Protein AF-0000000086550357 (afdb_homodimer)

Solvent-accessible surface area (backbone atoms only — not comparable to full-atom values): 28388 Å² total; per-residue (Å²): 134,83,76,77,75,74,71,79,68,82,70,83,59,80,79,62,62,92,63,53,69,75,74,67,48,54,60,69,66,65,64,49,90,70,81,89,57,61,58,69,58,53,50,50,52,50,51,54,33,52,75,68,69,38,41,67,33,48,63,57,55,34,51,49,46,72,46,53,84,47,53,71,44,47,55,52,45,50,52,51,38,35,52,44,39,74,39,94,54,34,86,43,67,46,69,67,40,46,44,40,45,44,50,48,19,56,73,46,73,29,51,66,56,41,50,51,38,47,78,38,19,87,57,35,64,37,76,68,54,62,69,49,45,41,52,56,34,49,56,26,49,76,69,66,35,25,66,64,20,36,54,49,36,38,53,34,42,67,54,67,51,54,80,46,66,69,43,37,52,55,40,52,50,25,46,51,56,36,54,70,65,63,65,89,69,52,66,68,49,32,37,45,52,8,51,31,29,27,59,46,13,71,69,38,96,44,70,66,16,50,51,27,29,43,52,10,28,50,34,35,39,51,38,26,73,74,65,31,63,62,66,61,40,58,91,31,64,56,80,78,63,85,53,49,54,56,46,45,55,45,64,61,55,59,71,77,99,134,83,78,76,75,77,71,79,68,80,69,85,61,79,78,61,60,91,62,53,69,77,76,68,47,54,61,70,66,69,63,51,88,71,81,89,57,60,59,68,59,53,50,50,52,48,50,54,34,51,73,68,70,38,42,66,40,49,63,58,55,34,52,50,46,71,46,54,82,45,52,71,43,48,55,52,45,52,51,51,38,33,51,43,39,74,40,94,52,34,85,43,67,47,67,67,39,45,43,42,45,45,49,50,20,56,73,47,73,29,51,67,55,39,52,51,38,46,78,38,18,87,59,35,64,38,76,69,52,62,67,50,46,42,54,56,34,49,55,27,49,76,66,67,36,26,65,63,20,35,54,47,35,40,53,34,40,65,54,66,50,52,81,46,67,68,44,36,54,53,40,52,51,26,46,51,57,36,54,72,67,64,66,90,68,51,68,69,49,33,38,44,52,9,51,32,29,26,59,45,13,70,68,39,96,44,72,66,17,48,52,28,30,51,52,9,42,52,33,34,47,50,39,27,71,74,66,30,62,65,66,61,40,58,88,31,65,50,78,76,57,92,40,60,71,51,41,56,51,40,62,61,50,61,67,76,106

Sequence (514 aa):
MRVRQTGTQLHDTHRRWLLSAAYTDPKVWEARETEPQNLAVLANMMDRTYDRNFPVSSLTISRFVDNISSREEVDQAEYYLYKFRHSPNCWYLRDWTIHGWIRQCLKYGAKDKALHTLKNKVQYGIFPNDFTFNLLLDSFIKDKDFKSACSVVEEVMLQEAFELRSTQILSLYALSNYLSTKPQLSISEERSLGASLLLCGLKQHSTVGLSAQLLGNALLGKVEFLKGIHAVFKGMPLFWARGYLGRALDCHGDDCCMRVRQTGTQLHDTHRRWLLSAAYTDPKVWEARETEPQNLAVLANMMDRTYDRNFPVSSLTISRFVDNISSREEVDQAEYYLYKFRHSPNCWYLRDWTIHGWIRQCLKYGAKDKALHTLKNKVQYGIFPNDFTFNLLLDSFIKDKDFKSACSVVEEVMLQEAFELRSTQILSLYALSNYLSTKPQLSISEERSLGASLLLCGLKQHSTVGLSAQLLGNALLGKVEFLKGIHAVFKGMPLFWARGYLGRALDCHGDDCC

Foldseek 3Di:
DPPPPPPPPPPPPPPPQLDDCVLLPCVVVVPDDADADDLVVLLVVVVVCVVVLHADDLVSLLNQLQNDDEPVSLVVSQVVLLVNCVHPNNVPNDQVSLLSNLVSCLVHVNLVSNLVCLLVCNRRVRQHALSSLLNSLSSCVVVVVLVSSQSSLLSCQLVLRLQDPSSLVSNLVSLVSVVVVVDDDDLVRLLSSLSSLQSSLVNDPDPSSLVSNLSSLVSLVVSCVVPNDCSNPPSGPDDPPPPSVVVSVVVVPPPVD/DPPPPPPPPPPPPPPPQLDDCVLLPCVVVVPDDADADDLVVLLVVLVVCVVVLHADDLVSLLNQLQNDDEPVSLVVSQVVLLVNCVHPNNVPNDQVSLLSNLVSCLVHVNLVSNLVCLLVCNRRVRQHALSSLLNSLSSCVVVVVLVSSQSSLLSCQLVLRLQDPSSLVSNLVSLVSVVVVVDDDDLVRLLSSLSSLQSSLVNDPDPSSVVSNLSSLVSLVVSCVVPNDCSNPPSGPDPPPDQSVPVNVVVVPVVVD

Radius of gyration: 26.21 Å; Cα contacts (8 Å, |Δi|>4): 605; chains: 2; bounding box: 56×96×59 Å

Structure (mmCIF, N/CA/C/O backbone):
data_AF-0000000086550357-model_v1
#
loop_
_entity.id
_entity.type
_entity.pdbx_description
1 polymer 'Small ribosomal subunit protein mS27'
#
loop_
_atom_site.group_PDB
_atom_site.id
_atom_site.type_symbol
_atom_site.label_atom_id
_atom_site.label_alt_id
_atom_site.label_comp_id
_atom_site.label_asym_id
_atom_site.label_entity_id
_atom_site.label_seq_id
_atom_site.pdbx_PDB_ins_code
_atom_site.Cartn_x
_atom_site.Cartn_y
_atom_site.Cartn_z
_atom_site.occupancy
_atom_site.B_iso_or_equiv
_atom_site.auth_seq_id
_atom_site.auth_comp_id
_atom_site.auth_asym_id
_atom_site.auth_atom_id
_atom_site.pdbx_PDB_model_num
ATOM 1 N N . MET A 1 1 ? 15.297 -50.844 -21.906 1 28.61 1 MET A N 1
ATOM 2 C CA . MET A 1 1 ? 15.703 -50.344 -20.609 1 28.61 1 MET A CA 1
ATOM 3 C C . MET A 1 1 ? 14.602 -49.469 -20 1 28.61 1 MET A C 1
ATOM 5 O O . MET A 1 1 ? 14.211 -48.469 -20.578 1 28.61 1 MET A O 1
ATOM 9 N N . ARG A 1 2 ? 13.734 -50.156 -19.156 1 28.39 2 ARG A N 1
ATOM 10 C CA . ARG A 1 2 ? 12.531 -49.688 -18.469 1 28.39 2 ARG A CA 1
ATOM 11 C C . ARG A 1 2 ? 12.859 -48.656 -17.422 1 28.39 2 ARG A C 1
ATOM 13 O O . ARG A 1 2 ? 13.617 -48.906 -16.484 1 28.39 2 ARG A O 1
ATOM 20 N N . VAL A 1 3 ? 13.047 -47.438 -17.734 1 25.67 3 VAL A N 1
ATOM 21 C CA . VAL A 1 3 ? 13.211 -46.344 -16.781 1 25.67 3 VAL A CA 1
ATOM 22 C C . VAL A 1 3 ? 12.086 -46.375 -15.758 1 25.67 3 VAL A C 1
ATOM 24 O O . VAL A 1 3 ? 10.906 -46.312 -16.109 1 25.67 3 VAL A O 1
ATOM 27 N N . ARG A 1 4 ? 12.359 -47.062 -14.609 1 30.78 4 ARG A N 1
ATOM 28 C CA . ARG A 1 4 ? 11.445 -47.094 -13.469 1 30.78 4 ARG A CA 1
ATOM 29 C C . ARG A 1 4 ? 10.984 -45.688 -13.109 1 30.78 4 ARG A C 1
ATOM 31 O O . ARG A 1 4 ? 11.812 -44.781 -12.852 1 30.78 4 ARG A O 1
ATOM 38 N N . GLN A 1 5 ? 9.914 -45.219 -13.664 1 26.12 5 GLN A N 1
ATOM 39 C CA . GLN A 1 5 ? 9.172 -44.031 -13.281 1 26.12 5 GLN A CA 1
ATOM 40 C C . GLN A 1 5 ? 8.969 -43.969 -11.773 1 26.12 5 GLN A C 1
ATOM 42 O O . GLN A 1 5 ? 8.172 -44.719 -11.219 1 26.12 5 GLN A O 1
ATOM 47 N N . THR A 1 6 ? 10.023 -44.062 -10.945 1 32.38 6 THR A N 1
ATOM 48 C CA . THR A 1 6 ? 9.75 -43.938 -9.523 1 32.38 6 THR A CA 1
ATOM 49 C C . THR A 1 6 ? 8.891 -42.719 -9.227 1 32.38 6 THR A C 1
ATOM 51 O O . THR A 1 6 ? 9.305 -41.594 -9.484 1 32.38 6 THR A O 1
ATOM 54 N N . GLY A 1 7 ? 7.574 -42.75 -9.43 1 30.56 7 GLY A N 1
ATOM 55 C CA . GLY A 1 7 ? 6.559 -41.844 -8.93 1 30.56 7 GLY A CA 1
ATOM 56 C C . GLY A 1 7 ? 6.797 -41.438 -7.488 1 30.56 7 GLY A C 1
ATOM 57 O O . GLY A 1 7 ? 6.867 -42.281 -6.594 1 30.56 7 GLY A O 1
ATOM 58 N N . THR A 1 8 ? 7.773 -40.562 -7.195 1 34.5 8 THR A N 1
ATOM 59 C CA . THR A 1 8 ? 7.91 -40.031 -5.852 1 34.5 8 THR A CA 1
ATOM 60 C C . THR A 1 8 ? 6.543 -39.75 -5.242 1 34.5 8 THR A C 1
ATOM 62 O O . THR A 1 8 ? 5.801 -38.875 -5.738 1 34.5 8 THR A O 1
ATOM 65 N N . GLN A 1 9 ? 5.82 -40.781 -4.754 1 32.81 9 GLN A N 1
ATOM 66 C CA . GLN A 1 9 ? 4.641 -40.719 -3.896 1 32.81 9 GLN A CA 1
ATOM 67 C C . GLN A 1 9 ? 4.828 -39.688 -2.789 1 32.81 9 GLN A C 1
ATOM 69 O O . GLN A 1 9 ? 5.723 -39.812 -1.95 1 32.81 9 GLN A O 1
ATOM 74 N N . LEU A 1 10 ? 4.742 -38.406 -3.014 1 37.28 10 LEU A N 1
ATOM 75 C CA . LEU A 1 10 ? 4.512 -37.5 -1.882 1 37.28 10 LEU A CA 1
ATOM 76 C C . LEU A 1 10 ? 3.588 -38.156 -0.857 1 37.28 10 LEU A C 1
ATOM 78 O O . LEU A 1 10 ? 2.436 -38.469 -1.164 1 37.28 10 LEU A O 1
ATOM 82 N N . HIS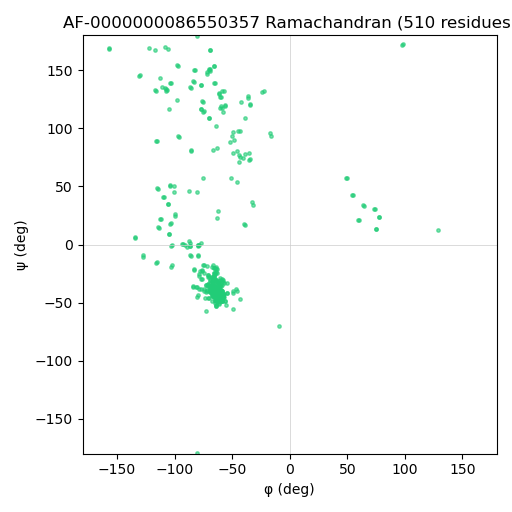 A 1 11 ? 4.066 -39.219 -0.035 1 34.56 11 HIS A N 1
ATOM 83 C CA . HIS A 1 11 ? 3.434 -39.906 1.086 1 34.56 11 HIS A CA 1
ATOM 84 C C . HIS A 1 11 ? 2.344 -39.031 1.715 1 34.56 11 HIS A C 1
ATOM 86 O O . HIS A 1 11 ? 2.4 -37.812 1.641 1 34.56 11 HIS A O 1
ATOM 92 N N . ASP A 1 12 ? 1.114 -39.656 1.942 1 35.84 12 ASP A N 1
ATOM 93 C CA . ASP A 1 12 ? -0.07 -39.312 2.725 1 35.84 12 ASP A CA 1
ATOM 94 C C . ASP A 1 12 ? 0.317 -38.688 4.062 1 35.84 12 ASP A C 1
ATOM 96 O O . ASP A 1 12 ? 0.372 -39.375 5.082 1 35.84 12 ASP A O 1
ATOM 100 N N . THR A 1 13 ? 1.471 -38.219 4.273 1 37.16 13 THR A N 1
ATOM 101 C CA . THR A 1 13 ? 1.723 -37.688 5.613 1 37.16 13 THR A CA 1
ATOM 102 C C . THR A 1 13 ? 0.48 -37 6.164 1 37.16 13 THR A C 1
ATOM 104 O O . THR A 1 13 ? -0.339 -36.469 5.402 1 37.16 13 THR A O 1
ATOM 107 N N . HIS A 1 14 ? -0.056 -37.375 7.441 1 40.25 14 HIS A N 1
ATOM 108 C CA . HIS A 1 14 ? -1.028 -36.656 8.258 1 40.25 14 HIS A CA 1
ATOM 109 C C . HIS A 1 14 ? -1.168 -35.188 7.797 1 40.25 14 HIS A C 1
ATOM 111 O O . HIS A 1 14 ? -0.17 -34.469 7.664 1 40.25 14 HIS A O 1
ATOM 117 N N . ARG A 1 15 ? -2.154 -35.062 6.934 1 46.12 15 ARG A N 1
ATOM 118 C CA . ARG A 1 15 ? -2.492 -33.781 6.305 1 46.12 15 ARG A CA 1
ATOM 119 C C . ARG A 1 15 ? -2.211 -32.625 7.246 1 46.12 15 ARG A C 1
ATOM 121 O O . ARG A 1 15 ? -3.096 -32.188 7.984 1 46.12 15 ARG A O 1
ATOM 128 N N . ARG A 1 16 ? -1.173 -32.688 8.031 1 53.47 16 ARG A N 1
ATOM 129 C CA . ARG A 1 16 ? -0.885 -31.516 8.844 1 53.47 16 ARG A CA 1
ATOM 130 C C . ARG A 1 16 ? -1.028 -30.234 8.031 1 53.47 16 ARG A C 1
ATOM 132 O O . ARG A 1 16 ? -0.414 -30.094 6.973 1 53.47 16 ARG A O 1
ATOM 139 N N . TRP A 1 17 ? -2.266 -29.703 8.281 1 63.31 17 TRP A N 1
ATOM 140 C CA . TRP A 1 17 ? -2.49 -28.406 7.676 1 63.31 17 TRP A CA 1
ATOM 141 C C . TRP A 1 17 ? -1.201 -27.578 7.652 1 63.31 17 TRP A C 1
ATOM 143 O O . TRP A 1 17 ? -0.39 -27.672 8.578 1 63.31 17 TRP A O 1
ATOM 153 N N . LEU A 1 18 ? -0.808 -27.219 6.363 1 74.94 18 LEU A N 1
ATOM 154 C CA . LEU A 1 18 ? 0.437 -26.5 6.137 1 74.94 18 LEU A CA 1
ATOM 155 C C . LEU A 1 18 ? 0.571 -25.328 7.113 1 74.94 18 LEU A C 1
ATOM 157 O O . LEU A 1 18 ? 1.657 -25.078 7.641 1 74.94 18 LEU A O 1
ATOM 161 N N . LEU A 1 19 ? -0.662 -24.688 7.332 1 77.94 19 LEU A N 1
ATOM 162 C CA . LEU A 1 19 ? -0.664 -23.625 8.344 1 77.94 19 LEU A CA 1
ATOM 163 C C . LEU A 1 19 ? -1.315 -24.125 9.633 1 77.94 19 LEU A C 1
ATOM 165 O O . LEU A 1 19 ? -2.311 -24.844 9.594 1 77.94 19 LEU A O 1
ATOM 169 N N . SER A 1 20 ? -0.734 -23.766 10.734 1 74.25 20 SER A N 1
ATOM 170 C CA . SER A 1 20 ? -1.321 -24.125 12.023 1 74.25 20 SER A CA 1
ATOM 171 C C . SER A 1 20 ? -2.662 -23.422 12.227 1 74.25 20 SER A C 1
ATOM 173 O O . SER A 1 20 ? -2.949 -22.406 11.57 1 74.25 20 SER A O 1
ATOM 175 N N . ALA A 1 21 ? -3.494 -24.094 13.047 1 77.5 21 ALA A N 1
ATOM 176 C CA . ALA A 1 21 ? -4.766 -23.484 13.398 1 77.5 21 ALA A CA 1
ATOM 177 C C . ALA A 1 21 ? -4.547 -22.109 14.047 1 77.5 21 ALA A C 1
ATOM 179 O O . ALA A 1 21 ? -5.34 -21.188 13.844 1 77.5 21 ALA A O 1
ATOM 180 N N . ALA A 1 22 ? -3.486 -21.969 14.758 1 74.38 22 ALA A N 1
ATOM 181 C CA . ALA A 1 22 ? -3.162 -20.703 15.414 1 74.38 22 ALA A CA 1
ATOM 182 C C . ALA A 1 22 ? -2.83 -19.625 14.383 1 74.38 22 ALA A C 1
ATOM 184 O O . ALA A 1 22 ? -3.158 -18.453 14.578 1 74.38 22 ALA A O 1
ATOM 185 N N . TYR A 1 23 ? -2.301 -20.016 13.336 1 76.5 23 TYR A N 1
ATOM 186 C CA . TYR A 1 23 ? -1.902 -19.078 12.289 1 76.5 23 TYR A CA 1
ATOM 187 C C . TYR A 1 23 ? -3.123 -18.438 11.625 1 76.5 23 TYR A C 1
ATOM 189 O O . TYR A 1 23 ? -3.119 -17.25 11.312 1 76.5 23 TYR A O 1
ATOM 197 N N . THR A 1 24 ? -4.098 -19.188 11.5 1 78.31 24 THR A N 1
ATOM 198 C CA . THR A 1 24 ? -5.262 -18.719 10.758 1 78.31 24 THR A CA 1
ATOM 199 C C . THR A 1 24 ? -6.375 -18.297 11.719 1 78.31 24 THR A C 1
ATOM 201 O O . THR A 1 24 ? -7.449 -17.875 11.281 1 78.31 24 THR A O 1
ATOM 204 N N . ASP A 1 25 ? -6.145 -18.422 13 1 76.38 25 ASP A N 1
ATOM 205 C CA . ASP A 1 25 ? -7.164 -18.188 14.016 1 76.38 25 ASP A CA 1
ATOM 206 C C . ASP A 1 25 ? -7.75 -16.781 13.891 1 76.38 25 ASP A C 1
ATOM 208 O O . ASP A 1 25 ? -7.027 -15.789 13.992 1 76.38 25 ASP A O 1
ATOM 212 N N . PRO A 1 26 ? -9.031 -16.812 13.664 1 79.56 26 PRO A N 1
ATOM 213 C CA . PRO A 1 26 ? -9.656 -15.5 13.484 1 79.56 26 PRO A CA 1
ATOM 214 C C . PRO A 1 26 ? -9.922 -14.789 14.812 1 79.56 26 PRO A C 1
ATOM 216 O O . PRO A 1 26 ? -10.344 -13.625 14.82 1 79.56 26 PRO A O 1
ATOM 219 N N . LYS A 1 27 ? -9.602 -15.414 15.867 1 76.88 27 LYS A N 1
ATOM 220 C CA . LYS A 1 27 ? -10.016 -14.914 17.172 1 76.88 27 LYS A CA 1
ATOM 221 C C . LYS A 1 27 ? -9.453 -13.516 17.422 1 76.88 27 LYS A C 1
ATOM 223 O O . LYS A 1 27 ? -10.18 -12.617 17.859 1 76.88 27 LYS A O 1
ATOM 228 N N . VAL A 1 28 ? -8.227 -13.414 17.109 1 74.06 28 VAL A N 1
ATOM 229 C CA . VAL A 1 28 ? -7.582 -12.133 17.375 1 74.06 28 VAL A CA 1
ATOM 230 C C . VAL A 1 28 ? -8.219 -11.047 16.5 1 74.06 28 VAL A C 1
ATOM 232 O O . VAL A 1 28 ? -8.523 -9.953 16.984 1 74.06 28 VAL A O 1
ATOM 235 N N . TRP A 1 29 ? -8.438 -11.414 15.312 1 80.25 29 TRP A N 1
ATOM 236 C CA . TRP A 1 29 ? -9.031 -10.461 14.383 1 80.25 29 TRP A CA 1
ATOM 237 C C . TRP A 1 29 ? -10.469 -10.148 14.766 1 80.25 29 TRP A C 1
ATOM 239 O O . TRP A 1 29 ? -10.883 -8.992 14.75 1 80.25 29 TRP A O 1
ATOM 249 N N . GLU A 1 30 ? -11.133 -11.125 15.141 1 79.44 30 GLU A N 1
ATOM 250 C CA . GLU A 1 30 ? -12.547 -10.953 15.469 1 79.44 30 GLU A CA 1
ATOM 251 C C . GLU A 1 30 ? -12.727 -10.258 16.812 1 79.44 30 GLU A C 1
ATOM 253 O O . GLU A 1 30 ? -13.797 -9.742 17.109 1 79.44 30 GLU A O 1
ATOM 258 N N . ALA A 1 31 ? -11.688 -10.234 17.625 1 75.88 31 ALA A N 1
ATOM 259 C CA . ALA A 1 31 ? -11.742 -9.594 18.938 1 75.88 31 ALA A CA 1
ATOM 260 C C . ALA A 1 31 ? -11.578 -8.078 18.812 1 75.88 31 ALA A C 1
ATOM 262 O O . ALA A 1 31 ? -11.867 -7.336 19.75 1 75.88 31 ALA A O 1
ATOM 263 N N . ARG A 1 32 ? -11.242 -7.703 17.641 1 77.12 32 ARG A N 1
ATOM 264 C CA . ARG A 1 32 ? -11.062 -6.27 17.438 1 77.12 32 ARG A CA 1
ATOM 265 C C . ARG A 1 32 ? -12.375 -5.52 17.594 1 77.12 32 ARG A C 1
ATOM 267 O O . ARG A 1 32 ? -13.438 -6.039 17.25 1 77.12 32 ARG A O 1
ATOM 274 N N . GLU A 1 33 ? -12.273 -4.449 18.219 1 69.31 33 GLU A N 1
ATOM 275 C CA . GLU A 1 33 ? -13.453 -3.619 18.422 1 69.31 33 GLU A CA 1
ATOM 276 C C . GLU A 1 33 ? -13.914 -2.984 17.125 1 69.31 33 GLU A C 1
ATOM 278 O O . GLU A 1 33 ? -13.148 -2.279 16.469 1 69.31 33 GLU A O 1
ATOM 283 N N . THR A 1 34 ? -15.031 -3.518 16.688 1 72.81 34 THR A N 1
ATOM 284 C CA . THR A 1 34 ? -15.641 -2.873 15.523 1 72.81 34 THR A CA 1
ATOM 285 C C . THR A 1 34 ? -16.891 -2.1 15.922 1 72.81 34 THR A C 1
ATOM 287 O O . THR A 1 34 ? -17.641 -2.537 16.797 1 72.81 34 THR A O 1
ATOM 290 N N . GLU A 1 35 ? -16.984 -0.922 15.477 1 77.06 35 GLU A N 1
ATOM 291 C CA . GLU A 1 35 ? -18.203 -0.144 15.711 1 77.06 35 GLU A CA 1
ATOM 292 C C . GLU A 1 35 ? -19.344 -0.626 14.82 1 77.06 35 GLU A C 1
ATOM 294 O O . GLU A 1 35 ? -19.266 -0.546 13.594 1 77.06 35 GLU A O 1
ATOM 299 N N . PRO A 1 36 ? -20.375 -1.156 15.508 1 83.5 36 PRO A N 1
ATOM 300 C CA . PRO A 1 36 ? -21.5 -1.604 14.688 1 83.5 36 PRO A CA 1
ATOM 301 C C . PRO A 1 36 ? -22.125 -0.475 13.875 1 83.5 36 PRO A C 1
ATOM 303 O O . PRO A 1 36 ? -22.359 0.616 14.398 1 83.5 36 PRO A O 1
ATOM 306 N N . GLN A 1 37 ? -22.219 -0.722 12.594 1 86.25 37 GLN A N 1
ATOM 307 C CA . GLN A 1 37 ? -22.828 0.236 11.68 1 86.25 37 GLN A CA 1
ATOM 308 C C . GLN A 1 37 ? -23.859 -0.445 10.773 1 86.25 37 GLN A C 1
ATOM 310 O O . GLN A 1 37 ? -23.719 -1.63 10.461 1 86.25 37 GLN A O 1
ATOM 315 N N . ASN A 1 38 ? -24.906 0.341 10.484 1 90.5 38 ASN A N 1
ATOM 316 C CA . ASN A 1 38 ? -25.875 -0.11 9.484 1 90.5 38 ASN A CA 1
ATOM 317 C C . ASN A 1 38 ? -25.328 0.051 8.07 1 90.5 38 ASN A C 1
ATOM 319 O O . ASN A 1 38 ? -25.016 1.165 7.645 1 90.5 38 ASN A O 1
ATOM 323 N N . LEU A 1 39 ? -25.281 -1.009 7.332 1 93.38 39 LEU A N 1
ATOM 324 C CA . LEU A 1 39 ? -24.656 -0.989 6.016 1 93.38 39 LEU A CA 1
ATOM 325 C C . LEU A 1 39 ? -25.469 -0.135 5.043 1 93.38 39 LEU A C 1
ATOM 327 O O . LEU A 1 39 ? -24.891 0.526 4.172 1 93.38 39 LEU A O 1
ATOM 331 N N . ALA A 1 40 ? -26.781 -0.222 5.246 1 93.31 40 ALA A N 1
ATOM 332 C CA . ALA A 1 40 ? -27.625 0.585 4.371 1 93.31 40 ALA A CA 1
ATOM 333 C C . ALA A 1 40 ? -27.328 2.072 4.539 1 93.31 40 ALA A C 1
ATOM 335 O O . ALA A 1 40 ? -27.297 2.82 3.561 1 93.31 40 ALA A O 1
ATOM 336 N N . VAL A 1 41 ? -27.125 2.449 5.785 1 90.56 41 VAL A N 1
ATOM 337 C CA . VAL A 1 41 ? -26.812 3.844 6.078 1 90.56 41 VAL A CA 1
ATOM 338 C C . VAL A 1 41 ? -25.469 4.211 5.465 1 90.56 41 VAL A C 1
ATOM 340 O O . VAL A 1 41 ? -25.328 5.254 4.824 1 90.56 41 VAL A O 1
ATOM 343 N N . LEU A 1 42 ? -24.5 3.375 5.617 1 91.5 42 LEU A N 1
ATOM 344 C CA . LEU A 1 42 ? -23.172 3.607 5.047 1 91.5 42 LEU A CA 1
ATOM 345 C C . LEU A 1 42 ? -23.234 3.672 3.525 1 91.5 42 LEU A C 1
ATOM 347 O O . LEU A 1 42 ? -22.625 4.543 2.91 1 91.5 42 LEU A O 1
ATOM 351 N N . ALA A 1 43 ? -23.953 2.783 2.955 1 93.81 43 ALA A N 1
ATOM 352 C CA . ALA A 1 43 ? -24.141 2.754 1.505 1 93.81 43 ALA A CA 1
ATOM 353 C C . ALA A 1 43 ? -24.766 4.051 1 1 93.81 43 ALA A C 1
ATOM 355 O O . ALA A 1 43 ? -24.266 4.656 0.046 1 93.81 43 ALA A O 1
ATOM 356 N N . ASN A 1 44 ? -25.797 4.438 1.674 1 91.88 44 ASN A N 1
ATOM 357 C CA . ASN A 1 44 ? -26.484 5.668 1.296 1 91.88 44 ASN A CA 1
ATOM 358 C C . ASN A 1 44 ? -25.562 6.883 1.417 1 91.88 44 ASN A C 1
ATOM 360 O O . ASN A 1 44 ? -25.578 7.766 0.561 1 91.88 44 ASN A O 1
ATOM 364 N N . MET A 1 45 ? -24.875 6.855 2.453 1 88 45 MET A N 1
ATOM 365 C CA . MET A 1 45 ? -23.938 7.945 2.664 1 88 45 MET A CA 1
ATOM 366 C C . MET A 1 45 ? -22.891 7.977 1.556 1 88 45 MET A C 1
ATOM 368 O O . MET A 1 45 ? -22.578 9.047 1.019 1 88 45 MET A O 1
ATOM 372 N N . MET A 1 46 ? -22.312 6.875 1.185 1 90.44 46 MET A N 1
ATOM 373 C CA . MET A 1 46 ? -21.297 6.793 0.129 1 90.44 46 MET A CA 1
ATOM 374 C C . MET A 1 46 ? -21.891 7.215 -1.214 1 90.44 46 MET A C 1
ATOM 376 O O . MET A 1 46 ? -21.266 7.984 -1.952 1 90.44 46 MET A O 1
ATOM 380 N N . ASP A 1 47 ? -23.094 6.805 -1.514 1 92 47 ASP A N 1
ATOM 381 C CA . ASP A 1 47 ? -23.734 7.148 -2.781 1 92 47 ASP A CA 1
ATOM 382 C C . ASP A 1 47 ? -24 8.648 -2.879 1 92 47 ASP A C 1
ATOM 384 O O . ASP A 1 47 ? -23.75 9.258 -3.924 1 92 47 ASP A O 1
ATOM 388 N N . ARG A 1 48 ? -24.438 9.18 -1.794 1 87.69 48 ARG A N 1
ATOM 389 C CA . ARG A 1 48 ? -24.656 10.617 -1.777 1 87.69 48 ARG A CA 1
ATOM 390 C C . ARG A 1 48 ? -23.359 11.383 -1.989 1 87.69 48 ARG A C 1
ATOM 392 O O . ARG A 1 48 ? -23.328 12.383 -2.709 1 87.69 48 ARG A O 1
ATOM 399 N N . THR A 1 49 ? -22.391 10.898 -1.343 1 85 49 THR A N 1
ATOM 400 C CA . THR A 1 49 ? -21.078 11.516 -1.471 1 85 49 THR A CA 1
ATOM 401 C C . THR A 1 49 ? -20.578 11.438 -2.91 1 85 49 THR A C 1
ATOM 403 O O . THR A 1 49 ? -20.125 12.43 -3.473 1 85 49 THR A O 1
ATOM 406 N N . TYR A 1 50 ? -20.688 10.297 -3.559 1 86.12 50 TYR A N 1
ATOM 407 C CA . TYR A 1 50 ? -20.266 10.102 -4.941 1 86.12 50 TYR A CA 1
ATOM 408 C C . TYR A 1 50 ? -21.094 10.977 -5.887 1 86.12 50 TYR A C 1
ATOM 410 O O . TYR A 1 50 ? -20.547 11.547 -6.836 1 86.12 50 TYR A O 1
ATOM 418 N N . ASP A 1 51 ? -22.312 11.133 -5.617 1 87.25 51 ASP A N 1
ATOM 419 C CA . ASP A 1 51 ? -23.203 11.93 -6.453 1 87.25 51 ASP A CA 1
ATOM 420 C C . ASP A 1 51 ? -22.797 13.406 -6.449 1 87.25 51 ASP A C 1
ATOM 422 O O . ASP A 1 51 ? -23 14.109 -7.438 1 87.25 51 ASP A O 1
ATOM 426 N N . ARG A 1 52 ? -22.25 13.758 -5.379 1 80.88 52 ARG A N 1
ATOM 427 C CA . ARG A 1 52 ? -21.828 15.148 -5.238 1 80.88 52 ARG A CA 1
ATOM 428 C C . ARG A 1 52 ? -20.375 15.32 -5.676 1 80.88 52 ARG A C 1
ATOM 430 O O . ARG A 1 52 ? -19.797 16.406 -5.535 1 80.88 52 ARG A O 1
ATOM 437 N N . ASN A 1 53 ? -19.75 14.242 -6.109 1 81.12 53 ASN A N 1
ATOM 438 C CA . ASN A 1 53 ? -18.375 14.234 -6.57 1 81.12 53 ASN A CA 1
ATOM 439 C C . ASN A 1 53 ? -17.406 14.586 -5.445 1 81.12 53 ASN A C 1
ATOM 441 O O . ASN A 1 53 ? -16.453 15.336 -5.652 1 81.12 53 ASN A O 1
ATOM 445 N N . PHE A 1 54 ? -17.797 14.172 -4.238 1 79.5 54 PHE A N 1
ATOM 446 C CA . PHE A 1 54 ? -16.906 14.281 -3.086 1 79.5 54 PHE A CA 1
ATOM 447 C C . PHE A 1 54 ? -16.203 12.961 -2.824 1 79.5 54 PHE A C 1
ATOM 449 O O . PHE A 1 54 ? -16.703 11.898 -3.197 1 79.5 54 PHE A O 1
ATOM 456 N N . PRO A 1 55 ? -15.102 13.102 -2.217 1 80.19 55 PRO A N 1
ATOM 457 C CA . PRO A 1 55 ? -14.367 11.867 -1.942 1 80.19 55 PRO A CA 1
ATOM 458 C C . PRO A 1 55 ? -14.945 11.086 -0.76 1 80.19 55 PRO A C 1
ATOM 460 O O . PRO A 1 55 ? -15.32 11.688 0.25 1 80.19 55 PRO A O 1
ATOM 463 N N . VAL A 1 56 ? -15.031 9.82 -0.936 1 86.38 56 VAL A N 1
ATOM 464 C CA . VAL A 1 56 ? -15.367 8.93 0.17 1 86.38 56 VAL A CA 1
ATOM 465 C C . VAL A 1 56 ? -14.102 8.555 0.938 1 86.38 56 VAL A C 1
ATOM 467 O O . VAL A 1 56 ? -13.062 8.266 0.335 1 86.38 56 VAL A O 1
ATOM 470 N N . SER A 1 57 ? -14.195 8.617 2.225 1 83.81 57 SER A N 1
ATOM 471 C CA . SER A 1 57 ? -13.039 8.281 3.055 1 83.81 57 SER A CA 1
ATOM 472 C C . SER A 1 57 ? -12.758 6.781 3.035 1 83.81 57 SER A C 1
ATOM 474 O O . SER A 1 57 ? -13.68 5.973 2.912 1 83.81 57 SER A O 1
ATOM 476 N N . SER A 1 58 ? -11.469 6.426 3.166 1 88.5 58 SER A N 1
ATOM 477 C CA . SER A 1 58 ? -11.086 5.02 3.252 1 88.5 58 SER A CA 1
ATOM 478 C C . SER A 1 58 ? -11.633 4.375 4.523 1 88.5 58 SER A C 1
ATOM 480 O O . SER A 1 58 ? -11.891 3.17 4.551 1 88.5 58 SER A O 1
ATOM 482 N N . LEU A 1 59 ? -11.867 5.168 5.516 1 85 59 LEU A N 1
ATOM 483 C CA . LEU A 1 59 ? -12.422 4.652 6.766 1 85 59 LEU A CA 1
ATOM 484 C C . LEU A 1 59 ? -13.867 4.215 6.582 1 85 59 LEU A C 1
ATOM 486 O O . LEU A 1 59 ? -14.32 3.26 7.219 1 85 59 LEU A O 1
ATOM 490 N N . THR A 1 60 ? -14.555 4.98 5.75 1 87.75 60 THR A N 1
ATOM 491 C CA . THR A 1 60 ? -15.938 4.594 5.473 1 87.75 60 THR A CA 1
ATOM 492 C C . THR A 1 60 ? -15.984 3.215 4.816 1 87.75 60 THR A C 1
ATOM 494 O O . THR A 1 60 ? -16.781 2.363 5.211 1 87.75 60 THR A O 1
ATOM 497 N N . ILE A 1 61 ? -15.117 2.969 3.854 1 92.06 61 ILE A N 1
ATOM 498 C CA . ILE A 1 61 ? -15.039 1.67 3.195 1 92.06 61 ILE A CA 1
ATOM 499 C C . ILE A 1 61 ? -14.656 0.598 4.211 1 92.06 61 ILE A C 1
ATOM 501 O O . ILE A 1 61 ? -15.203 -0.505 4.199 1 92.06 61 ILE A O 1
ATOM 505 N N . SER A 1 62 ? -13.727 0.949 5.043 1 90.94 62 SER A N 1
ATOM 506 C CA . SER A 1 62 ? -13.305 0.021 6.086 1 90.94 62 SER A CA 1
ATOM 507 C C . SER A 1 62 ? -14.469 -0.37 6.988 1 90.94 62 SER A C 1
ATOM 509 O O . SER A 1 62 ? -14.656 -1.55 7.289 1 90.94 62 SER A O 1
ATOM 511 N N . ARG A 1 63 ? -15.219 0.626 7.391 1 90.44 63 ARG A N 1
ATOM 512 C CA . ARG A 1 63 ? -16.391 0.366 8.234 1 90.44 63 ARG A CA 1
ATOM 513 C C . ARG A 1 63 ? -17.406 -0.512 7.508 1 90.44 63 ARG A C 1
ATOM 515 O O . ARG A 1 63 ? -18.016 -1.396 8.109 1 90.44 63 ARG A O 1
ATOM 522 N N . PHE A 1 64 ? -17.578 -0.241 6.297 1 94.94 64 PHE A N 1
ATOM 523 C CA . PHE A 1 64 ? -18.516 -1.035 5.5 1 94.94 64 PHE A CA 1
ATOM 524 C C . PHE A 1 64 ? -18.094 -2.5 5.48 1 94.94 64 PHE A C 1
ATOM 526 O O . PHE A 1 64 ? -18.906 -3.387 5.758 1 94.94 64 PHE A O 1
ATOM 533 N N . VAL A 1 65 ? -16.844 -2.744 5.227 1 95.75 65 VAL A N 1
ATOM 534 C CA . VAL A 1 65 ? -16.312 -4.102 5.145 1 95.75 65 VAL A CA 1
ATOM 535 C C . VAL A 1 65 ? -16.406 -4.777 6.508 1 95.75 65 VAL A C 1
ATOM 537 O O . VAL A 1 65 ? -16.797 -5.941 6.609 1 95.75 65 VAL A O 1
ATOM 540 N N . ASP A 1 66 ? -16.125 -4.062 7.531 1 92.88 66 ASP A N 1
ATOM 541 C CA . ASP A 1 66 ? -16.109 -4.598 8.891 1 92.88 66 ASP A CA 1
ATOM 542 C C . ASP A 1 66 ? -17.5 -5.031 9.328 1 92.88 66 ASP A C 1
ATOM 544 O O . ASP A 1 66 ? -17.641 -5.871 10.219 1 92.88 66 ASP A O 1
ATOM 548 N N . ASN A 1 67 ? -18.469 -4.438 8.719 1 94.62 67 ASN A N 1
ATOM 549 C CA . ASN A 1 67 ? -19.828 -4.668 9.219 1 94.62 67 ASN A CA 1
ATOM 550 C C . ASN A 1 67 ? -20.609 -5.605 8.312 1 94.62 67 ASN A C 1
ATOM 552 O O . ASN A 1 67 ? -21.828 -5.75 8.461 1 94.62 67 ASN A O 1
ATOM 556 N N . ILE A 1 68 ? -19.953 -6.199 7.379 1 96.5 68 ILE A N 1
ATOM 557 C CA . ILE A 1 68 ? -20.594 -7.223 6.551 1 96.5 68 ILE A CA 1
ATOM 558 C C . ILE A 1 68 ? -21.109 -8.352 7.441 1 96.5 68 ILE A C 1
ATOM 560 O O . ILE A 1 68 ? -20.422 -8.812 8.344 1 96.5 68 ILE A O 1
ATOM 564 N N . SER A 1 69 ? -22.375 -8.75 7.207 1 95.44 69 SER A N 1
ATOM 565 C CA . SER A 1 69 ? -22.969 -9.766 8.07 1 95.44 69 SER A CA 1
ATOM 566 C C . SER A 1 69 ? -23.688 -10.836 7.262 1 95.44 69 SER A C 1
ATOM 568 O O . SER A 1 69 ? -24.359 -11.703 7.824 1 95.44 69 SER A O 1
ATOM 570 N N . SER A 1 70 ? -23.594 -10.773 5.945 1 96.69 70 SER A N 1
ATOM 571 C CA . SER A 1 70 ? -24.234 -11.773 5.102 1 96.69 70 SER A CA 1
ATOM 572 C C . SER A 1 70 ? -23.562 -11.859 3.734 1 96.69 70 SER A C 1
ATOM 574 O O . SER A 1 70 ? -22.766 -10.992 3.377 1 96.69 70 SER A O 1
ATOM 576 N N . ARG A 1 71 ? -23.891 -12.859 2.977 1 97.19 71 ARG A N 1
ATOM 577 C CA . ARG A 1 71 ? -23.344 -13.055 1.634 1 97.19 71 ARG A CA 1
ATOM 578 C C . ARG A 1 71 ? -23.797 -11.945 0.695 1 97.19 71 ARG A C 1
ATOM 580 O O . ARG A 1 71 ? -23.031 -11.477 -0.142 1 97.19 71 ARG A O 1
ATOM 587 N N . GLU A 1 72 ? -25.016 -11.57 0.825 1 96.5 72 GLU A N 1
ATOM 588 C CA . GLU A 1 72 ? -25.547 -10.477 0.009 1 96.5 72 GLU A CA 1
ATOM 589 C C . GLU A 1 72 ? -24.766 -9.188 0.243 1 96.5 72 GLU A C 1
ATOM 591 O O . GLU A 1 72 ? -24.516 -8.422 -0.693 1 96.5 72 GLU A O 1
ATOM 596 N N . GLU A 1 73 ? -24.375 -9.039 1.448 1 97.44 73 GLU A N 1
ATOM 597 C CA . GLU A 1 73 ? -23.641 -7.828 1.795 1 97.44 73 GLU A CA 1
ATOM 598 C C . GLU A 1 73 ? -22.203 -7.895 1.293 1 97.44 73 GLU A C 1
ATOM 600 O O . GLU A 1 73 ? -21.562 -6.863 1.085 1 97.44 73 GLU A O 1
ATOM 605 N N . VAL A 1 74 ? -21.703 -9.047 1.065 1 98.31 74 VAL A N 1
ATOM 606 C CA . VAL A 1 74 ? -20.422 -9.195 0.406 1 98.31 74 VAL A CA 1
ATOM 607 C C . VAL A 1 74 ? -20.5 -8.641 -1.016 1 98.31 74 VAL A C 1
ATOM 609 O O . VAL A 1 74 ? -19.594 -7.93 -1.463 1 98.31 74 VAL A O 1
ATOM 612 N N . ASP A 1 75 ? -21.578 -8.938 -1.699 1 97.81 75 ASP A N 1
ATOM 613 C CA . ASP A 1 75 ? -21.766 -8.414 -3.049 1 97.81 75 ASP A CA 1
ATOM 614 C C . ASP A 1 75 ? -21.812 -6.891 -3.051 1 97.81 75 ASP A C 1
ATOM 616 O O . ASP A 1 75 ? -21.219 -6.25 -3.93 1 97.81 75 ASP A O 1
ATOM 620 N N . GLN A 1 76 ? -22.469 -6.367 -2.084 1 97.25 76 GLN A N 1
ATOM 621 C CA . GLN A 1 76 ? -22.531 -4.914 -1.967 1 97.25 76 GLN A CA 1
ATOM 622 C C . GLN A 1 76 ? -21.141 -4.328 -1.695 1 97.25 76 GLN A C 1
ATOM 624 O O . GLN A 1 76 ? -20.766 -3.316 -2.289 1 97.25 76 GLN A O 1
ATOM 629 N N . ALA A 1 77 ? -20.453 -4.953 -0.834 1 98.25 77 ALA A N 1
ATOM 630 C CA . ALA A 1 77 ? -19.109 -4.48 -0.493 1 98.25 77 ALA A CA 1
ATOM 631 C C . ALA A 1 77 ? -18.203 -4.504 -1.713 1 98.25 77 ALA A C 1
ATOM 633 O O . ALA A 1 77 ? -17.391 -3.59 -1.909 1 98.25 77 ALA A O 1
ATOM 634 N N . GLU A 1 78 ? -18.328 -5.555 -2.504 1 98.56 78 GLU A N 1
ATOM 635 C CA . GLU A 1 78 ? -17.547 -5.633 -3.734 1 98.56 78 GLU A CA 1
ATOM 636 C C . GLU A 1 78 ? -17.812 -4.43 -4.633 1 98.56 78 GLU A C 1
ATOM 638 O O . GLU A 1 78 ? -16.875 -3.85 -5.199 1 98.56 78 GLU A O 1
ATOM 643 N N . TYR A 1 79 ? -19.047 -4.098 -4.703 1 97.75 79 TYR A N 1
ATOM 644 C CA . TYR A 1 79 ? -19.453 -2.947 -5.504 1 97.75 79 TYR A CA 1
ATOM 645 C C . TYR A 1 79 ? -18.781 -1.673 -5.004 1 97.75 79 TYR A C 1
ATOM 647 O O . TYR A 1 79 ? -18.25 -0.898 -5.793 1 97.75 79 TYR A O 1
ATOM 655 N N . TYR A 1 80 ? -18.766 -1.41 -3.781 1 96.88 80 TYR A N 1
ATOM 656 C CA . TYR A 1 80 ? -18.25 -0.165 -3.23 1 96.88 80 TYR A CA 1
ATOM 657 C C . TYR A 1 80 ? -16.719 -0.159 -3.24 1 96.88 80 TYR A C 1
ATOM 659 O O . TYR A 1 80 ? -16.094 0.899 -3.359 1 96.88 80 TYR A O 1
ATOM 667 N N . LEU A 1 81 ? -16.125 -1.357 -3.119 1 97.56 81 LEU A N 1
ATOM 668 C CA . LEU A 1 81 ? -14.688 -1.44 -3.309 1 97.56 81 LEU A CA 1
ATOM 669 C C . LEU A 1 81 ? -14.297 -1.021 -4.723 1 97.56 81 LEU A C 1
ATOM 671 O O . LEU A 1 81 ? -13.336 -0.271 -4.91 1 97.56 81 LEU A O 1
ATOM 675 N N . TYR A 1 82 ? -15.07 -1.502 -5.676 1 97.69 82 TYR A N 1
ATOM 676 C CA . TYR A 1 82 ? -14.844 -1.111 -7.062 1 97.69 82 TYR A CA 1
ATOM 677 C C . TYR A 1 82 ? -15.016 0.393 -7.238 1 97.69 82 TYR A C 1
ATOM 679 O O . TYR A 1 82 ? -14.164 1.052 -7.848 1 97.69 82 TYR A O 1
ATOM 687 N N . LYS A 1 83 ? -16.047 0.938 -6.672 1 95.44 83 LYS A N 1
ATOM 688 C CA . LYS A 1 83 ? -16.328 2.363 -6.793 1 95.44 83 LYS A CA 1
ATOM 689 C C . LYS A 1 83 ? -15.234 3.203 -6.141 1 95.44 83 LYS A C 1
ATOM 691 O O . LYS A 1 83 ? -14.828 4.23 -6.688 1 95.44 83 LYS A O 1
ATOM 696 N N . PHE A 1 84 ? -14.781 2.775 -5.047 1 95.06 84 PHE A N 1
ATOM 697 C CA . PHE A 1 84 ? -13.734 3.492 -4.328 1 95.06 84 PHE A CA 1
ATOM 698 C C . PHE A 1 84 ? -12.461 3.57 -5.164 1 95.06 84 PHE A C 1
ATOM 700 O O . PHE A 1 84 ? -11.836 4.629 -5.262 1 95.06 84 PHE A O 1
ATOM 707 N N . ARG A 1 85 ? -12.117 2.43 -5.762 1 94.62 85 ARG A N 1
ATOM 708 C CA . ARG A 1 85 ? -10.891 2.352 -6.555 1 94.62 85 ARG A CA 1
ATOM 709 C C . ARG A 1 85 ? -10.969 3.268 -7.773 1 94.62 85 ARG A C 1
ATOM 711 O O . ARG A 1 85 ? -9.945 3.697 -8.297 1 94.62 85 ARG A O 1
ATOM 718 N N . HIS A 1 86 ? -12.055 3.592 -8.219 1 92.94 86 HIS A N 1
ATOM 719 C CA . HIS A 1 86 ? -12.25 4.426 -9.398 1 92.94 86 HIS A CA 1
ATOM 720 C C . HIS A 1 86 ? -12.656 5.844 -9.008 1 92.94 86 HIS A C 1
ATOM 722 O O . HIS A 1 86 ? -13.203 6.586 -9.836 1 92.94 86 HIS A O 1
ATOM 728 N N . SER A 1 87 ? -12.43 6.184 -7.793 1 88.44 87 SER A N 1
ATOM 729 C CA . SER A 1 87 ? -12.617 7.539 -7.285 1 88.44 87 SER A CA 1
ATOM 730 C C . SER A 1 87 ? -11.281 8.242 -7.055 1 88.44 87 SER A C 1
ATOM 732 O O . SER A 1 87 ? -10.227 7.605 -7.109 1 88.44 87 SER A O 1
ATOM 734 N N . PRO A 1 88 ? -11.242 9.57 -6.816 1 79.94 88 PRO A N 1
ATOM 735 C CA . PRO A 1 88 ? -9.992 10.312 -6.668 1 79.94 88 PRO A CA 1
ATOM 736 C C . PRO A 1 88 ? -9.195 9.875 -5.441 1 79.94 88 PRO A C 1
ATOM 738 O O . PRO A 1 88 ? -7.969 10.039 -5.406 1 79.94 88 PRO A O 1
ATOM 741 N N . ASN A 1 89 ? -9.781 9.258 -4.492 1 79.62 89 ASN A N 1
ATOM 742 C CA . ASN A 1 89 ? -9.102 8.859 -3.266 1 79.62 89 ASN A CA 1
ATOM 743 C C . ASN A 1 89 ? -8.703 7.387 -3.301 1 79.62 89 ASN A C 1
ATOM 745 O O . ASN A 1 89 ? -8.445 6.781 -2.256 1 79.62 89 ASN A O 1
ATOM 749 N N . CYS A 1 90 ? -8.531 6.918 -4.473 1 84.19 90 CYS A N 1
ATOM 750 C CA . CYS A 1 90 ? -8.398 5.484 -4.695 1 84.19 90 CYS A CA 1
ATOM 751 C C . CYS A 1 90 ? -7.113 4.953 -4.066 1 84.19 90 CYS A C 1
ATOM 753 O O . CYS A 1 90 ? -7.012 3.762 -3.76 1 84.19 90 CYS A O 1
ATOM 755 N N . TRP A 1 91 ? -6.16 5.793 -3.746 1 82.75 91 TRP A N 1
ATOM 756 C CA . TRP A 1 91 ? -4.836 5.34 -3.322 1 82.75 91 TRP A CA 1
ATOM 757 C C . TRP A 1 91 ? -4.801 5.094 -1.818 1 82.75 91 TRP A C 1
ATOM 759 O O . TRP A 1 91 ? -3.811 4.586 -1.29 1 82.75 91 TRP A O 1
ATOM 769 N N . TYR A 1 92 ? -5.895 5.25 -1.14 1 84.88 92 TYR A N 1
ATOM 770 C CA . TYR A 1 92 ? -5.809 5.309 0.315 1 84.88 92 TYR A CA 1
ATOM 771 C C . TYR A 1 92 ? -6.512 4.117 0.952 1 84.88 92 TYR A C 1
ATOM 773 O O . TYR A 1 92 ? -6.742 4.098 2.164 1 84.88 92 TYR A O 1
ATOM 781 N N . LEU A 1 93 ? -6.789 3.111 0.125 1 90.31 93 LEU A N 1
ATOM 782 C CA . LEU A 1 93 ? -7.371 1.912 0.718 1 90.31 93 LEU A CA 1
ATOM 783 C C . LEU A 1 93 ? -6.418 1.291 1.733 1 90.31 93 LEU A C 1
ATOM 785 O O . LEU A 1 93 ? -5.25 1.052 1.427 1 90.31 93 LEU A O 1
ATOM 789 N N . ARG A 1 94 ? -6.906 1.033 2.85 1 86.44 94 ARG A N 1
ATOM 790 C CA . ARG A 1 94 ? -6.07 0.583 3.957 1 86.44 94 ARG A CA 1
ATOM 791 C C . ARG A 1 94 ? -5.801 -0.916 3.867 1 86.44 94 ARG A C 1
ATOM 793 O O . ARG A 1 94 ? -6.66 -1.68 3.42 1 86.44 94 ARG A O 1
ATOM 800 N N . ASP A 1 95 ? -4.621 -1.324 4.395 1 87.69 95 ASP A N 1
ATOM 801 C CA . ASP A 1 95 ? -4.227 -2.729 4.363 1 87.69 95 ASP A CA 1
ATOM 802 C C . ASP A 1 95 ? -5.203 -3.594 5.156 1 87.69 95 ASP A C 1
ATOM 804 O O . ASP A 1 95 ? -5.555 -4.695 4.727 1 87.69 95 ASP A O 1
ATOM 808 N N . TRP A 1 96 ? -5.562 -3.027 6.293 1 90.06 96 TRP A N 1
ATOM 809 C CA . TRP A 1 96 ? -6.445 -3.842 7.121 1 90.06 96 TRP A CA 1
ATOM 810 C C . TRP A 1 96 ? -7.809 -4.012 6.461 1 90.06 96 TRP A C 1
ATOM 812 O O . TRP A 1 96 ? -8.523 -4.98 6.73 1 90.06 96 TRP A O 1
ATOM 822 N N . THR A 1 97 ? -8.219 -3.039 5.648 1 93.5 97 THR A N 1
ATOM 823 C CA . THR A 1 97 ? -9.461 -3.195 4.898 1 93.5 97 THR A CA 1
ATOM 824 C C . THR A 1 97 ? -9.352 -4.355 3.912 1 93.5 97 THR A C 1
ATOM 826 O O . THR A 1 97 ? -10.297 -5.141 3.764 1 93.5 97 THR A O 1
ATOM 829 N N . ILE A 1 98 ? -8.242 -4.465 3.211 1 96.25 98 ILE A N 1
ATOM 830 C CA . ILE A 1 98 ? -7.984 -5.559 2.275 1 96.25 98 ILE A CA 1
ATOM 831 C C . ILE A 1 98 ? -8.055 -6.895 3.01 1 96.25 98 ILE A C 1
ATOM 833 O O . ILE A 1 98 ? -8.719 -7.828 2.551 1 96.25 98 ILE A O 1
ATOM 837 N N . HIS A 1 99 ? -7.414 -6.926 4.156 1 94.94 99 HIS A N 1
ATOM 838 C CA . HIS A 1 99 ? -7.453 -8.125 4.98 1 94.94 99 HIS A CA 1
ATOM 839 C C . HIS A 1 99 ? -8.883 -8.461 5.406 1 94.94 99 HIS A C 1
ATOM 841 O O . HIS A 1 99 ? -9.32 -9.602 5.285 1 94.94 99 HIS A O 1
ATOM 847 N N . GLY A 1 100 ? -9.586 -7.445 5.902 1 95 100 GLY A N 1
ATOM 848 C CA . GLY A 1 100 ? -10.969 -7.641 6.305 1 95 100 GLY A CA 1
ATOM 849 C C . GLY A 1 100 ? -11.859 -8.133 5.18 1 95 100 GLY A C 1
ATOM 850 O O . GLY A 1 100 ? -12.711 -8.992 5.387 1 95 100 GLY A O 1
ATOM 851 N N . TRP A 1 101 ? -11.625 -7.59 4.02 1 98 101 TRP A N 1
ATOM 852 C CA . TRP A 1 101 ? -12.383 -7.992 2.842 1 98 101 TRP A CA 1
ATOM 853 C C . TRP A 1 101 ? -12.219 -9.484 2.57 1 98 101 TRP A C 1
ATOM 855 O O . TRP A 1 101 ? -13.211 -10.203 2.41 1 98 101 TRP A O 1
ATOM 865 N N . ILE A 1 102 ? -11.008 -9.984 2.6 1 98.12 102 ILE A N 1
ATOM 866 C CA . ILE A 1 102 ? -10.734 -11.391 2.33 1 98.12 102 ILE A CA 1
ATOM 867 C C . ILE A 1 102 ? -11.336 -12.258 3.438 1 98.12 102 ILE A C 1
ATOM 869 O O . ILE A 1 102 ? -11.953 -13.289 3.164 1 98.12 102 ILE A O 1
ATOM 873 N N . ARG A 1 103 ? -11.227 -11.844 4.66 1 96.06 103 ARG A N 1
ATOM 874 C CA . ARG A 1 103 ? -11.781 -12.602 5.777 1 96.06 103 ARG A CA 1
ATOM 875 C C . ARG A 1 103 ? -13.297 -12.695 5.676 1 96.06 103 ARG A C 1
ATOM 877 O O . ARG A 1 103 ? -13.875 -13.758 5.93 1 96.06 103 ARG A O 1
ATOM 884 N N . GLN A 1 104 ? -13.898 -11.539 5.375 1 97.12 104 GLN A N 1
ATOM 885 C CA . GLN A 1 104 ? -15.352 -11.539 5.238 1 97.12 104 GLN A CA 1
ATOM 886 C C . GLN A 1 104 ? -15.797 -12.469 4.109 1 97.12 104 GLN A C 1
ATOM 888 O O . GLN A 1 104 ? -16.797 -13.18 4.246 1 97.12 104 GLN A O 1
ATOM 893 N N . CYS A 1 105 ? -15.094 -12.453 2.996 1 98.38 105 CYS A N 1
ATOM 894 C CA . CYS A 1 105 ? -15.406 -13.367 1.898 1 98.38 105 CYS A CA 1
ATOM 895 C C . CYS A 1 105 ? -15.328 -14.82 2.357 1 98.38 105 CYS A C 1
ATOM 897 O O . CYS A 1 105 ? -16.219 -15.617 2.041 1 98.38 105 CYS A O 1
ATOM 899 N N . LEU A 1 106 ? -14.281 -15.156 3.1 1 96.5 106 LEU A N 1
ATOM 900 C CA . LEU A 1 106 ? -14.109 -16.516 3.59 1 96.5 106 LEU A CA 1
ATOM 901 C C . LEU A 1 106 ? -15.203 -16.875 4.594 1 96.5 106 LEU A C 1
ATOM 903 O O . LEU A 1 106 ? -15.758 -17.969 4.547 1 96.5 106 LEU A O 1
ATOM 907 N N . LYS A 1 107 ? -15.539 -15.961 5.438 1 94.88 107 LYS A N 1
ATOM 908 C CA . LYS A 1 107 ? -16.516 -16.188 6.504 1 94.88 107 LYS A CA 1
ATOM 909 C C . LYS A 1 107 ? -17.906 -16.422 5.93 1 94.88 107 LYS A C 1
ATOM 911 O O . LYS A 1 107 ? -18.656 -17.266 6.434 1 94.88 107 LYS A O 1
ATOM 916 N N . TYR A 1 108 ? -18.25 -15.766 4.859 1 97.38 108 TYR A N 1
ATOM 917 C CA . TYR A 1 108 ? -19.609 -15.828 4.355 1 97.38 108 TYR A CA 1
ATOM 918 C C . TYR A 1 108 ? -19.672 -16.562 3.023 1 97.38 108 TYR A C 1
ATOM 920 O O . TYR A 1 108 ? -20.5 -16.25 2.172 1 97.38 108 TYR A O 1
ATOM 928 N N . GLY A 1 109 ? -18.703 -17.359 2.766 1 96.69 109 GLY A N 1
ATOM 929 C CA . GLY A 1 109 ? -18.734 -18.312 1.667 1 96.69 109 GLY A CA 1
ATOM 930 C C . GLY A 1 109 ? -18.578 -17.672 0.306 1 96.69 109 GLY A C 1
ATOM 931 O O . GLY A 1 109 ? -19.188 -18.094 -0.672 1 96.69 109 GLY A O 1
ATOM 932 N N . ALA A 1 110 ? -17.875 -16.625 0.283 1 98.19 110 ALA A N 1
ATOM 933 C CA . ALA A 1 110 ? -17.672 -15.898 -0.972 1 98.19 110 ALA A CA 1
ATOM 934 C C . ALA A 1 110 ? -16.219 -15.938 -1.407 1 98.19 110 ALA A C 1
ATOM 936 O O . ALA A 1 110 ? -15.641 -14.906 -1.772 1 98.19 110 ALA A O 1
ATOM 937 N N . LYS A 1 111 ? -15.641 -17.078 -1.385 1 97.5 111 LYS A N 1
ATOM 938 C CA . LYS A 1 111 ? -14.25 -17.234 -1.793 1 97.5 111 LYS A CA 1
ATOM 939 C C . LYS A 1 111 ? -14.062 -16.844 -3.258 1 97.5 111 LYS A C 1
ATOM 941 O O . LYS A 1 111 ? -13.008 -16.344 -3.641 1 97.5 111 LYS A O 1
ATOM 946 N N . ASP A 1 112 ? -15.055 -17.109 -3.99 1 97.62 112 ASP A N 1
ATOM 947 C CA . ASP A 1 112 ? -15.008 -16.734 -5.402 1 97.62 112 ASP A CA 1
ATOM 948 C C . ASP A 1 112 ? -14.867 -15.227 -5.57 1 97.62 112 ASP A C 1
ATOM 950 O O . ASP A 1 112 ? -14.156 -14.758 -6.461 1 97.62 112 ASP A O 1
ATOM 954 N N . LYS A 1 113 ? -15.516 -14.438 -4.715 1 98.5 113 LYS A N 1
ATOM 955 C CA . LYS A 1 113 ? -15.383 -12.984 -4.754 1 98.5 113 LYS A CA 1
ATOM 956 C C . LYS A 1 113 ? -13.992 -12.539 -4.324 1 98.5 113 LYS A C 1
ATOM 958 O O . LYS A 1 113 ? -13.43 -11.594 -4.887 1 98.5 113 LYS A O 1
ATOM 963 N N . ALA A 1 114 ? -13.477 -13.234 -3.338 1 98.75 114 ALA A N 1
ATOM 964 C CA . ALA A 1 114 ? -12.109 -12.961 -2.922 1 98.75 114 ALA A CA 1
ATOM 965 C C . ALA A 1 114 ? -11.133 -13.172 -4.078 1 98.75 114 ALA A C 1
ATOM 967 O O . ALA A 1 114 ? -10.297 -12.305 -4.355 1 98.75 114 ALA A O 1
ATOM 968 N N . LEU A 1 115 ? -11.297 -14.273 -4.734 1 98.75 115 LEU A N 1
ATOM 969 C CA . LEU A 1 115 ? -10.414 -14.594 -5.848 1 98.75 115 LEU A CA 1
ATOM 970 C C . LEU A 1 115 ? -10.625 -13.625 -7.008 1 98.75 115 LEU A C 1
ATOM 972 O O . LEU A 1 115 ? -9.664 -13.172 -7.629 1 98.75 115 LEU A O 1
ATOM 976 N N . HIS A 1 116 ? -11.852 -13.305 -7.277 1 98.75 116 HIS A N 1
ATOM 977 C CA . HIS A 1 116 ? -12.18 -12.383 -8.359 1 98.75 116 HIS A CA 1
ATOM 978 C C . HIS A 1 116 ? -11.531 -11.023 -8.141 1 98.75 116 HIS A C 1
ATOM 980 O O . HIS A 1 116 ? -10.906 -10.477 -9.055 1 98.75 116 HIS A O 1
ATOM 986 N N . THR A 1 117 ? -11.664 -10.461 -6.945 1 98.69 117 THR A N 1
ATOM 987 C CA . THR A 1 117 ? -11.117 -9.141 -6.664 1 98.69 117 THR A CA 1
ATOM 988 C C . THR A 1 117 ? -9.594 -9.188 -6.617 1 98.69 117 THR A C 1
ATOM 990 O O . THR A 1 117 ? -8.922 -8.203 -6.938 1 98.69 117 THR A O 1
ATOM 993 N N . LEU A 1 118 ? -9.055 -10.32 -6.266 1 98.44 118 LEU A N 1
ATOM 994 C CA . LEU A 1 118 ? -7.609 -10.5 -6.27 1 98.44 118 LEU A CA 1
ATOM 995 C C . LEU A 1 118 ? -7.07 -10.547 -7.695 1 98.44 118 LEU A C 1
ATOM 997 O O . LEU A 1 118 ? -6.094 -9.867 -8.016 1 98.44 118 LEU A O 1
ATOM 1001 N N . LYS A 1 119 ? -7.715 -11.297 -8.555 1 97.56 119 LYS A N 1
ATOM 1002 C CA . LYS A 1 119 ? -7.293 -11.414 -9.945 1 97.56 119 LYS A CA 1
ATOM 1003 C C . LYS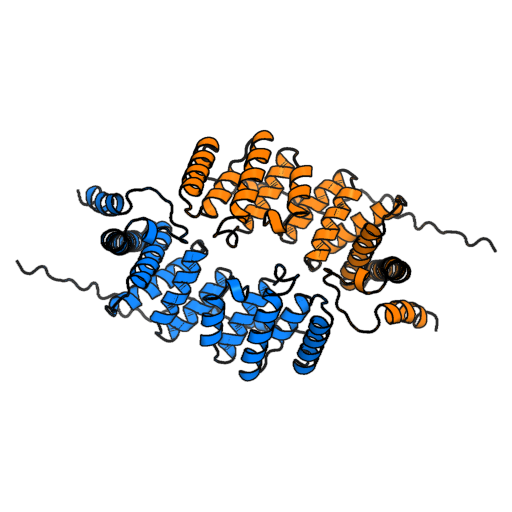 A 1 119 ? -7.441 -10.086 -10.688 1 97.56 119 LYS A C 1
ATOM 1005 O O . LYS A 1 119 ? -6.719 -9.82 -11.648 1 97.56 119 LYS A O 1
ATOM 1010 N N . ASN A 1 120 ? -8.336 -9.289 -10.227 1 97.25 120 ASN A N 1
ATOM 1011 C CA . ASN A 1 120 ? -8.562 -7.953 -10.766 1 97.25 120 ASN A CA 1
ATOM 1012 C C . ASN A 1 120 ? -8.117 -6.871 -9.789 1 97.25 120 ASN A C 1
ATOM 1014 O O . ASN A 1 120 ? -8.781 -5.84 -9.648 1 97.25 120 ASN A O 1
ATOM 1018 N N . LYS A 1 121 ? -7.027 -7.141 -9.211 1 95.62 121 LYS A N 1
ATOM 1019 C CA . LYS A 1 121 ? -6.59 -6.32 -8.078 1 95.62 121 LYS A CA 1
ATOM 1020 C C . LYS A 1 121 ? -6.398 -4.867 -8.5 1 95.62 121 LYS A C 1
ATOM 1022 O O . LYS A 1 121 ? -6.617 -3.951 -7.703 1 95.62 121 LYS A O 1
ATOM 1027 N N . VAL A 1 122 ? -6.051 -4.566 -9.75 1 91.44 122 VAL A N 1
ATOM 1028 C CA . VAL A 1 122 ? -5.875 -3.195 -10.211 1 91.44 122 VAL A CA 1
ATOM 1029 C C . VAL A 1 122 ? -7.223 -2.479 -10.227 1 91.44 122 VAL A C 1
ATOM 1031 O O . VAL A 1 122 ? -7.309 -1.296 -9.891 1 91.44 122 VAL A O 1
ATOM 1034 N N . GLN A 1 123 ? -8.242 -3.145 -10.477 1 94.88 123 GLN A N 1
ATOM 1035 C CA . GLN A 1 123 ? -9.578 -2.566 -10.57 1 94.88 123 GLN A CA 1
ATOM 1036 C C . GLN A 1 123 ? -10.219 -2.42 -9.195 1 94.88 123 GLN A C 1
ATOM 1038 O O . GLN A 1 123 ? -11.125 -1.612 -9.008 1 94.88 123 GLN A O 1
ATOM 1043 N N . TYR A 1 124 ? -9.758 -3.166 -8.234 1 96.88 124 TYR A N 1
ATOM 1044 C CA . TYR A 1 124 ? -10.422 -3.158 -6.93 1 96.88 124 TYR A CA 1
ATOM 1045 C C . TYR A 1 124 ? -9.5 -2.609 -5.852 1 96.88 124 TYR A C 1
ATOM 1047 O O . TYR A 1 124 ? -9.945 -2.268 -4.754 1 96.88 124 TYR A O 1
ATOM 1055 N N . GLY A 1 125 ? -8.281 -2.547 -6.141 1 95.12 125 GLY A N 1
ATOM 1056 C CA . GLY A 1 125 ? -7.316 -2.098 -5.148 1 95.12 125 GLY A CA 1
ATOM 1057 C C . GLY A 1 125 ? -6.98 -3.162 -4.121 1 95.12 125 GLY A C 1
ATOM 1058 O O . GLY A 1 125 ? -6.57 -2.844 -3.004 1 95.12 125 GLY A O 1
ATOM 1059 N N . ILE A 1 126 ? -7.172 -4.387 -4.512 1 97.25 126 ILE A N 1
ATOM 1060 C CA . ILE A 1 126 ? -6.965 -5.477 -3.564 1 97.25 126 ILE A CA 1
ATOM 1061 C C . ILE A 1 126 ? -5.57 -6.066 -3.754 1 97.25 126 ILE A C 1
ATOM 1063 O O . ILE A 1 126 ? -5.387 -7.004 -4.531 1 97.25 126 ILE A O 1
ATOM 1067 N N . PHE A 1 127 ? -4.594 -5.582 -3.002 1 94.88 127 PHE A N 1
ATOM 1068 C CA . PHE A 1 127 ? -3.219 -6.062 -2.965 1 94.88 127 PHE A CA 1
ATOM 1069 C C . PHE A 1 127 ? -2.881 -6.629 -1.59 1 94.88 127 PHE A C 1
ATOM 1071 O O . PHE A 1 127 ? -2.379 -5.906 -0.724 1 94.88 127 PHE A O 1
ATOM 1078 N N . PRO A 1 128 ? -3.107 -7.871 -1.376 1 95.44 128 PRO A N 1
ATOM 1079 C CA . PRO A 1 128 ? -2.922 -8.461 -0.049 1 95.44 128 PRO A CA 1
ATOM 1080 C C . PRO A 1 128 ? -1.452 -8.555 0.355 1 95.44 128 PRO A C 1
ATOM 1082 O O . PRO A 1 128 ? -0.574 -8.633 -0.508 1 95.44 128 PRO A O 1
ATOM 1085 N N . ASN A 1 129 ? -1.274 -8.492 1.631 1 90.88 129 ASN A N 1
ATOM 1086 C CA . ASN A 1 129 ? 0.038 -8.875 2.139 1 90.88 129 ASN A CA 1
ATOM 1087 C C . ASN A 1 129 ? 0.177 -10.398 2.24 1 90.88 129 ASN A C 1
ATOM 1089 O O . ASN A 1 129 ? -0.762 -11.133 1.931 1 90.88 129 ASN A O 1
ATOM 1093 N N . ASP A 1 130 ? 1.326 -10.844 2.697 1 91.75 130 ASP A N 1
ATOM 1094 C CA . ASP A 1 130 ? 1.638 -12.266 2.711 1 91.75 130 ASP A CA 1
ATOM 1095 C C . ASP A 1 130 ? 0.653 -13.039 3.588 1 91.75 130 ASP A C 1
ATOM 1097 O O . ASP A 1 130 ? 0.202 -14.125 3.219 1 91.75 130 ASP A O 1
ATOM 1101 N N . PHE A 1 131 ? 0.392 -12.477 4.734 1 92.19 131 PHE A N 1
ATOM 1102 C CA . PHE A 1 131 ? -0.515 -13.141 5.656 1 92.19 131 PHE A CA 1
ATOM 1103 C C . PHE A 1 131 ? -1.885 -13.344 5.02 1 92.19 131 PHE A C 1
ATOM 1105 O O . PHE A 1 131 ? -2.459 -14.43 5.102 1 92.19 131 PHE A O 1
ATOM 1112 N N . THR A 1 132 ? -2.396 -12.289 4.445 1 95.38 132 THR A N 1
ATOM 1113 C CA . THR A 1 132 ? -3.709 -12.352 3.811 1 95.38 132 THR A CA 1
ATOM 1114 C C . THR A 1 132 ? -3.689 -13.312 2.625 1 95.38 132 THR A C 1
ATOM 1116 O O . THR A 1 132 ? -4.633 -14.078 2.426 1 95.38 132 THR A O 1
ATOM 1119 N N . PHE A 1 133 ? -2.611 -13.336 1.856 1 97.62 133 PHE A N 1
ATOM 1120 C CA . PHE A 1 133 ? -2.428 -14.32 0.796 1 97.62 133 PHE A CA 1
ATOM 1121 C C . PHE A 1 133 ? -2.525 -15.734 1.351 1 97.62 133 PHE A C 1
ATOM 1123 O O . PHE A 1 133 ? -3.223 -16.578 0.788 1 97.62 133 PHE A O 1
ATOM 1130 N N . ASN A 1 134 ? -1.815 -15.93 2.398 1 96.56 134 ASN A N 1
ATOM 1131 C CA . ASN A 1 134 ? -1.759 -17.266 2.988 1 96.56 134 ASN A CA 1
ATOM 1132 C C . ASN A 1 134 ? -3.137 -17.734 3.449 1 96.56 134 ASN A C 1
ATOM 1134 O O . ASN A 1 134 ? -3.479 -18.906 3.301 1 96.56 134 ASN A O 1
ATOM 1138 N N . LEU A 1 135 ? -3.91 -16.844 4.012 1 95.56 135 LEU A N 1
ATOM 1139 C CA . LEU A 1 135 ? -5.258 -17.188 4.441 1 95.56 135 LEU A CA 1
ATOM 1140 C C . LEU A 1 135 ? -6.098 -17.672 3.264 1 95.56 135 LEU A C 1
ATOM 1142 O O . LEU A 1 135 ? -6.773 -18.703 3.363 1 95.56 135 LEU A O 1
ATOM 1146 N N . LEU A 1 136 ? -6.035 -16.922 2.229 1 97.62 136 LEU A N 1
ATOM 1147 C CA . LEU A 1 136 ? -6.816 -17.281 1.047 1 97.62 136 LEU A CA 1
ATOM 1148 C C . LEU A 1 136 ? -6.297 -18.562 0.409 1 97.62 136 LEU A C 1
ATOM 1150 O O . LEU A 1 136 ? -7.082 -19.453 0.069 1 97.62 136 LEU A O 1
ATOM 1154 N N . LEU A 1 137 ? -5.012 -18.656 0.302 1 97.56 137 LEU A N 1
ATOM 1155 C CA . LEU A 1 137 ? -4.371 -19.844 -0.271 1 97.56 137 LEU A CA 1
ATOM 1156 C C . LEU A 1 137 ? -4.719 -21.094 0.531 1 97.56 137 LEU A C 1
ATOM 1158 O O . LEU A 1 137 ? -5.129 -22.094 -0.037 1 97.56 137 LEU A O 1
ATOM 1162 N N . ASP A 1 138 ? -4.594 -20.969 1.787 1 96.44 138 ASP A N 1
ATOM 1163 C CA . ASP A 1 138 ? -4.891 -22.094 2.682 1 96.44 138 ASP A CA 1
ATOM 1164 C C . ASP A 1 138 ? -6.344 -22.531 2.543 1 96.44 138 ASP A C 1
ATOM 1166 O O . ASP A 1 138 ? -6.641 -23.734 2.594 1 96.44 138 ASP A O 1
ATOM 1170 N N . SER A 1 139 ? -7.195 -21.609 2.42 1 96.06 139 SER A N 1
ATOM 1171 C CA . SER A 1 139 ? -8.617 -21.938 2.291 1 96.06 139 SER A CA 1
ATOM 1172 C C . SER A 1 139 ? -8.883 -22.766 1.042 1 96.06 139 SER A C 1
ATOM 1174 O O . SER A 1 139 ? -9.672 -23.703 1.077 1 96.06 139 SER A O 1
ATOM 1176 N N . PHE A 1 140 ? -8.281 -22.5 -0.055 1 97.94 140 PHE A N 1
ATOM 1177 C CA . PHE A 1 140 ? -8.461 -23.266 -1.281 1 97.94 140 PHE A CA 1
ATOM 1178 C C . PHE A 1 140 ? -7.789 -24.641 -1.165 1 97.94 140 PHE A C 1
ATOM 1180 O O . PHE A 1 140 ? -8.32 -25.641 -1.659 1 97.94 140 PHE A O 1
ATOM 1187 N N . ILE A 1 141 ? -6.637 -24.656 -0.555 1 96.75 141 ILE A N 1
ATOM 1188 C CA . ILE A 1 141 ? -5.898 -25.906 -0.385 1 96.75 141 ILE A CA 1
ATOM 1189 C C . ILE A 1 141 ? -6.715 -26.875 0.465 1 96.75 141 ILE A C 1
ATOM 1191 O O . ILE A 1 141 ? -6.816 -28.062 0.14 1 96.75 141 ILE A O 1
ATOM 1195 N N . LYS A 1 142 ? -7.25 -26.344 1.525 1 94.56 142 LYS A N 1
ATOM 1196 C CA . LYS A 1 142 ? -8.07 -27.172 2.4 1 94.56 142 LYS A CA 1
ATOM 1197 C C . LYS A 1 142 ? -9.258 -27.766 1.642 1 94.56 142 LYS A C 1
ATOM 1199 O O . LYS A 1 142 ? -9.68 -28.891 1.921 1 94.56 142 LYS A O 1
ATOM 1204 N N . ASP A 1 143 ? -9.742 -27.094 0.656 1 96.06 143 ASP A N 1
ATOM 1205 C CA . ASP A 1 143 ? -10.852 -27.562 -0.171 1 96.06 143 ASP A CA 1
ATOM 1206 C C . ASP A 1 143 ? -10.352 -28.438 -1.316 1 96.06 143 ASP A C 1
ATOM 1208 O O . ASP A 1 143 ? -11.141 -28.875 -2.15 1 96.06 143 ASP A O 1
ATOM 1212 N N . LYS A 1 144 ? -9.086 -28.625 -1.429 1 96.62 144 LYS A N 1
ATOM 1213 C CA . LYS A 1 144 ? -8.438 -29.359 -2.508 1 96.62 144 LYS A CA 1
ATOM 1214 C C . LYS A 1 144 ? -8.734 -28.734 -3.865 1 96.62 144 LYS A C 1
ATOM 1216 O O . LYS A 1 144 ? -8.867 -29.438 -4.867 1 96.62 144 LYS A O 1
ATOM 1221 N N . ASP A 1 145 ? -9.102 -27.484 -3.783 1 97.75 145 ASP A N 1
ATOM 1222 C CA . ASP A 1 145 ? -9.219 -26.703 -5.008 1 97.75 145 ASP A CA 1
ATOM 1223 C C . ASP A 1 145 ? -7.879 -26.094 -5.406 1 97.75 145 ASP A C 1
ATOM 1225 O O . ASP A 1 145 ? -7.668 -24.891 -5.262 1 97.75 145 ASP A O 1
ATOM 1229 N N . PHE A 1 146 ? -7.078 -26.906 -6.031 1 97.69 146 PHE A N 1
ATOM 1230 C CA . PHE A 1 146 ? -5.699 -26.516 -6.309 1 97.69 146 PHE A CA 1
ATOM 1231 C C . PHE A 1 146 ? -5.629 -25.594 -7.512 1 97.69 146 PHE A C 1
ATOM 1233 O O . PHE A 1 146 ? -4.695 -24.797 -7.637 1 97.69 146 PHE A O 1
ATOM 1240 N N . LYS A 1 147 ? -6.59 -25.688 -8.383 1 97.75 147 LYS A N 1
ATOM 1241 C CA . LYS A 1 147 ? -6.621 -24.734 -9.492 1 97.75 147 LYS A CA 1
ATOM 1242 C C . LYS A 1 147 ? -6.773 -23.312 -8.984 1 97.75 147 LYS A C 1
ATOM 1244 O O . LYS A 1 147 ? -6.004 -22.422 -9.375 1 97.75 147 LYS A O 1
ATOM 1249 N N . SER A 1 148 ? -7.777 -23.062 -8.117 1 98.38 148 SER A N 1
ATOM 1250 C CA . SER A 1 148 ? -7.977 -21.75 -7.543 1 98.38 148 SER A CA 1
ATOM 1251 C C . SER A 1 148 ? -6.793 -21.328 -6.668 1 98.38 148 SER A C 1
ATOM 1253 O O . SER A 1 148 ? -6.406 -20.172 -6.645 1 98.38 148 SER A O 1
ATOM 1255 N N . ALA A 1 149 ? -6.23 -22.281 -5.969 1 98.38 149 ALA A N 1
ATOM 1256 C CA . ALA A 1 149 ? -5.039 -22 -5.176 1 98.38 149 ALA A CA 1
ATOM 1257 C C . ALA A 1 149 ? -3.9 -21.5 -6.059 1 98.38 149 ALA A C 1
ATOM 1259 O O . ALA A 1 149 ? -3.209 -20.547 -5.707 1 98.38 149 ALA A O 1
ATOM 1260 N N . CYS A 1 150 ? -3.758 -22.109 -7.191 1 98.44 150 CYS A N 1
ATOM 1261 C CA . CYS A 1 150 ? -2.709 -21.703 -8.117 1 98.44 150 CYS A CA 1
ATOM 1262 C C . CYS A 1 150 ? -2.971 -20.297 -8.641 1 98.44 150 CYS A C 1
ATOM 1264 O O . CYS A 1 150 ? -2.033 -19.531 -8.891 1 98.44 150 CYS A O 1
ATOM 1266 N N . SER A 1 151 ? -4.227 -20 -8.805 1 98.44 151 SER A N 1
ATOM 1267 C CA . SER A 1 151 ? -4.562 -18.641 -9.195 1 98.44 151 SER A CA 1
ATOM 1268 C C . SER A 1 151 ? -4.117 -17.625 -8.141 1 98.44 151 SER A C 1
ATOM 1270 O O . SER A 1 151 ? -3.654 -16.531 -8.477 1 98.44 151 SER A O 1
ATOM 1272 N N . VAL A 1 152 ? -4.234 -17.953 -6.914 1 98.75 152 VAL A N 1
ATOM 1273 C CA . VAL A 1 152 ? -3.756 -17.094 -5.836 1 98.75 152 VAL A CA 1
ATOM 1274 C C . VAL A 1 152 ? -2.234 -16.984 -5.902 1 98.75 152 VAL A C 1
ATOM 1276 O O . VAL A 1 152 ? -1.681 -15.883 -5.777 1 98.75 152 VAL A O 1
ATOM 1279 N N . VAL A 1 153 ? -1.574 -18.094 -6.172 1 98.5 153 VAL A N 1
ATOM 1280 C CA . VAL A 1 153 ? -0.116 -18.109 -6.238 1 98.5 153 VAL A CA 1
ATOM 1281 C C . VAL A 1 153 ? 0.355 -17.219 -7.379 1 98.5 153 VAL A C 1
ATOM 1283 O O . VAL A 1 153 ? 1.381 -16.531 -7.266 1 98.5 153 VAL A O 1
ATOM 1286 N N . GLU A 1 154 ? -0.352 -17.281 -8.469 1 97.62 154 GLU A N 1
ATOM 1287 C CA . GLU A 1 154 ? -0.026 -16.391 -9.578 1 97.62 154 GLU A CA 1
ATOM 1288 C C . GLU A 1 154 ? -0.017 -14.938 -9.133 1 97.62 154 GLU A C 1
ATOM 1290 O O . GLU A 1 154 ? 0.865 -14.172 -9.523 1 97.62 154 GLU A O 1
ATOM 1295 N N . GLU A 1 155 ? -0.982 -14.578 -8.328 1 96.94 155 GLU A N 1
ATOM 1296 C CA . GLU A 1 155 ? -1.042 -13.203 -7.844 1 96.94 155 GLU A CA 1
ATOM 1297 C C . GLU A 1 155 ? 0.08 -12.922 -6.848 1 96.94 155 GLU A C 1
ATOM 1299 O O . GLU A 1 155 ? 0.597 -11.797 -6.789 1 96.94 155 GLU A O 1
ATOM 1304 N N . VAL A 1 156 ? 0.464 -13.906 -6.062 1 96.5 156 VAL A N 1
ATOM 1305 C CA . VAL A 1 156 ? 1.637 -13.789 -5.203 1 96.5 156 VAL A CA 1
ATOM 1306 C C . VAL A 1 156 ? 2.875 -13.508 -6.051 1 96.5 156 VAL A C 1
ATOM 1308 O O . VAL A 1 156 ? 3.654 -12.602 -5.742 1 96.5 156 VAL A O 1
ATOM 1311 N N . MET A 1 157 ? 3 -14.273 -7.129 1 94.56 157 MET A N 1
ATOM 1312 C CA . MET A 1 157 ? 4.129 -14.141 -8.047 1 94.56 157 MET A CA 1
ATOM 1313 C C . MET A 1 157 ? 4.152 -12.758 -8.68 1 94.56 157 MET A C 1
ATOM 1315 O O . MET A 1 157 ? 5.191 -12.094 -8.695 1 94.56 157 MET A O 1
ATOM 1319 N N . LEU A 1 158 ? 3.027 -12.273 -9.102 1 92.19 158 LEU A N 1
ATOM 1320 C CA . LEU A 1 158 ? 2.941 -10.969 -9.766 1 92.19 158 LEU A CA 1
ATOM 1321 C C . LEU A 1 158 ? 3.342 -9.852 -8.812 1 92.19 158 LEU A C 1
ATOM 1323 O O . LEU A 1 158 ? 3.922 -8.852 -9.234 1 92.19 158 LEU A O 1
ATOM 1327 N N . GLN A 1 159 ? 3.051 -10.07 -7.523 1 90.81 159 GLN A N 1
ATOM 1328 C CA . GLN A 1 159 ? 3.408 -9.07 -6.523 1 90.81 159 GLN A CA 1
ATOM 1329 C C . GLN A 1 159 ? 4.812 -9.312 -5.98 1 90.81 159 GLN A C 1
ATOM 1331 O O . GLN A 1 159 ? 5.277 -8.58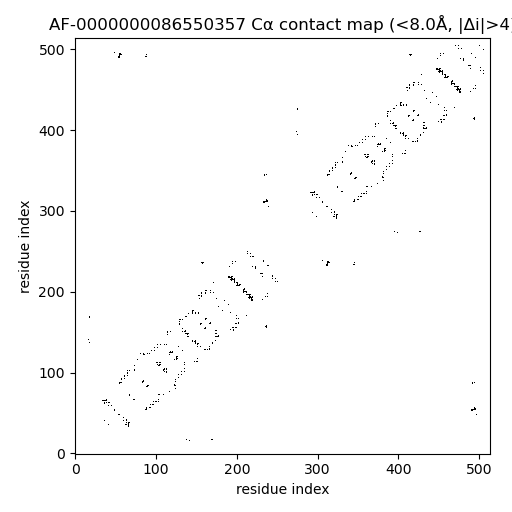6 -5.098 1 90.81 159 GLN A 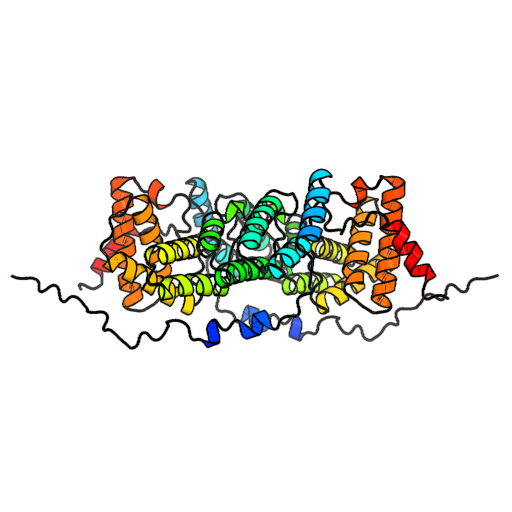O 1
ATOM 1336 N N . GLU A 1 160 ? 5.492 -10.383 -6.441 1 88.62 160 GLU A N 1
ATOM 1337 C CA . GLU A 1 160 ? 6.816 -10.781 -5.961 1 88.62 160 GLU A CA 1
ATOM 1338 C C . GLU A 1 160 ? 6.816 -10.969 -4.449 1 88.62 160 GLU A C 1
ATOM 1340 O O . GLU A 1 160 ? 7.738 -10.523 -3.764 1 88.62 160 GLU A O 1
ATOM 1345 N N . ALA A 1 161 ? 5.77 -11.594 -3.982 1 92 161 ALA A N 1
ATOM 1346 C CA . ALA A 1 161 ? 5.523 -11.672 -2.543 1 92 161 ALA A CA 1
ATOM 1347 C C . ALA A 1 161 ? 5.871 -13.055 -2.004 1 92 161 ALA A C 1
ATOM 1349 O O . ALA A 1 161 ? 5.086 -13.656 -1.265 1 92 161 ALA A O 1
ATOM 1350 N N . PHE A 1 162 ? 7.082 -13.57 -2.295 1 92.81 162 PHE A N 1
ATOM 1351 C CA . PHE A 1 162 ? 7.512 -14.883 -1.817 1 92.81 162 PHE A CA 1
ATOM 1352 C C . PHE A 1 162 ? 8.523 -14.742 -0.688 1 92.81 162 PHE A C 1
ATOM 1354 O O . PHE A 1 162 ? 9.406 -15.586 -0.529 1 92.81 162 PHE A O 1
ATOM 1361 N N . GLU A 1 163 ? 8.375 -13.781 0.105 1 86.38 163 GLU A N 1
ATOM 1362 C CA . GLU A 1 163 ? 9.383 -13.516 1.128 1 86.38 163 GLU A CA 1
ATOM 1363 C C . GLU A 1 163 ? 9.188 -14.43 2.336 1 86.38 163 GLU A C 1
ATOM 1365 O O . GLU A 1 163 ? 10.164 -14.883 2.938 1 86.38 163 GLU A O 1
ATOM 1370 N N . LEU A 1 164 ? 7.973 -14.719 2.676 1 91.12 164 LEU A N 1
ATOM 1371 C CA . LEU A 1 164 ? 7.707 -15.531 3.855 1 91.12 164 LEU A CA 1
ATOM 1372 C C . LEU A 1 164 ? 7.805 -17.016 3.523 1 91.12 164 LEU A C 1
ATOM 1374 O O . LEU A 1 164 ? 7.344 -17.453 2.467 1 91.12 164 LEU A O 1
ATOM 1378 N N . ARG A 1 165 ? 8.367 -17.719 4.445 1 91 165 ARG A N 1
ATOM 1379 C CA . ARG A 1 165 ? 8.508 -19.156 4.27 1 91 165 ARG A CA 1
ATOM 1380 C C . ARG A 1 165 ? 7.145 -19.828 4.156 1 91 165 ARG A C 1
ATOM 1382 O O . ARG A 1 165 ? 6.961 -20.734 3.342 1 91 165 ARG A O 1
ATOM 1389 N N . SER A 1 166 ? 6.184 -19.391 4.945 1 93.12 166 SER A N 1
ATOM 1390 C CA . SER A 1 166 ? 4.844 -19.969 4.898 1 93.12 166 SER A CA 1
ATOM 1391 C C . SER A 1 166 ? 4.215 -19.797 3.52 1 93.12 166 SER A C 1
ATOM 1393 O O . SER A 1 166 ? 3.602 -20.719 2.994 1 93.12 166 SER A O 1
ATOM 1395 N N . THR A 1 167 ? 4.43 -18.609 2.943 1 96.25 167 THR A N 1
ATOM 1396 C CA . THR A 1 167 ? 3.904 -18.359 1.608 1 96.25 167 THR A CA 1
ATOM 1397 C C . THR A 1 167 ? 4.566 -19.266 0.579 1 96.25 167 THR A C 1
ATOM 1399 O O . THR A 1 167 ? 3.895 -19.812 -0.295 1 96.25 167 THR A O 1
ATOM 1402 N N . GLN A 1 168 ? 5.859 -19.469 0.709 1 95.19 168 GLN A N 1
ATOM 1403 C CA . GLN A 1 168 ? 6.602 -20.328 -0.201 1 95.19 168 GLN A CA 1
ATOM 1404 C C . GLN A 1 168 ? 6.09 -21.766 -0.135 1 95.19 168 GLN A C 1
ATOM 1406 O O . GLN A 1 168 ? 5.82 -22.391 -1.167 1 95.19 168 GLN A O 1
ATOM 1411 N N . ILE A 1 169 ? 5.957 -22.25 1.071 1 94.31 169 ILE A N 1
ATOM 1412 C CA . ILE A 1 169 ? 5.543 -23.625 1.292 1 94.31 169 ILE A CA 1
ATOM 1413 C C . ILE A 1 169 ? 4.137 -23.844 0.737 1 94.31 169 ILE A C 1
ATOM 1415 O O . ILE A 1 169 ? 3.896 -24.797 -0.006 1 94.31 169 ILE A O 1
ATOM 1419 N N . LEU A 1 170 ? 3.229 -22.953 1.072 1 96.62 170 LEU A N 1
ATOM 1420 C CA . LEU A 1 170 ? 1.856 -23.078 0.589 1 96.62 170 LEU A CA 1
ATOM 1421 C C . LEU A 1 170 ? 1.809 -23 -0.934 1 96.62 170 LEU A C 1
ATOM 1423 O O . LEU A 1 170 ? 1.071 -23.75 -1.573 1 96.62 170 LEU A O 1
ATOM 1427 N N . SER A 1 171 ? 2.596 -22.109 -1.483 1 97.88 171 SER A N 1
ATOM 1428 C CA . SER A 1 171 ? 2.604 -21.906 -2.93 1 97.88 171 SER A CA 1
ATOM 1429 C C . SER A 1 171 ? 3.115 -23.156 -3.654 1 97.88 171 SER A C 1
ATOM 1431 O O . SER A 1 171 ? 2.479 -23.625 -4.594 1 97.88 171 SER A O 1
ATOM 1433 N N . LEU A 1 172 ? 4.223 -23.672 -3.182 1 96.94 172 LEU A N 1
ATOM 1434 C CA . LEU A 1 172 ? 4.789 -24.859 -3.83 1 96.94 172 LEU A CA 1
ATOM 1435 C C . LEU A 1 172 ? 3.867 -26.062 -3.672 1 96.94 172 LEU A C 1
ATOM 1437 O O . LEU A 1 172 ? 3.752 -26.875 -4.582 1 96.94 172 LEU A O 1
ATOM 1441 N N . TYR A 1 173 ? 3.24 -26.141 -2.518 1 96.38 173 TYR A N 1
ATOM 1442 C CA . TYR A 1 173 ? 2.279 -27.203 -2.299 1 96.38 173 TYR A CA 1
ATOM 1443 C C . TYR A 1 173 ? 1.127 -27.125 -3.293 1 96.38 173 TYR A C 1
ATOM 1445 O O . TYR A 1 173 ? 0.746 -28.125 -3.9 1 96.38 173 TYR A O 1
ATOM 1453 N N . ALA A 1 174 ? 0.575 -25.953 -3.465 1 97.75 174 ALA A N 1
ATOM 1454 C CA . ALA A 1 174 ? -0.529 -25.75 -4.398 1 97.75 174 ALA A CA 1
ATOM 1455 C C . ALA A 1 174 ? -0.103 -26.047 -5.832 1 97.75 174 ALA A C 1
ATOM 1457 O O . ALA A 1 174 ? -0.803 -26.766 -6.555 1 97.75 174 ALA A O 1
ATOM 1458 N N . LEU A 1 175 ? 1.022 -25.562 -6.223 1 98.19 175 LEU A N 1
ATOM 1459 C CA . LEU A 1 175 ? 1.525 -25.75 -7.582 1 98.19 175 LEU A CA 1
ATOM 1460 C C . LEU A 1 175 ? 1.79 -27.219 -7.875 1 98.19 175 LEU A C 1
ATOM 1462 O O . LEU A 1 175 ? 1.401 -27.734 -8.93 1 98.19 175 LEU A O 1
ATOM 1466 N N . SER A 1 176 ? 2.402 -27.891 -6.957 1 96.19 176 SER A N 1
ATOM 1467 C CA . SER A 1 176 ? 2.752 -29.297 -7.145 1 96.19 176 SER A CA 1
ATOM 1468 C C . SER A 1 176 ? 1.504 -30.172 -7.25 1 96.19 176 SER A C 1
ATOM 1470 O O . SER A 1 176 ? 1.429 -31.047 -8.109 1 96.19 176 SER A O 1
ATOM 1472 N N . ASN A 1 177 ? 0.582 -29.906 -6.395 1 96.81 177 ASN A N 1
ATOM 1473 C CA . ASN A 1 177 ? -0.641 -30.703 -6.418 1 96.81 177 ASN A CA 1
ATOM 1474 C C . ASN A 1 177 ? -1.463 -30.438 -7.676 1 96.81 177 ASN A C 1
ATOM 1476 O O . ASN A 1 177 ? -2.062 -31.344 -8.242 1 96.81 177 ASN A O 1
ATOM 1480 N N . TYR A 1 178 ? -1.521 -29.234 -8.125 1 97.94 178 TYR A N 1
ATOM 1481 C CA . TYR A 1 178 ? -2.229 -28.922 -9.359 1 97.94 178 TYR A CA 1
ATOM 1482 C C . TYR A 1 178 ? -1.575 -29.609 -10.555 1 97.94 178 TYR A C 1
ATOM 1484 O O . TYR A 1 178 ? -2.26 -30.219 -11.383 1 97.94 178 TYR A O 1
ATOM 1492 N N . LEU A 1 179 ? -0.224 -29.578 -10.594 1 96.62 179 LEU A N 1
ATOM 1493 C CA . LEU A 1 179 ? 0.514 -30.172 -11.711 1 96.62 179 LEU A CA 1
ATOM 1494 C C . LEU A 1 179 ? 0.403 -31.688 -11.703 1 96.62 179 LEU A C 1
ATOM 1496 O O . LEU A 1 179 ? 0.446 -32.312 -12.758 1 96.62 179 LEU A O 1
ATOM 1500 N N . SER A 1 180 ? 0.278 -32.219 -10.5 1 95.5 180 SER A N 1
ATOM 1501 C CA . SER A 1 180 ? 0.155 -33.656 -10.383 1 95.5 180 SER A CA 1
ATOM 1502 C C . SER A 1 180 ? -1.124 -34.156 -11.047 1 95.5 180 SER A C 1
ATOM 1504 O O . SER A 1 180 ? -1.236 -35.344 -11.367 1 95.5 180 SER A O 1
ATOM 1506 N N . THR A 1 181 ? -2.07 -33.281 -11.211 1 95.94 181 THR A N 1
ATOM 1507 C CA . THR A 1 181 ? -3.305 -33.656 -11.891 1 95.94 181 THR A CA 1
ATOM 1508 C C . THR A 1 181 ? -3.109 -33.656 -13.406 1 95.94 181 THR A C 1
ATOM 1510 O O . THR A 1 181 ? -4.02 -34.031 -14.148 1 95.94 181 THR A O 1
ATOM 1513 N N . LYS A 1 182 ? -1.95 -33.344 -13.922 1 95.31 182 LYS A N 1
ATOM 1514 C CA . LYS A 1 182 ? -1.608 -33.281 -15.344 1 95.31 182 LYS A CA 1
ATOM 1515 C C . LYS A 1 182 ? -2.639 -32.469 -16.125 1 95.31 182 LYS A C 1
ATOM 1517 O O . LYS A 1 182 ? -3.217 -32.969 -17.094 1 95.31 182 LYS A O 1
ATOM 1522 N N . PRO A 1 183 ? -2.783 -31.266 -15.688 1 96.25 183 PRO A N 1
ATOM 1523 C CA . PRO A 1 183 ? -3.787 -30.438 -16.359 1 96.25 183 PRO A CA 1
ATOM 1524 C C . PRO A 1 183 ? -3.385 -30.047 -17.781 1 96.25 183 PRO A C 1
ATOM 1526 O O . PRO A 1 183 ? -2.193 -30 -18.094 1 96.25 183 PRO A O 1
ATOM 1529 N N . GLN A 1 184 ? -4.402 -29.875 -18.609 1 96.25 184 GLN A N 1
ATOM 1530 C CA . GLN A 1 184 ? -4.16 -29.234 -19.906 1 96.25 184 GLN A CA 1
ATOM 1531 C C . GLN A 1 184 ? -4.016 -27.719 -19.75 1 96.25 184 GLN A C 1
ATOM 1533 O O . GLN A 1 184 ? -4.973 -27.047 -19.375 1 96.25 184 GLN A O 1
ATOM 1538 N N . LEU A 1 185 ? -2.854 -27.266 -20.078 1 95.94 185 LEU A N 1
ATOM 1539 C CA . LEU A 1 185 ? -2.553 -25.859 -19.797 1 95.94 185 LEU A CA 1
ATOM 1540 C C . LEU A 1 185 ? -2.518 -25.047 -21.094 1 95.94 185 LEU A C 1
ATOM 1542 O O . LEU A 1 185 ? -2.008 -25.516 -22.109 1 95.94 185 LEU A O 1
ATOM 1546 N N . SER A 1 186 ? -3.154 -23.906 -21.047 1 96.44 186 SER A N 1
ATOM 1547 C CA . SER A 1 186 ? -2.932 -22.906 -22.094 1 96.44 186 SER A CA 1
ATOM 1548 C C . SER A 1 186 ? -1.531 -22.312 -22 1 96.44 186 SER A C 1
ATOM 1550 O O . SER A 1 186 ? -0.837 -22.5 -21 1 96.44 186 SER A O 1
ATOM 1552 N N . ILE A 1 187 ? -1.149 -21.625 -23.016 1 95.56 187 ILE A N 1
ATOM 1553 C CA . ILE A 1 187 ? 0.162 -20.984 -23.047 1 95.56 187 ILE A CA 1
ATOM 1554 C C . ILE A 1 187 ? 0.284 -20 -21.906 1 95.56 187 ILE A C 1
ATOM 1556 O O . ILE A 1 187 ? 1.322 -19.938 -21.234 1 95.56 187 ILE A O 1
ATOM 1560 N N . SER A 1 188 ? -0.804 -19.266 -21.703 1 94.81 188 SER A N 1
ATOM 1561 C CA . SER A 1 188 ? -0.812 -18.297 -20.609 1 94.81 188 SER A CA 1
ATOM 1562 C C . SER A 1 188 ? -0.678 -18.969 -19.25 1 94.81 188 SER A C 1
ATOM 1564 O O . SER A 1 188 ? -0 -18.453 -18.359 1 94.81 188 SER A O 1
ATOM 1566 N N . GLU A 1 189 ? -1.31 -20.078 -19.141 1 96 189 GLU A N 1
ATOM 1567 C CA . GLU A 1 189 ? -1.223 -20.812 -17.891 1 96 189 GLU A CA 1
ATOM 1568 C C . GLU A 1 189 ? 0.174 -21.391 -17.688 1 96 189 GLU A C 1
ATOM 1570 O O . GLU A 1 189 ? 0.695 -21.406 -16.578 1 96 189 GLU A O 1
ATOM 1575 N N . GLU A 1 190 ? 0.767 -21.891 -18.75 1 96.12 190 GLU A N 1
ATOM 1576 C CA . GLU A 1 190 ? 2.139 -22.391 -18.688 1 96.12 190 GLU A CA 1
ATOM 1577 C C . GLU A 1 190 ? 3.104 -21.281 -18.266 1 96.12 190 GLU A C 1
ATOM 1579 O O . GLU A 1 190 ? 3.998 -21.516 -17.453 1 96.12 190 GLU A O 1
ATOM 1584 N N . ARG A 1 191 ? 2.848 -20.141 -18.781 1 95.62 191 ARG A N 1
ATOM 1585 C CA . ARG A 1 191 ? 3.682 -19 -18.453 1 95.62 191 ARG A CA 1
ATOM 1586 C C . ARG A 1 191 ? 3.566 -18.641 -16.984 1 95.62 191 ARG A C 1
ATOM 1588 O O . ARG A 1 191 ? 4.578 -18.469 -16.297 1 95.62 191 ARG A O 1
ATOM 1595 N N . SER A 1 192 ? 2.332 -18.516 -16.516 1 95.94 192 SER A N 1
ATOM 1596 C CA . SER A 1 192 ? 2.084 -18.125 -15.133 1 95.94 192 SER A CA 1
ATOM 1597 C C . SER A 1 192 ? 2.59 -19.172 -14.156 1 95.94 192 SER A C 1
ATOM 1599 O O . SER A 1 192 ? 3.195 -18.844 -13.133 1 95.94 192 SER A O 1
ATOM 1601 N N . LEU A 1 193 ? 2.344 -20.422 -14.508 1 97.12 193 LEU A N 1
ATOM 1602 C CA . LEU A 1 193 ? 2.807 -21.516 -13.656 1 97.12 193 LEU A CA 1
ATOM 1603 C C . LEU A 1 193 ? 4.332 -21.578 -13.648 1 97.12 193 LEU A C 1
ATOM 1605 O O . LEU A 1 193 ? 4.938 -21.734 -12.586 1 97.12 193 LEU A O 1
ATOM 1609 N N . GLY A 1 194 ? 4.867 -21.422 -14.797 1 95.81 194 GLY A N 1
ATOM 1610 C CA . GLY A 1 194 ? 6.32 -21.438 -14.906 1 95.81 194 GLY A CA 1
ATOM 1611 C C . GLY A 1 194 ? 6.988 -20.328 -14.117 1 95.81 194 GLY A C 1
ATOM 1612 O O . GLY A 1 194 ? 7.949 -20.578 -13.383 1 95.81 194 GLY A O 1
ATOM 1613 N N . ALA A 1 195 ? 6.461 -19.156 -14.273 1 94.44 195 ALA A N 1
ATOM 1614 C CA . ALA A 1 195 ? 7.012 -18 -13.555 1 94.44 195 ALA A CA 1
ATOM 1615 C C . ALA A 1 195 ? 6.852 -18.172 -12.047 1 94.44 195 ALA A C 1
ATOM 1617 O O . ALA A 1 195 ? 7.762 -17.859 -11.273 1 94.44 195 ALA A O 1
ATOM 1618 N N . SER A 1 196 ? 5.711 -18.688 -11.602 1 96.69 196 SER A N 1
ATOM 1619 C CA . SER A 1 196 ? 5.449 -18.906 -10.188 1 96.69 196 SER A CA 1
ATOM 1620 C C . SER A 1 196 ? 6.422 -19.922 -9.594 1 96.69 196 SER A C 1
ATOM 1622 O O . SER A 1 196 ? 7 -19.688 -8.531 1 96.69 196 SER A O 1
ATOM 1624 N N . LEU A 1 197 ? 6.66 -21.016 -10.305 1 96.31 197 LEU A N 1
ATOM 1625 C CA . LEU A 1 197 ? 7.586 -22.047 -9.867 1 96.31 197 LEU A CA 1
ATOM 1626 C C . LEU A 1 197 ? 9.008 -21.516 -9.789 1 96.31 197 LEU A C 1
ATOM 1628 O O . LEU A 1 197 ? 9.703 -21.719 -8.797 1 96.31 197 LEU A O 1
ATOM 1632 N N . LEU A 1 198 ? 9.336 -20.828 -10.789 1 93.25 198 LEU A N 1
ATOM 1633 C CA . LEU A 1 198 ? 10.695 -20.312 -10.867 1 93.25 198 LEU A CA 1
ATOM 1634 C C . LEU A 1 198 ? 10.977 -19.328 -9.742 1 93.25 198 LEU A C 1
ATOM 1636 O O . LEU A 1 198 ? 11.93 -19.5 -8.984 1 93.25 198 LEU A O 1
ATOM 1640 N N . LEU A 1 199 ? 10.117 -18.328 -9.617 1 91.69 199 LEU A N 1
ATOM 1641 C CA . LEU A 1 199 ? 10.359 -17.266 -8.641 1 91.69 199 LEU A CA 1
ATOM 1642 C C . LEU A 1 199 ? 10.25 -17.797 -7.219 1 91.69 199 LEU A C 1
ATOM 1644 O O . LEU A 1 199 ? 11.047 -17.422 -6.352 1 91.69 199 LEU A O 1
ATOM 1648 N N . CYS A 1 200 ? 9.258 -18.594 -7.02 1 93.94 200 CYS A N 1
ATOM 1649 C CA . CYS A 1 200 ? 9.125 -19.203 -5.699 1 93.94 200 CYS A CA 1
ATOM 1650 C C . CYS A 1 200 ? 10.32 -20.094 -5.387 1 93.94 200 CYS A C 1
ATOM 1652 O O . CYS A 1 200 ? 10.852 -20.062 -4.277 1 93.94 200 CYS A O 1
ATOM 1654 N N . GLY A 1 201 ? 10.758 -20.875 -6.328 1 93.06 201 GLY A N 1
ATOM 1655 C CA . GLY A 1 201 ? 11.891 -21.781 -6.168 1 93.06 201 GLY A CA 1
ATOM 1656 C C . GLY A 1 201 ? 13.195 -21.062 -5.875 1 93.06 201 GLY A C 1
ATOM 1657 O O . GLY A 1 201 ? 14.055 -21.594 -5.168 1 93.06 201 GLY A O 1
ATOM 1658 N N . LEU A 1 202 ? 13.336 -19.938 -6.395 1 88.62 202 LEU A N 1
ATOM 1659 C CA . LEU A 1 202 ? 14.547 -19.156 -6.215 1 88.62 202 LEU A CA 1
ATOM 1660 C C . LEU A 1 202 ? 14.695 -18.703 -4.766 1 88.62 202 LEU A C 1
ATOM 1662 O O . LEU A 1 202 ? 15.797 -18.375 -4.324 1 88.62 202 LEU A O 1
ATOM 1666 N N . LYS A 1 203 ? 13.617 -18.719 -4.062 1 87.5 203 LYS A N 1
ATOM 1667 C CA . LYS A 1 203 ? 13.656 -18.25 -2.68 1 87.5 203 LYS A CA 1
ATOM 1668 C C . LYS A 1 203 ? 14.062 -19.375 -1.731 1 87.5 203 LYS A C 1
ATOM 1670 O O . LYS A 1 203 ? 14.367 -19.125 -0.563 1 87.5 203 LYS A O 1
ATOM 1675 N N . GLN A 1 204 ? 14.109 -20.531 -2.27 1 85.12 204 GLN A N 1
ATOM 1676 C CA . GLN A 1 204 ? 14.414 -21.703 -1.441 1 85.12 204 GLN A CA 1
ATOM 1677 C C . GLN A 1 204 ? 15.719 -22.359 -1.875 1 85.12 204 GLN A C 1
ATOM 1679 O O . GLN A 1 204 ? 15.977 -22.516 -3.07 1 85.12 204 GLN A O 1
ATOM 1684 N N . HIS A 1 205 ? 16.547 -22.656 -0.883 1 82.94 205 HIS A N 1
ATOM 1685 C CA . HIS A 1 205 ? 17.766 -23.391 -1.19 1 82.94 205 HIS A CA 1
ATOM 1686 C C . HIS A 1 205 ? 17.625 -24.875 -0.842 1 82.94 205 HIS A C 1
ATOM 1688 O O . HIS A 1 205 ? 18.359 -25.391 -0.011 1 82.94 205 HIS A O 1
ATOM 1694 N N . SER A 1 206 ? 16.594 -25.438 -1.179 1 88.25 206 SER A N 1
ATOM 1695 C CA . SER A 1 206 ? 16.297 -26.844 -0.941 1 88.25 206 SER A CA 1
ATOM 1696 C C . SER A 1 206 ? 16.141 -27.609 -2.254 1 88.25 206 SER A C 1
ATOM 1698 O O . SER A 1 206 ? 16.141 -27 -3.33 1 88.25 206 SER A O 1
ATOM 1700 N N . THR A 1 207 ? 16.125 -28.922 -2.17 1 90 207 THR A N 1
ATOM 1701 C CA . THR A 1 207 ? 15.891 -29.766 -3.34 1 90 207 THR A CA 1
ATOM 1702 C C . THR A 1 207 ? 14.539 -29.453 -3.975 1 90 207 THR A C 1
ATOM 1704 O O . THR A 1 207 ? 14.406 -29.469 -5.199 1 90 207 THR A O 1
ATOM 1707 N N . VAL A 1 208 ? 13.602 -29.125 -3.111 1 89.5 208 VAL A N 1
ATOM 1708 C CA . VAL A 1 208 ? 12.273 -28.766 -3.605 1 89.5 208 VAL A CA 1
ATOM 1709 C C . VAL A 1 208 ? 12.352 -27.469 -4.41 1 89.5 208 VAL A C 1
ATOM 1711 O O . VAL A 1 208 ? 11.719 -27.344 -5.465 1 89.5 208 VAL A O 1
ATOM 1714 N N . GLY A 1 209 ? 13.086 -26.562 -3.928 1 91.12 209 GLY A N 1
ATOM 1715 C CA . GLY A 1 209 ? 13.289 -25.312 -4.641 1 91.12 209 GLY A CA 1
ATOM 1716 C C . GLY A 1 209 ? 13.969 -25.5 -5.984 1 91.12 209 GLY A C 1
ATOM 1717 O O . GLY A 1 209 ? 13.562 -24.891 -6.98 1 91.12 209 GLY A O 1
ATOM 1718 N N . LEU A 1 210 ? 14.945 -26.344 -5.945 1 91.25 210 LEU A N 1
ATOM 1719 C CA . LEU A 1 210 ? 15.664 -26.609 -7.188 1 91.25 210 LEU A CA 1
ATOM 1720 C C . LEU A 1 210 ? 14.766 -27.297 -8.211 1 91.25 210 LEU A C 1
ATOM 1722 O O . LEU A 1 210 ? 14.789 -26.938 -9.391 1 91.25 210 LEU A O 1
ATOM 1726 N N . SER A 1 211 ? 14.039 -28.266 -7.738 1 93 211 SER A N 1
ATOM 1727 C CA . SER A 1 211 ? 13.094 -28.938 -8.625 1 93 211 SER A CA 1
ATOM 1728 C C . SER A 1 211 ? 12.07 -27.953 -9.195 1 93 211 SER A C 1
ATOM 1730 O O . SER A 1 211 ? 11.719 -28.031 -10.375 1 93 211 SER A O 1
ATOM 1732 N N . ALA A 1 212 ? 11.625 -27.062 -8.375 1 94.88 212 ALA A N 1
ATOM 1733 C CA . ALA A 1 212 ? 10.664 -26.047 -8.82 1 94.88 212 ALA A CA 1
ATOM 1734 C C . ALA A 1 212 ? 11.281 -25.141 -9.883 1 94.88 212 ALA A C 1
ATOM 1736 O O . ALA A 1 212 ? 10.625 -24.812 -10.867 1 94.88 212 ALA A O 1
ATOM 1737 N N . GLN A 1 213 ? 12.492 -24.797 -9.719 1 92.69 213 GLN A N 1
ATOM 1738 C CA . GLN A 1 213 ? 13.195 -23.953 -10.688 1 92.69 213 GLN A CA 1
ATOM 1739 C C . GLN A 1 213 ? 13.312 -24.672 -12.039 1 92.69 213 GLN A C 1
ATOM 1741 O O . GLN A 1 213 ? 13.07 -24.062 -13.086 1 92.69 213 GLN A O 1
ATOM 1746 N N . LEU A 1 214 ? 13.641 -25.922 -11.953 1 92.5 214 LEU A N 1
ATOM 1747 C CA . LEU A 1 214 ? 13.797 -26.703 -13.18 1 92.5 214 LEU A CA 1
ATOM 1748 C C . LEU A 1 214 ? 12.477 -26.797 -13.938 1 92.5 214 LEU A C 1
ATOM 1750 O O . LEU A 1 214 ? 12.43 -26.562 -15.148 1 92.5 214 LEU A O 1
ATOM 1754 N N . LEU A 1 215 ? 11.461 -27.141 -13.203 1 94.62 215 LEU A N 1
ATOM 1755 C CA . LEU A 1 215 ? 10.148 -27.234 -13.828 1 94.62 215 LEU A CA 1
ATOM 1756 C C . LEU A 1 215 ? 9.695 -25.875 -14.359 1 94.62 215 LEU A C 1
ATOM 1758 O O . LEU A 1 215 ? 9.125 -25.797 -15.453 1 94.62 215 LEU A O 1
ATOM 1762 N N . GLY A 1 216 ? 9.875 -24.844 -13.578 1 95 216 GLY A N 1
ATOM 1763 C CA . GLY A 1 216 ? 9.539 -23.5 -14.023 1 95 216 GLY A CA 1
ATOM 1764 C C . GLY A 1 216 ? 10.258 -23.094 -15.297 1 95 216 GLY A C 1
ATOM 1765 O O . GLY A 1 216 ? 9.633 -22.562 -16.219 1 95 216 GLY A O 1
ATOM 1766 N N . ASN A 1 217 ? 11.508 -23.375 -15.328 1 91.94 217 ASN A N 1
ATOM 1767 C CA . ASN A 1 217 ? 12.297 -23.062 -16.516 1 91.94 217 ASN A CA 1
ATOM 1768 C C . ASN A 1 217 ? 11.805 -23.859 -17.734 1 91.94 217 ASN A C 1
ATOM 1770 O O . ASN A 1 217 ? 11.797 -23.344 -18.859 1 91.94 217 ASN A O 1
ATOM 1774 N N . ALA A 1 218 ? 11.484 -25.078 -17.531 1 93.31 218 ALA A N 1
ATOM 1775 C CA . ALA A 1 218 ? 10.977 -25.906 -18.625 1 93.31 218 ALA A CA 1
ATOM 1776 C C . ALA A 1 218 ? 9.68 -25.328 -19.188 1 93.31 218 ALA A C 1
ATOM 1778 O O . ALA A 1 218 ? 9.523 -25.234 -20.406 1 93.31 218 ALA A O 1
ATOM 1779 N N . LEU A 1 219 ? 8.789 -24.953 -18.359 1 94.75 219 LEU A N 1
ATOM 1780 C CA . LEU A 1 219 ? 7.52 -24.375 -18.781 1 94.75 219 LEU A CA 1
ATOM 1781 C C . LEU A 1 219 ? 7.734 -23.062 -19.516 1 94.75 219 LEU A C 1
ATOM 1783 O O . LEU A 1 219 ? 7.141 -22.812 -20.562 1 94.75 219 LEU A O 1
ATOM 1787 N N . LEU A 1 220 ? 8.555 -22.203 -18.984 1 93.25 220 LEU A N 1
ATOM 1788 C CA . LEU A 1 220 ? 8.828 -20.906 -19.609 1 93.25 220 LEU A CA 1
ATOM 1789 C C . LEU A 1 220 ? 9.578 -21.078 -20.922 1 93.25 220 LEU A C 1
ATOM 1791 O O . LEU A 1 220 ? 9.375 -20.312 -21.859 1 93.25 220 LEU A O 1
ATOM 1795 N N . GLY A 1 221 ? 10.492 -22.031 -20.906 1 91.88 221 GLY A N 1
ATOM 1796 C CA . GLY A 1 221 ? 11.172 -22.328 -22.156 1 91.88 221 GLY A CA 1
ATOM 1797 C C . GLY A 1 221 ? 10.219 -22.734 -23.266 1 91.88 221 GLY A C 1
ATOM 1798 O O . GLY A 1 221 ?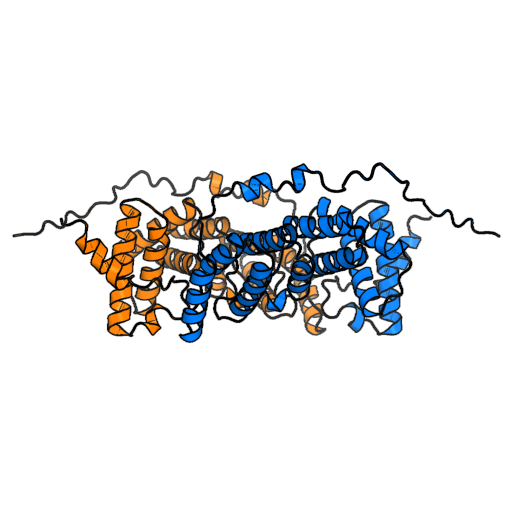 10.406 -22.328 -24.422 1 91.88 221 GLY A O 1
ATOM 1799 N N . LYS A 1 222 ? 9.281 -23.547 -22.875 1 93.25 222 LYS A N 1
ATOM 1800 C CA . LYS A 1 222 ? 8.266 -23.938 -23.844 1 93.25 222 LYS A CA 1
ATOM 1801 C C . LYS A 1 222 ? 7.52 -22.719 -24.375 1 93.25 222 LYS A C 1
ATOM 1803 O O . LYS A 1 222 ? 7.273 -22.609 -25.578 1 93.25 222 LYS A O 1
ATOM 1808 N N . VAL A 1 223 ? 7.145 -21.812 -23.547 1 94.12 223 VAL A N 1
ATOM 1809 C CA . VAL A 1 223 ? 6.445 -20.594 -23.938 1 94.12 223 VAL A CA 1
ATOM 1810 C C . VAL A 1 223 ? 7.336 -19.766 -24.859 1 94.12 223 VAL A C 1
ATOM 1812 O O . VAL A 1 223 ? 6.871 -19.25 -25.875 1 94.12 223 VAL A O 1
ATOM 1815 N N . GLU A 1 224 ? 8.547 -19.641 -24.469 1 91.38 224 GLU A N 1
ATOM 1816 C CA . GLU A 1 224 ? 9.492 -18.891 -25.281 1 91.38 224 GLU A CA 1
ATOM 1817 C C . GLU A 1 224 ? 9.617 -19.484 -26.688 1 91.38 224 GLU A C 1
ATOM 1819 O O . GLU A 1 224 ? 9.633 -18.766 -27.672 1 91.38 224 GLU A O 1
ATOM 1824 N N . PHE A 1 225 ? 9.703 -20.781 -26.766 1 92.5 225 PHE A N 1
ATOM 1825 C CA . PHE A 1 225 ? 9.844 -21.484 -28.031 1 92.5 225 PHE A CA 1
ATOM 1826 C C . PHE A 1 225 ? 8.617 -21.266 -28.906 1 92.5 225 PHE A C 1
ATOM 1828 O O . PHE A 1 225 ? 8.734 -21.062 -30.125 1 92.5 225 PHE A O 1
ATOM 1835 N N . LEU A 1 226 ? 7.523 -21.297 -28.312 1 94.56 226 LEU A N 1
ATOM 1836 C CA . LEU A 1 226 ? 6.273 -21.266 -29.062 1 94.56 226 LEU A CA 1
ATOM 1837 C C . LEU A 1 226 ? 5.887 -19.828 -29.406 1 94.56 226 LEU A C 1
ATOM 1839 O O . LEU A 1 226 ? 5.324 -19.578 -30.469 1 94.56 226 LEU A O 1
ATOM 1843 N N . LYS A 1 227 ? 6.141 -18.844 -28.547 1 93.19 227 LYS A N 1
ATOM 1844 C CA . LYS A 1 227 ? 5.574 -17.5 -28.719 1 93.19 227 LYS A CA 1
ATOM 1845 C C . LYS A 1 227 ? 6.66 -16.438 -28.672 1 93.19 227 LYS A C 1
ATOM 1847 O O . LYS A 1 227 ? 6.395 -15.258 -28.922 1 93.19 227 LYS A O 1
ATOM 1852 N N . GLY A 1 228 ? 7.836 -16.781 -28.328 1 87.38 228 GLY A N 1
ATOM 1853 C CA . GLY A 1 228 ? 8.93 -15.828 -28.281 1 87.38 228 GLY A CA 1
ATOM 1854 C C . GLY A 1 228 ? 9.188 -15.281 -26.891 1 87.38 228 GLY A C 1
ATOM 1855 O O . GLY A 1 228 ? 8.375 -15.484 -25.969 1 87.38 228 GLY A O 1
ATOM 1856 N N . ILE A 1 229 ? 10.234 -14.555 -26.734 1 82.38 229 ILE A N 1
ATOM 1857 C CA . ILE A 1 229 ? 10.742 -14.094 -25.453 1 82.38 229 ILE A CA 1
ATOM 1858 C C . ILE A 1 229 ? 9.828 -13 -24.891 1 82.38 229 ILE A C 1
ATOM 1860 O O . ILE A 1 229 ? 9.656 -12.883 -23.688 1 82.38 229 ILE A O 1
ATOM 1864 N N . HIS A 1 230 ? 9.266 -12.195 -25.719 1 83.25 230 HIS A N 1
ATOM 1865 C CA . HIS A 1 230 ? 8.398 -11.109 -25.281 1 83.25 230 HIS A CA 1
ATOM 1866 C C . HIS A 1 230 ? 7.148 -11.648 -24.594 1 83.25 230 HIS A C 1
ATOM 1868 O O . HIS A 1 230 ? 6.641 -11.047 -23.656 1 83.25 230 HIS A O 1
ATOM 1874 N N . ALA A 1 231 ? 6.762 -12.805 -25.047 1 88.38 231 ALA A N 1
ATOM 1875 C CA . ALA A 1 231 ? 5.582 -13.422 -24.453 1 88.38 231 ALA A CA 1
ATOM 1876 C C . ALA A 1 231 ? 5.875 -13.906 -23.031 1 88.38 231 ALA A C 1
ATOM 1878 O O . ALA A 1 231 ? 4.977 -13.953 -22.188 1 88.38 231 ALA A O 1
ATOM 1879 N N . VAL A 1 232 ? 7.125 -14.203 -22.766 1 87.62 232 VAL A N 1
ATOM 1880 C CA . VAL A 1 232 ? 7.52 -14.688 -21.453 1 87.62 232 VAL A CA 1
ATOM 1881 C C . VAL A 1 232 ? 7.586 -13.523 -20.469 1 87.62 232 VAL A C 1
ATOM 1883 O O . VAL A 1 232 ? 7.066 -13.609 -19.344 1 87.62 232 VAL A O 1
ATOM 1886 N N . PHE A 1 233 ? 8.055 -12.375 -20.938 1 81.56 233 PHE A N 1
ATOM 1887 C CA . PHE A 1 233 ? 8.453 -11.344 -19.984 1 81.56 233 PHE A CA 1
ATOM 1888 C C . PHE A 1 233 ? 7.395 -10.25 -19.891 1 81.56 233 PHE A C 1
ATOM 1890 O O . PHE A 1 233 ? 7.359 -9.492 -18.922 1 81.56 233 PHE A O 1
ATOM 1897 N N . LYS A 1 234 ? 6.633 -10.203 -20.812 1 79.19 234 LYS A N 1
ATOM 1898 C CA . LYS A 1 234 ? 5.66 -9.117 -20.812 1 79.19 234 LYS A CA 1
ATOM 1899 C C . LYS A 1 234 ? 4.789 -9.156 -19.562 1 79.19 234 LYS A C 1
ATOM 1901 O O . LYS A 1 234 ? 4.078 -10.141 -19.328 1 79.19 234 LYS A O 1
ATOM 1906 N N . GLY A 1 235 ? 4.906 -8.047 -18.766 1 78.06 235 GLY A N 1
ATOM 1907 C CA . GLY A 1 235 ? 4.062 -7.902 -17.594 1 78.06 235 GLY A CA 1
ATOM 1908 C C . GLY A 1 235 ? 4.48 -8.797 -16.438 1 78.06 235 GLY A C 1
ATOM 1909 O O . GLY A 1 235 ? 3.719 -8.992 -15.5 1 78.06 235 GLY A O 1
ATOM 1910 N N . MET A 1 236 ? 5.668 -9.375 -16.5 1 82.62 236 MET A N 1
ATOM 1911 C CA . MET A 1 236 ? 6.133 -10.297 -15.461 1 82.62 236 MET A CA 1
ATOM 1912 C C . MET A 1 236 ? 7.309 -9.703 -14.695 1 82.62 236 MET A C 1
ATOM 1914 O O . MET A 1 236 ? 8.133 -8.992 -15.266 1 82.62 236 MET A O 1
ATOM 1918 N N . PRO A 1 237 ? 7.289 -10 -13.383 1 75.25 237 PRO A N 1
ATOM 1919 C CA . PRO A 1 237 ? 8.438 -9.531 -12.602 1 75.25 237 PRO A CA 1
ATOM 1920 C C . PRO A 1 237 ? 9.656 -10.438 -12.742 1 75.25 237 PRO A C 1
ATOM 1922 O O . PRO A 1 237 ? 10.156 -10.961 -11.742 1 75.25 237 PRO A O 1
ATOM 1925 N N . LEU A 1 238 ? 10.055 -10.891 -13.875 1 68.44 238 LEU A N 1
ATOM 1926 C CA . LEU A 1 238 ? 11.148 -11.836 -14.07 1 68.44 238 LEU A CA 1
ATOM 1927 C C . LEU A 1 238 ? 12.43 -11.102 -14.445 1 68.44 238 LEU A C 1
ATOM 1929 O O . LEU A 1 238 ? 12.391 -10.047 -15.086 1 68.44 238 LEU A O 1
ATOM 1933 N N . PHE A 1 239 ? 13.422 -11.398 -13.602 1 61.53 239 PHE A N 1
ATOM 1934 C CA . PHE A 1 239 ? 14.727 -10.844 -13.938 1 61.53 239 PHE A CA 1
ATOM 1935 C C . PHE A 1 239 ? 15.188 -11.328 -15.305 1 61.53 239 PHE A C 1
ATOM 1937 O O . PHE A 1 239 ? 14.945 -12.477 -15.68 1 61.53 239 PHE A O 1
ATOM 1944 N N . TRP A 1 240 ? 15.398 -10.297 -16.234 1 53.69 240 TRP A N 1
ATOM 1945 C CA . TRP A 1 240 ? 15.703 -10.469 -17.656 1 53.69 240 TRP A CA 1
ATOM 1946 C C . TRP A 1 240 ? 17.047 -11.18 -17.844 1 53.69 240 TRP A C 1
ATOM 1948 O O . TRP A 1 240 ? 18.078 -10.547 -18.047 1 53.69 240 TRP A O 1
ATOM 1958 N N . ALA A 1 241 ? 17.531 -11.875 -16.984 1 45.62 241 ALA A N 1
ATOM 1959 C CA . ALA A 1 241 ? 18.766 -12.414 -17.578 1 45.62 241 ALA A CA 1
ATOM 1960 C C . ALA A 1 241 ? 18.438 -13.312 -18.781 1 45.62 241 ALA A C 1
ATOM 1962 O O . ALA A 1 241 ? 17.5 -14.109 -18.734 1 45.62 241 ALA A O 1
ATOM 1963 N N . ARG A 1 242 ? 18.594 -12.836 -20.031 1 43.81 242 ARG A N 1
ATOM 1964 C CA . ARG A 1 242 ? 18.375 -13.422 -21.359 1 43.81 242 ARG A CA 1
ATOM 1965 C C . ARG A 1 242 ? 18.094 -14.922 -21.25 1 43.81 242 ARG A C 1
ATOM 1967 O O . ARG A 1 242 ? 17.25 -15.445 -21.969 1 43.81 242 ARG A O 1
ATOM 1974 N N . GLY A 1 243 ? 18.984 -15.867 -20.906 1 38.53 243 GLY A N 1
ATOM 1975 C CA . GLY A 1 243 ? 18.984 -17.281 -21.203 1 38.53 243 GLY A CA 1
ATOM 1976 C C . GLY A 1 243 ? 18.219 -18.109 -20.172 1 38.53 243 GLY A C 1
ATOM 1977 O O . GLY A 1 243 ? 18.812 -18.719 -19.297 1 38.53 243 GLY A O 1
ATOM 1978 N N . TYR A 1 244 ? 17.125 -17.734 -19.797 1 40.53 244 TYR A N 1
ATOM 1979 C CA . TYR A 1 244 ? 16.406 -18.625 -18.891 1 40.53 244 TYR A CA 1
ATOM 1980 C C . TYR A 1 244 ? 16.516 -20.062 -19.344 1 40.53 244 TYR A C 1
ATOM 1982 O O . TYR A 1 244 ? 16.656 -20.969 -18.516 1 40.53 244 TYR A O 1
ATOM 1990 N N . LEU A 1 245 ? 16.297 -20.297 -20.594 1 38.78 245 LEU A N 1
ATOM 1991 C CA . LEU A 1 245 ? 16.5 -21.656 -21.062 1 38.78 245 LEU A CA 1
ATOM 1992 C C . LEU A 1 245 ? 17.938 -22.125 -20.797 1 38.78 245 LEU A C 1
ATOM 1994 O O . LEU A 1 245 ? 18.156 -23.281 -20.422 1 38.78 245 LEU A O 1
ATOM 1998 N N . GLY A 1 246 ? 18.906 -21.312 -21.094 1 40.44 246 GLY A N 1
ATOM 1999 C CA . GLY A 1 246 ? 20.266 -21.781 -20.844 1 40.44 246 GLY A CA 1
ATOM 2000 C C . GLY A 1 246 ? 20.547 -22.078 -19.391 1 40.44 246 GLY A C 1
ATOM 2001 O O . GLY A 1 246 ? 21.344 -22.953 -19.062 1 40.44 246 GLY A O 1
ATOM 2002 N N . ARG A 1 247 ? 19.969 -21.422 -18.516 1 40.5 247 ARG A N 1
ATOM 2003 C CA . ARG A 1 247 ? 20.203 -21.672 -17.109 1 40.5 247 ARG A CA 1
ATOM 2004 C C . ARG A 1 247 ? 19.531 -22.953 -16.656 1 40.5 247 ARG A C 1
ATOM 2006 O O . ARG A 1 247 ? 20.031 -23.641 -15.742 1 40.5 247 ARG A O 1
ATOM 2013 N N . ALA A 1 248 ? 18.281 -23.25 -16.984 1 40.38 248 ALA A N 1
ATOM 2014 C CA . ALA A 1 248 ? 17.719 -24.578 -16.719 1 40.38 248 ALA A CA 1
ATOM 2015 C C . ALA A 1 248 ? 18.656 -25.672 -17.219 1 40.38 248 ALA A C 1
ATOM 2017 O O . ALA A 1 248 ? 18.797 -26.719 -16.562 1 40.38 248 ALA A O 1
ATOM 2018 N N . LEU A 1 249 ? 19.234 -25.438 -18.359 1 36 249 LEU A N 1
ATOM 2019 C CA . LEU A 1 249 ? 20.188 -26.406 -18.891 1 36 249 LEU A CA 1
ATOM 2020 C C . LEU A 1 249 ? 21.484 -26.391 -18.078 1 36 249 LEU A C 1
ATOM 2022 O O . LEU A 1 249 ? 22.125 -27.422 -17.922 1 36 249 LEU A O 1
ATOM 2026 N N . ASP A 1 250 ? 21.938 -25.266 -17.562 1 38.06 250 ASP A N 1
ATOM 2027 C CA . ASP A 1 250 ? 23.188 -25.297 -16.797 1 38.06 250 ASP A CA 1
ATOM 2028 C C . ASP A 1 250 ? 22.969 -25.922 -15.43 1 38.06 250 ASP A C 1
ATOM 2030 O O . ASP A 1 250 ? 23.906 -26.484 -14.844 1 38.06 250 ASP A O 1
ATOM 2034 N N . CYS A 1 251 ? 21.875 -25.672 -14.789 1 36 251 CYS A N 1
ATOM 2035 C CA . CYS A 1 251 ? 21.656 -26.359 -13.508 1 36 251 CYS A CA 1
ATOM 2036 C C . CYS A 1 251 ? 21.672 -27.859 -13.688 1 36 251 CYS A C 1
ATOM 2038 O O . CYS A 1 251 ? 21.828 -28.609 -12.719 1 36 251 CYS A O 1
ATOM 2040 N N . HIS A 1 252 ? 21.281 -28.375 -14.75 1 33.03 252 HIS A N 1
ATOM 2041 C CA . HIS A 1 252 ? 21.453 -29.812 -14.945 1 33.03 252 HIS A CA 1
ATOM 2042 C C . HIS A 1 252 ? 22.938 -30.172 -15.039 1 33.03 252 HIS A C 1
ATOM 2044 O O . HIS A 1 252 ? 23.328 -31.312 -14.805 1 33.03 252 HIS A O 1
ATOM 2050 N N . GLY A 1 253 ? 23.844 -29.281 -15.516 1 30.89 253 GLY A N 1
ATOM 2051 C CA . GLY A 1 253 ? 25.219 -29.672 -15.727 1 30.89 253 GLY A CA 1
ATOM 2052 C C . GLY A 1 253 ? 26.047 -29.656 -14.453 1 30.89 253 GLY A C 1
ATOM 2053 O O . GLY A 1 253 ? 27.078 -30.328 -14.367 1 30.89 253 GLY A O 1
ATOM 2054 N N . ASP A 1 254 ? 26.031 -28.703 -13.57 1 32.56 254 ASP A N 1
ATOM 2055 C CA . ASP A 1 254 ? 27.062 -28.812 -12.555 1 32.56 254 ASP A CA 1
ATOM 2056 C C . ASP A 1 254 ? 26.75 -29.938 -11.562 1 32.56 254 ASP A C 1
ATOM 2058 O O . ASP A 1 254 ? 27.656 -30.547 -11 1 32.56 254 ASP A O 1
ATOM 2062 N N . ASP A 1 255 ? 25.672 -30.062 -10.828 1 29.12 255 ASP A N 1
ATOM 2063 C CA . ASP A 1 255 ? 25.797 -31.109 -9.82 1 29.12 255 ASP A CA 1
ATOM 2064 C C . ASP A 1 255 ? 25.703 -32.5 -10.445 1 29.12 255 ASP A C 1
ATOM 2066 O O . ASP A 1 255 ? 25.766 -33.5 -9.742 1 29.12 255 ASP A O 1
ATOM 2070 N N . CYS A 1 256 ? 25.109 -32.812 -11.57 1 24.67 256 CYS A N 1
ATOM 2071 C CA . CYS A 1 256 ? 25.172 -34.281 -11.68 1 24.67 256 CYS A CA 1
ATOM 2072 C C . CYS A 1 256 ? 26.547 -34.719 -12.117 1 24.67 256 CYS A C 1
ATOM 2074 O O . CYS A 1 256 ? 26.766 -35.906 -12.375 1 24.67 256 CYS A O 1
ATOM 2076 N N . CYS A 1 257 ? 27.547 -33.781 -12.32 1 21.02 257 CYS A N 1
ATOM 2077 C CA . CYS A 1 257 ? 28.812 -34.5 -12.242 1 21.02 257 CYS A CA 1
ATOM 2078 C C . CYS A 1 257 ? 29.328 -34.531 -10.812 1 21.02 257 CYS A C 1
ATOM 2080 O O . CYS A 1 257 ? 29.141 -33.562 -10.062 1 21.02 257 CYS A O 1
ATOM 2082 N N . MET B 1 1 ? -12.664 46.719 29.734 1 26.59 1 MET B N 1
ATOM 2083 C CA . MET B 1 1 ? -12.414 45.406 30.344 1 26.59 1 MET B CA 1
ATOM 2084 C C . MET B 1 1 ? -11.375 44.656 29.531 1 26.59 1 MET B C 1
ATOM 2086 O O . MET B 1 1 ? -11.586 44.375 28.344 1 26.59 1 MET B O 1
ATOM 2090 N N . ARG B 1 2 ? -10.078 44.781 29.859 1 31.41 2 ARG B N 1
ATOM 2091 C CA . ARG B 1 2 ? -8.844 44.281 29.266 1 31.41 2 ARG B CA 1
ATOM 2092 C C . ARG B 1 2 ? -8.805 42.75 29.297 1 31.41 2 ARG B C 1
ATOM 2094 O O . ARG B 1 2 ? -8.844 42.156 30.375 1 31.41 2 ARG B O 1
ATOM 2101 N N . VAL B 1 3 ? -9.422 42.094 28.328 1 33.75 3 VAL B N 1
ATOM 2102 C CA . VAL B 1 3 ? -9.312 40.656 28.188 1 33.75 3 VAL B CA 1
ATOM 2103 C C . VAL B 1 3 ? -7.844 40.25 28.188 1 33.75 3 VAL B C 1
ATOM 2105 O O . VAL B 1 3 ? -7.07 40.688 27.328 1 33.75 3 VAL B O 1
ATOM 2108 N N . ARG B 1 4 ? -7.266 40 29.438 1 34.75 4 ARG B N 1
ATOM 2109 C CA . ARG B 1 4 ? -5.926 39.438 29.609 1 34.75 4 ARG B CA 1
ATOM 2110 C C . ARG B 1 4 ? -5.727 38.188 28.75 1 34.75 4 ARG B C 1
ATOM 2112 O O . ARG B 1 4 ? -6.504 37.25 28.844 1 34.75 4 ARG B O 1
ATOM 2119 N N . GLN B 1 5 ? -5.148 38.344 27.609 1 28.64 5 GLN B N 1
ATOM 2120 C CA . GLN B 1 5 ? -4.66 37.312 26.719 1 28.64 5 GLN B CA 1
ATOM 2121 C C . GLN B 1 5 ? -3.762 36.312 27.453 1 28.64 5 GLN B C 1
ATOM 2123 O O . GLN B 1 5 ? -2.658 36.688 27.875 1 28.64 5 GLN B O 1
ATOM 2128 N N . THR B 1 6 ? -4.234 35.625 28.547 1 31.75 6 THR B N 1
ATOM 2129 C CA . THR B 1 6 ? -3.352 34.625 29.141 1 31.75 6 THR B CA 1
ATOM 2130 C C . THR B 1 6 ? -2.713 33.75 28.062 1 31.75 6 THR B C 1
ATOM 2132 O O . THR B 1 6 ? -3.41 33.031 27.344 1 31.75 6 THR B O 1
ATOM 2135 N N . GLY B 1 7 ? -1.657 34.188 27.391 1 31.17 7 GLY B N 1
ATOM 2136 C CA . GLY B 1 7 ? -0.764 33.438 26.547 1 31.17 7 GLY B CA 1
ATOM 2137 C C . GLY B 1 7 ? -0.357 32.094 27.156 1 31.17 7 GLY B C 1
ATOM 2138 O O . GLY B 1 7 ? 0.219 32.062 28.25 1 31.17 7 GLY B O 1
ATOM 2139 N N . THR B 1 8 ? -1.211 31.094 27.25 1 34.09 8 THR B N 1
ATOM 2140 C CA . THR B 1 8 ? -0.775 29.766 27.672 1 34.09 8 THR B CA 1
ATOM 2141 C C . THR B 1 8 ? 0.623 29.469 27.141 1 34.09 8 THR B C 1
ATOM 2143 O O . THR B 1 8 ? 0.823 29.375 25.922 1 34.09 8 THR B O 1
ATOM 2146 N N . GLN B 1 9 ? 1.692 30 27.766 1 32.81 9 GLN B N 1
ATOM 2147 C CA . GLN B 1 9 ? 3.094 29.625 27.594 1 32.81 9 GLN B CA 1
ATOM 2148 C C . GLN B 1 9 ? 3.258 28.109 27.562 1 32.81 9 GLN B C 1
ATOM 2150 O O . GLN B 1 9 ? 2.934 27.422 28.531 1 32.81 9 GLN B O 1
ATOM 2155 N N . LEU B 1 10 ? 2.955 27.406 26.516 1 37.28 10 LEU B N 1
ATOM 2156 C CA . LEU B 1 10 ? 3.537 26.078 26.406 1 37.28 10 LEU B CA 1
ATOM 2157 C C . LEU B 1 10 ? 4.945 26.047 26.984 1 37.28 10 LEU B C 1
ATOM 2159 O O . LEU B 1 10 ? 5.836 26.734 26.5 1 37.28 10 LEU B O 1
ATOM 2163 N N . HIS B 1 11 ? 5.148 26.094 28.391 1 34.72 11 HIS B N 1
ATOM 2164 C CA . HIS B 1 11 ? 6.371 25.953 29.172 1 34.72 11 HIS B CA 1
ATOM 2165 C C . HIS B 1 11 ? 7.426 25.156 28.406 1 34.72 11 HIS B C 1
ATOM 2167 O O . HIS B 1 11 ? 7.09 24.344 27.547 1 34.72 11 HIS B O 1
ATOM 2173 N N . ASP B 1 12 ? 8.711 25.703 28.359 1 35.59 12 ASP B N 1
ATOM 2174 C CA . ASP B 1 12 ? 10.031 25.203 27.984 1 35.59 12 ASP B CA 1
ATOM 2175 C C . ASP B 1 12 ? 10.227 23.766 28.453 1 35.59 12 ASP B C 1
ATOM 2177 O O . ASP B 1 12 ? 10.82 23.531 29.516 1 35.59 12 ASP B O 1
ATOM 2181 N N . THR B 1 13 ? 9.266 23.016 28.797 1 37.22 13 THR B N 1
ATOM 2182 C CA . THR B 1 13 ? 9.602 21.688 29.281 1 37.22 13 THR B CA 1
ATOM 2183 C C . THR B 1 13 ? 10.789 21.109 28.516 1 37.22 13 THR B C 1
ATOM 2185 O O . THR B 1 13 ? 11 21.453 27.344 1 37.22 13 THR B O 1
ATOM 2188 N N . HIS B 1 14 ? 11.945 20.578 29.234 1 40.41 14 HIS B N 1
ATOM 2189 C CA . HIS B 1 14 ? 13.031 19.75 28.719 1 40.41 14 HIS B CA 1
ATOM 2190 C C . HIS B 1 14 ? 12.656 19.109 27.391 1 40.41 14 HIS B C 1
ATOM 2192 O O . HIS B 1 14 ? 11.586 18.5 27.266 1 40.41 14 HIS B O 1
ATOM 2198 N N . ARG B 1 15 ? 13.086 19.797 26.344 1 45.81 15 ARG B N 1
ATOM 2199 C CA . ARG B 1 15 ? 12.859 19.406 24.953 1 45.81 15 ARG B CA 1
ATOM 2200 C C . ARG B 1 15 ? 12.805 17.891 24.797 1 45.81 15 ARG B C 1
ATOM 2202 O O . ARG B 1 15 ? 13.812 17.266 24.484 1 45.81 15 ARG B O 1
ATOM 2209 N N . ARG B 1 16 ? 12.289 17.188 25.766 1 53.59 16 ARG B N 1
ATOM 2210 C CA . ARG B 1 16 ? 12.172 15.75 25.547 1 53.59 16 ARG B CA 1
ATOM 2211 C C . ARG B 1 16 ? 11.617 15.453 24.156 1 53.59 16 ARG B C 1
ATOM 2213 O O . ARG B 1 16 ? 10.547 15.953 23.797 1 53.59 16 ARG B O 1
ATOM 2220 N N . TRP B 1 17 ? 12.672 15.18 23.328 1 63.41 17 TRP B N 1
ATOM 2221 C CA . TRP B 1 17 ? 12.281 14.734 22 1 63.41 17 TRP B CA 1
ATOM 2222 C C . TRP B 1 17 ? 11.008 13.898 22.047 1 63.41 17 TRP B C 1
ATOM 2224 O O . TRP B 1 17 ? 10.781 13.164 23.016 1 63.41 17 TRP B O 1
ATOM 2234 N N . LEU B 1 18 ? 9.977 14.43 21.297 1 74.94 18 LEU B N 1
ATOM 2235 C CA . LEU B 1 18 ? 8.656 13.805 21.266 1 74.94 18 LEU B CA 1
ATOM 2236 C C . LEU B 1 18 ? 8.781 12.297 21.078 1 74.94 18 LEU B C 1
ATOM 2238 O O . LEU B 1 18 ? 8.07 11.523 21.719 1 74.94 18 LEU B O 1
ATOM 2242 N N . LEU B 1 19 ? 9.789 11.953 20.156 1 77.75 19 LEU B N 1
ATOM 2243 C CA . LEU B 1 19 ? 10.062 10.531 20 1 77.75 19 LEU B CA 1
ATOM 2244 C C . LEU B 1 19 ? 11.344 10.133 20.734 1 77.75 19 LEU B C 1
ATOM 2246 O O . LEU B 1 19 ? 12.32 10.883 20.719 1 77.75 19 LEU B O 1
ATOM 2250 N N . SER B 1 20 ? 11.32 9.023 21.375 1 74.25 20 SER B N 1
ATOM 2251 C CA . SER B 1 20 ? 12.516 8.516 22.047 1 74.25 20 SER B CA 1
ATOM 2252 C C . SER B 1 20 ? 13.602 8.164 21.031 1 74.25 20 SER B C 1
ATOM 2254 O O . SER B 1 20 ? 13.32 7.957 19.844 1 74.25 20 SER B O 1
ATOM 2256 N N . ALA B 1 21 ? 14.852 8.25 21.547 1 76.88 21 ALA B N 1
ATOM 2257 C CA . ALA B 1 21 ? 15.969 7.836 20.703 1 76.88 21 ALA B CA 1
ATOM 2258 C C . ALA B 1 21 ? 15.805 6.391 20.25 1 76.88 21 ALA B C 1
ATOM 2260 O O . ALA B 1 21 ? 16.188 6.039 19.125 1 76.88 21 ALA B O 1
ATOM 2261 N N . ALA B 1 22 ? 15.211 5.59 21.062 1 74 22 ALA B N 1
ATOM 2262 C CA . ALA B 1 22 ? 14.984 4.188 20.719 1 74 22 ALA B CA 1
ATOM 2263 C C . ALA B 1 22 ? 13.977 4.055 19.578 1 74 22 ALA B C 1
ATOM 2265 O O . ALA B 1 22 ? 14.102 3.168 18.734 1 74 22 ALA B O 1
ATOM 2266 N N . TYR B 1 23 ? 13.102 4.914 19.5 1 76.69 23 TYR B N 1
ATOM 2267 C CA . TYR B 1 23 ? 12.062 4.887 18.484 1 76.69 23 TYR B CA 1
ATOM 2268 C C . TYR B 1 23 ? 12.641 5.156 17.109 1 76.69 23 TYR B C 1
ATOM 2270 O O . TYR B 1 23 ? 12.234 4.535 16.125 1 76.69 23 TYR B O 1
ATOM 2278 N N . THR B 1 24 ? 13.57 5.965 17.078 1 78.31 24 THR B N 1
ATOM 2279 C CA . THR B 1 24 ? 14.102 6.395 15.781 1 78.31 24 THR B CA 1
ATOM 2280 C C . THR B 1 24 ? 15.422 5.684 15.484 1 78.31 24 THR B C 1
ATOM 2282 O O . THR B 1 24 ? 16.031 5.918 14.438 1 78.31 24 THR B O 1
ATOM 2285 N N . ASP B 1 25 ? 15.883 4.848 16.391 1 77.06 25 ASP B N 1
ATOM 2286 C CA . ASP B 1 25 ? 17.188 4.207 16.297 1 77.06 25 ASP B CA 1
ATOM 2287 C C . ASP B 1 25 ? 17.328 3.434 14.984 1 77.06 25 ASP B C 1
ATOM 2289 O O . ASP B 1 25 ? 16.547 2.508 14.719 1 77.06 25 ASP B O 1
ATOM 2293 N N . PRO B 1 26 ? 18.297 3.875 14.25 1 79.69 26 PRO B N 1
ATOM 2294 C CA . PRO B 1 26 ? 18.469 3.209 12.953 1 79.69 26 PRO B CA 1
ATOM 2295 C C . PRO B 1 26 ? 19.188 1.869 13.062 1 79.69 26 PRO B C 1
ATOM 2297 O O . PRO B 1 26 ? 19.297 1.144 12.07 1 79.69 26 PRO B O 1
ATOM 2300 N N . LYS B 1 27 ? 19.547 1.528 14.242 1 77.19 27 LYS B N 1
ATOM 2301 C CA . LYS B 1 27 ? 20.438 0.382 14.406 1 77.19 27 LYS B CA 1
ATOM 2302 C C . LYS B 1 27 ? 19.797 -0.894 13.867 1 77.19 27 LYS B C 1
ATOM 2304 O O . LYS B 1 27 ? 20.438 -1.662 13.148 1 77.19 27 LYS B O 1
ATOM 2309 N N . VAL B 1 28 ? 18.578 -1.03 14.211 1 74.75 28 VAL B N 1
ATOM 2310 C CA . VAL B 1 28 ? 17.891 -2.246 13.789 1 74.75 28 VAL B CA 1
ATOM 2311 C C . VAL B 1 28 ? 17.781 -2.273 12.266 1 74.75 28 VAL B C 1
ATOM 2313 O O . VAL B 1 28 ? 18.062 -3.301 11.641 1 74.75 28 VAL B O 1
ATOM 2316 N N . TRP B 1 29 ? 17.484 -1.165 11.758 1 80.81 29 TRP B N 1
ATOM 2317 C CA . TRP B 1 29 ? 17.328 -1.067 10.312 1 80.81 29 TRP B CA 1
ATOM 2318 C C . TRP B 1 29 ? 18.688 -1.232 9.617 1 80.81 29 TRP B C 1
ATOM 2320 O O . TRP B 1 29 ? 18.781 -1.94 8.609 1 80.81 29 TRP B O 1
ATOM 2330 N N . GLU B 1 30 ? 19.625 -0.665 10.172 1 80.38 30 GLU B N 1
ATOM 2331 C CA . GLU B 1 30 ? 20.953 -0.696 9.555 1 80.38 30 GLU B CA 1
ATOM 2332 C C . GLU B 1 30 ? 21.609 -2.061 9.727 1 80.38 30 GLU B C 1
ATOM 2334 O O . GLU B 1 30 ? 22.562 -2.391 9.023 1 80.38 30 GLU B O 1
ATOM 2339 N N . ALA B 1 31 ? 21.125 -2.869 10.656 1 76.69 31 ALA B N 1
ATOM 2340 C CA . ALA B 1 31 ? 21.672 -4.203 10.906 1 76.69 31 ALA B CA 1
ATOM 2341 C C . ALA B 1 31 ? 21.156 -5.207 9.883 1 76.69 31 ALA B C 1
ATOM 2343 O O . ALA B 1 31 ? 21.688 -6.309 9.758 1 76.69 31 ALA B O 1
ATOM 2344 N N . ARG B 1 32 ? 20.219 -4.758 9.141 1 78.06 32 ARG B N 1
ATOM 2345 C CA . ARG B 1 32 ? 19.656 -5.66 8.133 1 78.06 32 ARG B CA 1
ATOM 2346 C C . ARG B 1 32 ? 20.703 -6.008 7.082 1 78.06 32 ARG B C 1
ATOM 2348 O O . ARG B 1 32 ? 21.547 -5.18 6.742 1 78.06 32 ARG B O 1
ATOM 2355 N N . GLU B 1 33 ? 20.688 -7.203 6.742 1 70.69 33 GLU B N 1
ATOM 2356 C CA . GLU B 1 33 ? 21.609 -7.672 5.715 1 70.69 33 GLU B CA 1
ATOM 2357 C C . GLU B 1 33 ? 21.234 -7.129 4.34 1 70.69 33 GLU B C 1
ATOM 2359 O O . GLU B 1 33 ? 20.125 -7.344 3.865 1 70.69 33 GLU B O 1
ATOM 2364 N N . THR B 1 34 ? 22.094 -6.219 3.92 1 74.31 34 THR B N 1
ATOM 2365 C CA . THR B 1 34 ? 21.906 -5.754 2.549 1 74.31 34 THR B CA 1
ATOM 2366 C C . THR B 1 34 ? 22.984 -6.312 1.635 1 74.31 34 THR B C 1
ATOM 2368 O O . THR B 1 34 ? 24.141 -6.465 2.051 1 74.31 34 THR B O 1
ATOM 2371 N N . GLU B 1 35 ? 22.594 -6.805 0.531 1 78.56 35 GLU B N 1
ATOM 2372 C CA . GLU B 1 35 ? 23.562 -7.254 -0.463 1 78.56 35 GLU B CA 1
ATOM 2373 C C . GLU B 1 35 ? 24.203 -6.07 -1.184 1 78.56 35 GLU B C 1
ATOM 2375 O O . GLU B 1 35 ? 23.516 -5.316 -1.882 1 78.56 35 GLU B O 1
ATOM 2380 N N . PRO B 1 36 ? 25.516 -5.93 -0.933 1 83.94 36 PRO B N 1
ATOM 2381 C CA . PRO B 1 36 ? 26.156 -4.82 -1.632 1 83.94 36 PRO B CA 1
ATOM 2382 C C . PRO B 1 36 ? 26.047 -4.93 -3.15 1 83.94 36 PRO B C 1
ATOM 2384 O O . PRO B 1 36 ? 26.281 -6.004 -3.715 1 83.94 36 PRO B O 1
ATOM 2387 N N . GLN B 1 37 ? 25.547 -3.877 -3.738 1 87.19 37 GLN B N 1
ATOM 2388 C CA . GLN B 1 37 ? 25.422 -3.805 -5.191 1 87.19 37 GLN B CA 1
ATOM 2389 C C . GLN B 1 37 ? 26 -2.5 -5.73 1 87.19 37 GLN B C 1
ATOM 2391 O O . GLN B 1 37 ? 26 -1.48 -5.039 1 87.19 37 GLN B O 1
ATOM 2396 N N . ASN B 1 38 ? 26.578 -2.625 -6.934 1 90.94 38 ASN B N 1
ATOM 2397 C CA . ASN B 1 38 ? 27 -1.43 -7.652 1 90.94 38 ASN B CA 1
ATOM 2398 C C . ASN B 1 38 ? 25.828 -0.69 -8.266 1 90.94 38 ASN B C 1
ATOM 2400 O O . ASN B 1 38 ? 25.109 -1.242 -9.109 1 90.94 38 ASN B O 1
ATOM 2404 N N . LEU B 1 39 ? 25.656 0.542 -7.934 1 93.62 39 LEU B N 1
ATOM 2405 C CA . LEU B 1 39 ? 24.484 1.292 -8.352 1 93.62 39 LEU B CA 1
ATOM 2406 C C . LEU B 1 39 ? 24.5 1.53 -9.859 1 93.62 39 LEU B C 1
ATOM 2408 O O . LEU B 1 39 ? 23.453 1.537 -10.508 1 93.62 39 LEU B O 1
ATOM 2412 N N . ALA B 1 40 ? 25.734 1.722 -10.344 1 93.5 40 ALA B N 1
ATOM 2413 C CA . ALA B 1 40 ? 25.844 1.937 -11.789 1 93.5 40 ALA B CA 1
ATOM 2414 C C . ALA B 1 40 ? 25.344 0.718 -12.562 1 93.5 40 ALA B C 1
ATOM 2416 O O . ALA B 1 40 ? 24.672 0.857 -13.586 1 93.5 40 ALA B O 1
ATOM 2417 N N . VAL B 1 41 ? 25.688 -0.439 -12.055 1 91.44 41 VAL B N 1
ATOM 2418 C CA . VAL B 1 41 ? 25.25 -1.681 -12.695 1 91.44 41 VAL B CA 1
ATOM 2419 C C . VAL B 1 41 ? 23.734 -1.81 -12.609 1 91.44 41 VAL B C 1
ATOM 2421 O O . VAL B 1 41 ? 23.078 -2.131 -13.609 1 91.44 41 VAL B O 1
ATOM 2424 N N . LEU B 1 42 ? 23.188 -1.532 -11.484 1 92.31 42 LEU B N 1
ATOM 2425 C CA . LEU B 1 42 ? 21.734 -1.591 -11.297 1 92.31 42 LEU B CA 1
ATOM 2426 C C . LEU B 1 42 ? 21.031 -0.585 -12.203 1 92.31 42 LEU B C 1
ATOM 2428 O O . LEU B 1 42 ? 20.016 -0.907 -12.828 1 92.31 42 LEU B O 1
ATOM 2432 N N . ALA B 1 43 ? 21.547 0.577 -12.273 1 94.25 43 ALA B N 1
ATOM 2433 C CA . ALA B 1 43 ? 21 1.625 -13.125 1 94.25 43 ALA B CA 1
ATOM 2434 C C . ALA B 1 43 ? 21 1.197 -14.594 1 94.25 43 ALA B C 1
ATOM 2436 O O . ALA B 1 43 ? 19.984 1.318 -15.281 1 94.25 43 ALA B O 1
ATOM 2437 N N . ASN B 1 44 ? 22.125 0.674 -15 1 92.12 44 ASN B N 1
ATOM 2438 C CA . ASN B 1 44 ? 22.25 0.218 -16.375 1 92.12 44 ASN B CA 1
ATOM 2439 C C . ASN B 1 44 ? 21.266 -0.91 -16.688 1 92.12 44 ASN B C 1
ATOM 2441 O O . ASN B 1 44 ? 20.672 -0.94 -17.766 1 92.12 44 ASN B O 1
ATOM 2445 N N . MET B 1 45 ? 21.188 -1.745 -15.773 1 88.38 45 MET B N 1
ATOM 2446 C CA . MET B 1 45 ? 20.266 -2.855 -15.938 1 88.38 45 MET B CA 1
ATOM 2447 C C . MET B 1 45 ? 18.828 -2.348 -16.047 1 88.38 45 MET B C 1
ATOM 2449 O O . MET B 1 45 ? 18.062 -2.793 -16.922 1 88.38 45 MET B O 1
ATOM 2453 N N . MET B 1 46 ? 18.391 -1.437 -15.211 1 90.75 46 MET B N 1
ATOM 2454 C CA . MET B 1 46 ? 17.047 -0.875 -15.234 1 90.75 46 MET B CA 1
ATOM 2455 C C . MET B 1 46 ? 16.797 -0.129 -16.547 1 90.75 46 MET B C 1
ATOM 2457 O O . MET B 1 46 ? 15.75 -0.294 -17.172 1 90.75 46 MET B O 1
ATOM 2461 N N . ASP B 1 47 ? 17.766 0.618 -17.031 1 92.31 47 ASP B N 1
ATOM 2462 C CA . ASP B 1 47 ? 17.609 1.383 -18.266 1 92.31 47 ASP B CA 1
ATOM 2463 C C . ASP B 1 47 ? 17.453 0.457 -19.469 1 92.31 47 ASP B C 1
ATOM 2465 O O . ASP B 1 47 ? 16.609 0.694 -20.328 1 92.31 47 ASP B O 1
ATOM 2469 N N . ARG B 1 48 ? 18.234 -0.559 -19.469 1 87.69 48 ARG B N 1
ATOM 2470 C CA . ARG B 1 48 ? 18.125 -1.528 -20.547 1 87.69 48 ARG B CA 1
ATOM 2471 C C . ARG B 1 48 ? 16.75 -2.197 -20.547 1 87.69 48 ARG B C 1
ATOM 2473 O O . ARG B 1 48 ? 16.156 -2.412 -21.594 1 87.69 48 ARG B O 1
ATOM 2480 N N . THR B 1 49 ? 16.359 -2.514 -19.391 1 85.5 49 THR B N 1
ATOM 2481 C CA . THR B 1 49 ? 15.047 -3.141 -19.25 1 85.5 49 THR B CA 1
ATOM 2482 C C . THR B 1 49 ? 13.938 -2.207 -19.719 1 85.5 49 THR B C 1
ATOM 2484 O O . THR B 1 49 ? 13.055 -2.619 -20.484 1 85.5 49 THR B O 1
ATOM 2487 N N . TYR B 1 50 ? 13.969 -0.939 -19.359 1 86.25 50 TYR B N 1
ATOM 2488 C CA . TYR B 1 50 ? 12.977 0.052 -19.766 1 86.25 50 TYR B CA 1
ATOM 2489 C C . TYR B 1 50 ? 13.016 0.262 -21.281 1 86.25 50 TYR B C 1
ATOM 2491 O O . TYR B 1 50 ? 11.969 0.387 -21.922 1 86.25 50 TYR B O 1
ATOM 2499 N N . ASP B 1 51 ? 14.156 0.229 -21.844 1 87.06 51 ASP B N 1
ATOM 2500 C CA . ASP B 1 51 ? 14.32 0.435 -23.281 1 87.06 51 ASP B CA 1
ATOM 2501 C C . ASP B 1 51 ? 13.664 -0.687 -24.078 1 87.06 51 ASP B C 1
ATOM 2503 O O . ASP B 1 51 ? 13.188 -0.466 -25.188 1 87.06 51 ASP B O 1
ATOM 2507 N N . ARG B 1 52 ? 13.617 -1.785 -23.453 1 81.31 52 ARG B N 1
ATOM 2508 C CA . ARG B 1 52 ? 13.031 -2.945 -24.109 1 81.31 52 ARG B CA 1
ATOM 2509 C C . ARG B 1 52 ? 11.555 -3.086 -23.766 1 81.31 52 ARG B C 1
ATOM 2511 O O . ARG B 1 52 ? 10.906 -4.066 -24.141 1 81.31 52 ARG B O 1
ATOM 2518 N N . ASN B 1 53 ? 11.062 -2.156 -22.953 1 81.19 53 ASN B N 1
ATOM 2519 C CA . ASN B 1 53 ? 9.672 -2.143 -22.516 1 81.19 53 ASN B CA 1
ATOM 2520 C C . ASN B 1 53 ? 9.328 -3.367 -21.672 1 81.19 53 ASN B C 1
ATOM 2522 O O . ASN B 1 53 ? 8.266 -3.963 -21.828 1 81.19 53 ASN B O 1
ATOM 2526 N N . PHE B 1 54 ? 10.344 -3.814 -20.906 1 79.75 54 PHE B N 1
ATOM 2527 C CA . PHE B 1 54 ? 10.141 -4.863 -19.906 1 79.75 54 PHE B CA 1
ATOM 2528 C C . PHE B 1 54 ? 9.945 -4.27 -18.516 1 79.75 54 PHE B C 1
ATOM 2530 O O . PHE B 1 54 ? 10.414 -3.16 -18.25 1 79.75 54 PHE B O 1
ATOM 2537 N N . PRO B 1 55 ? 9.281 -5.02 -17.766 1 80.75 55 PRO B N 1
ATOM 2538 C CA . PRO B 1 55 ? 9.062 -4.504 -16.406 1 80.75 55 PRO B CA 1
ATOM 2539 C C . PRO B 1 55 ? 10.297 -4.637 -15.516 1 80.75 55 PRO B C 1
ATOM 2541 O O . PRO B 1 55 ? 10.992 -5.652 -15.57 1 80.75 55 PRO B O 1
ATOM 2544 N N . VAL B 1 56 ? 10.547 -3.609 -14.789 1 86.94 56 VAL B N 1
ATOM 2545 C CA . VAL B 1 56 ? 11.57 -3.67 -13.75 1 86.94 56 VAL B CA 1
ATOM 2546 C C . VAL B 1 56 ? 10.961 -4.207 -12.453 1 86.94 56 VAL B C 1
ATOM 2548 O O . VAL B 1 56 ? 9.852 -3.822 -12.078 1 86.94 56 VAL B O 1
ATOM 2551 N N . SER B 1 57 ? 11.672 -5.082 -11.852 1 84.81 57 SER B N 1
ATOM 2552 C CA . SER B 1 57 ? 11.203 -5.672 -10.602 1 84.81 57 SER B CA 1
ATOM 2553 C C . SER B 1 57 ? 11.273 -4.66 -9.461 1 84.81 57 SER B C 1
ATOM 2555 O O . SER B 1 57 ? 12.164 -3.816 -9.422 1 84.81 57 SER B O 1
ATOM 2557 N N . SER B 1 58 ? 10.312 -4.777 -8.516 1 89.19 58 SER B N 1
ATOM 2558 C CA . SER B 1 58 ? 10.328 -3.932 -7.328 1 89.19 58 SER B CA 1
ATOM 2559 C C . SER B 1 58 ? 11.547 -4.227 -6.461 1 89.19 58 SER B C 1
ATOM 2561 O O . SER B 1 58 ? 12.031 -3.352 -5.742 1 89.19 58 SER B O 1
ATOM 2563 N N . LEU B 1 59 ? 12.062 -5.414 -6.582 1 86.5 59 LEU B N 1
ATOM 2564 C CA . LEU B 1 59 ? 13.242 -5.789 -5.812 1 86.5 59 LEU B CA 1
ATOM 2565 C C . LEU B 1 59 ? 14.484 -5.055 -6.32 1 86.5 59 LEU B C 1
ATOM 2567 O O . LEU B 1 59 ? 15.375 -4.719 -5.543 1 86.5 59 LEU B O 1
ATOM 2571 N N . THR B 1 60 ? 14.508 -4.871 -7.629 1 88.81 60 THR B N 1
ATOM 2572 C CA . THR B 1 60 ? 15.625 -4.113 -8.188 1 88.81 60 THR B CA 1
ATOM 2573 C C . THR B 1 60 ? 15.648 -2.693 -7.637 1 88.81 60 THR B C 1
ATOM 2575 O O . THR B 1 60 ? 16.703 -2.195 -7.234 1 88.81 60 THR B O 1
ATOM 2578 N N . ILE B 1 61 ? 14.484 -2.045 -7.562 1 92.75 61 ILE B N 1
ATOM 2579 C CA . ILE B 1 61 ? 14.383 -0.705 -7 1 92.75 61 ILE B CA 1
ATOM 2580 C C . ILE B 1 61 ? 14.781 -0.73 -5.527 1 92.75 61 ILE B C 1
ATOM 2582 O O . ILE B 1 61 ? 15.477 0.168 -5.051 1 92.75 61 ILE B O 1
ATOM 2586 N N . SER B 1 62 ? 14.336 -1.735 -4.852 1 92.12 62 SER B N 1
ATOM 2587 C CA . SER B 1 62 ? 14.688 -1.886 -3.441 1 92.12 62 SER B CA 1
ATOM 2588 C C . SER B 1 62 ? 16.188 -1.978 -3.25 1 92.12 62 SER B C 1
ATOM 2590 O O . SER B 1 62 ? 16.75 -1.313 -2.377 1 92.12 62 SER B O 1
ATOM 2592 N N . ARG B 1 63 ? 16.812 -2.789 -4.082 1 91.56 63 ARG B N 1
ATOM 2593 C CA . ARG B 1 63 ? 18.266 -2.93 -4.016 1 91.56 63 ARG B CA 1
ATOM 2594 C C . ARG B 1 63 ? 18.953 -1.604 -4.309 1 91.56 63 ARG B C 1
ATOM 2596 O O . ARG B 1 63 ? 19.953 -1.267 -3.672 1 91.56 63 ARG B O 1
ATOM 2603 N N . PHE B 1 64 ? 18.469 -0.917 -5.238 1 95.81 64 PHE B N 1
ATOM 2604 C CA . PHE B 1 64 ? 19.031 0.38 -5.586 1 95.81 64 PHE B CA 1
ATOM 2605 C C . PHE B 1 64 ? 18.984 1.329 -4.395 1 95.81 64 PHE B C 1
ATOM 2607 O O . PHE B 1 64 ? 20 1.936 -4.035 1 95.81 64 PHE B O 1
ATOM 2614 N N . VAL B 1 65 ? 17.859 1.407 -3.752 1 96.5 65 VAL B N 1
ATOM 2615 C CA . VAL B 1 65 ? 17.672 2.303 -2.617 1 96.5 65 VAL B CA 1
ATOM 2616 C C . VAL B 1 65 ? 18.547 1.867 -1.454 1 96.5 65 VAL B C 1
ATOM 2618 O O . VAL B 1 65 ? 19.188 2.699 -0.799 1 96.5 65 VAL B O 1
ATOM 2621 N N . ASP B 1 66 ? 18.656 0.603 -1.249 1 93.69 66 ASP B N 1
ATOM 2622 C CA . ASP B 1 66 ? 19.422 0.051 -0.132 1 93.69 66 ASP B CA 1
ATOM 2623 C C . ASP B 1 66 ? 20.906 0.357 -0.278 1 93.69 66 ASP B C 1
ATOM 2625 O O . ASP B 1 66 ? 21.641 0.373 0.712 1 93.69 66 ASP B O 1
ATOM 2629 N N . ASN B 1 67 ? 21.312 0.562 -1.491 1 95.19 67 ASN B N 1
ATOM 2630 C CA . ASN B 1 67 ? 22.75 0.669 -1.719 1 95.19 67 ASN B CA 1
ATOM 2631 C C . ASN B 1 67 ? 23.172 2.115 -1.959 1 95.19 67 ASN B C 1
ATOM 2633 O O . ASN B 1 67 ? 24.312 2.377 -2.359 1 95.19 67 ASN B O 1
ATOM 2637 N N . ILE B 1 68 ? 22.281 3.043 -1.75 1 96.62 68 ILE B N 1
ATOM 2638 C CA . ILE B 1 68 ? 22.625 4.457 -1.812 1 96.62 68 ILE B CA 1
ATOM 2639 C C . ILE B 1 68 ? 23.75 4.758 -0.815 1 96.62 68 ILE B C 1
ATOM 2641 O O . ILE B 1 68 ? 23.688 4.32 0.337 1 96.62 68 ILE B O 1
ATOM 2645 N N . SER B 1 69 ? 24.797 5.473 -1.281 1 95.31 69 SER B N 1
ATOM 2646 C CA . SER B 1 69 ? 25.922 5.723 -0.395 1 95.31 69 SER B CA 1
ATOM 2647 C C . SER B 1 69 ? 26.375 7.18 -0.462 1 95.31 69 SER B C 1
ATOM 2649 O O . SER B 1 69 ? 27.391 7.551 0.119 1 95.31 69 SER B O 1
ATOM 2651 N N . SER B 1 70 ? 25.641 8.008 -1.179 1 96.69 70 SER B N 1
ATOM 2652 C CA . SER B 1 70 ? 25.984 9.422 -1.274 1 96.69 70 SER B CA 1
ATOM 2653 C C . SER B 1 70 ? 24.781 10.266 -1.64 1 96.69 70 SER B C 1
ATOM 2655 O O . SER B 1 70 ? 23.734 9.727 -2.035 1 96.69 70 SER B O 1
ATOM 2657 N N . 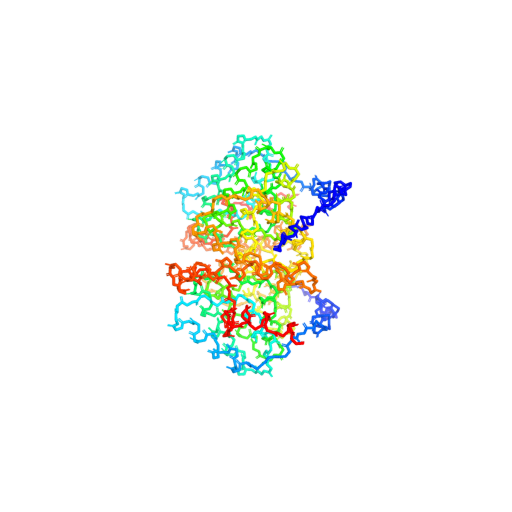ARG B 1 71 ? 24.891 11.547 -1.528 1 97.19 71 ARG B N 1
ATOM 2658 C CA . ARG B 1 71 ? 23.828 12.484 -1.871 1 97.19 71 ARG B CA 1
ATOM 2659 C C . ARG B 1 71 ? 23.516 12.438 -3.363 1 97.19 71 ARG B C 1
ATOM 2661 O O . ARG B 1 71 ? 22.344 12.516 -3.764 1 97.19 71 ARG B O 1
ATOM 2668 N N . GLU B 1 72 ? 24.531 12.344 -4.141 1 96.5 72 GLU B N 1
ATOM 2669 C CA . GLU B 1 72 ? 24.344 12.25 -5.586 1 96.5 72 GLU B CA 1
ATOM 2670 C C . GLU B 1 72 ? 23.531 11.016 -5.957 1 96.5 72 GLU B C 1
ATOM 2672 O O . GLU B 1 72 ? 22.703 11.07 -6.875 1 96.5 72 GLU B O 1
ATOM 2677 N N . GLU B 1 73 ? 23.75 10.008 -5.219 1 97.44 73 GLU B N 1
ATOM 2678 C CA . GLU B 1 73 ? 23.031 8.773 -5.5 1 97.44 73 GLU B CA 1
ATOM 2679 C C . GLU B 1 73 ? 21.578 8.852 -5.027 1 97.44 73 GLU B C 1
ATOM 2681 O O . GLU B 1 73 ? 20.719 8.133 -5.535 1 97.44 73 GLU B O 1
ATOM 2686 N N . VAL B 1 74 ? 21.297 9.703 -4.113 1 98.31 74 VAL B N 1
ATOM 2687 C CA . VAL B 1 74 ? 19.906 9.977 -3.748 1 98.31 74 VAL B CA 1
ATOM 2688 C C . VAL B 1 74 ? 19.172 10.57 -4.941 1 98.31 74 VAL B C 1
ATOM 2690 O O . VAL B 1 74 ? 18.031 10.188 -5.23 1 98.31 74 VAL B O 1
ATOM 2693 N N . ASP B 1 75 ? 19.812 11.477 -5.648 1 97.81 75 ASP B N 1
ATOM 2694 C CA . ASP B 1 75 ? 19.219 12.078 -6.836 1 97.81 75 ASP B CA 1
ATOM 2695 C C . ASP B 1 75 ? 18.922 11.016 -7.891 1 97.81 75 ASP B C 1
ATOM 2697 O O . ASP B 1 75 ? 17.859 11.047 -8.523 1 97.81 75 ASP B O 1
ATOM 2701 N N . GLN B 1 76 ? 19.844 10.125 -8.039 1 97.25 76 GLN B N 1
ATOM 2702 C CA . GLN B 1 76 ? 19.641 9.039 -8.992 1 97.25 76 GLN B CA 1
ATOM 2703 C C . GLN B 1 76 ? 18.469 8.148 -8.57 1 97.25 76 GLN B C 1
ATOM 2705 O O . GLN B 1 76 ? 17.656 7.762 -9.406 1 97.25 76 GLN B O 1
ATOM 2710 N N . ALA B 1 77 ? 18.438 7.855 -7.332 1 98.31 77 ALA B N 1
ATOM 2711 C CA . ALA B 1 77 ? 17.359 7.008 -6.816 1 98.31 77 ALA B CA 1
ATOM 2712 C C . ALA B 1 77 ? 15.992 7.656 -7.023 1 98.31 77 ALA B C 1
ATOM 2714 O O . ALA B 1 77 ? 15.023 6.98 -7.359 1 98.31 77 ALA B O 1
ATOM 2715 N N . GLU B 1 78 ? 15.945 8.961 -6.805 1 98.56 78 GLU B N 1
ATOM 2716 C CA . GLU B 1 78 ? 14.703 9.68 -7.043 1 98.56 78 GLU B CA 1
ATOM 2717 C C . GLU B 1 78 ? 14.234 9.508 -8.484 1 98.56 78 GLU B C 1
ATOM 2719 O O . GLU B 1 78 ? 13.047 9.289 -8.734 1 98.56 78 GLU B O 1
ATOM 2724 N N . TYR B 1 79 ? 15.188 9.594 -9.359 1 97.81 79 TYR B N 1
ATOM 2725 C CA . TYR B 1 79 ? 14.898 9.414 -10.781 1 97.81 79 TYR B CA 1
ATOM 2726 C C . TYR B 1 79 ? 14.297 8.039 -11.047 1 97.81 79 TYR B C 1
ATOM 2728 O O . TYR B 1 79 ? 13.289 7.918 -11.742 1 97.81 79 TYR B O 1
ATOM 2736 N N . TYR B 1 80 ? 14.812 7.02 -10.539 1 97 80 TYR B N 1
ATOM 2737 C CA . TYR B 1 80 ? 14.375 5.66 -10.836 1 97 80 TYR B CA 1
ATOM 2738 C C . TYR B 1 80 ? 13.078 5.336 -10.102 1 97 80 TYR B C 1
ATOM 2740 O O . TYR B 1 80 ? 12.266 4.543 -10.578 1 97 80 TYR B O 1
ATOM 2748 N N . LEU B 1 81 ? 12.883 5.965 -8.922 1 97.69 81 LEU B N 1
ATOM 2749 C CA . LEU B 1 81 ? 11.586 5.84 -8.266 1 97.69 81 LEU B CA 1
ATOM 2750 C C . LEU B 1 81 ? 10.484 6.422 -9.141 1 97.69 81 LEU B C 1
ATOM 2752 O O . LEU B 1 81 ? 9.414 5.816 -9.281 1 97.69 81 LEU B O 1
ATOM 2756 N N . TYR B 1 82 ? 10.781 7.57 -9.719 1 97.75 82 TYR B N 1
ATOM 2757 C CA . TYR B 1 82 ? 9.836 8.195 -10.633 1 97.75 82 TYR B CA 1
ATOM 2758 C C . TYR B 1 82 ? 9.57 7.293 -11.836 1 97.75 82 TYR B C 1
ATOM 2760 O O . TYR B 1 82 ? 8.414 7.062 -12.203 1 97.75 82 TYR B O 1
ATOM 2768 N N . LYS B 1 83 ? 10.594 6.75 -12.391 1 95.62 83 LYS B N 1
ATOM 2769 C CA . LYS B 1 83 ? 10.477 5.895 -13.562 1 95.62 83 LYS B CA 1
ATOM 2770 C C . LYS B 1 83 ? 9.688 4.625 -13.25 1 95.62 83 LYS B C 1
ATOM 2772 O O . LYS B 1 83 ? 8.859 4.191 -14.047 1 95.62 83 LYS B O 1
ATOM 2777 N N . PHE B 1 84 ? 9.93 4.082 -12.125 1 95.38 84 PHE B N 1
ATOM 2778 C CA . PHE B 1 84 ? 9.234 2.867 -11.711 1 95.38 84 PHE B CA 1
ATOM 2779 C C . PHE B 1 84 ? 7.734 3.111 -11.594 1 95.38 84 PHE B C 1
ATOM 2781 O O . PHE B 1 84 ? 6.93 2.301 -12.062 1 95.38 84 PHE B O 1
ATOM 2788 N N . ARG B 1 85 ? 7.398 4.238 -10.977 1 94.81 85 ARG B N 1
ATOM 2789 C CA . ARG B 1 85 ? 5.996 4.574 -10.766 1 94.81 85 ARG B CA 1
ATOM 2790 C C . ARG B 1 85 ? 5.27 4.77 -12.094 1 94.81 85 ARG B C 1
ATOM 2792 O O . ARG B 1 85 ? 4.051 4.609 -12.172 1 94.81 85 ARG B O 1
ATOM 2799 N N . HIS B 1 86 ? 5.906 5.086 -13.102 1 93 86 HIS B N 1
ATOM 2800 C CA . HIS B 1 86 ? 5.312 5.34 -14.414 1 93 86 HIS B CA 1
ATOM 2801 C C . HIS B 1 86 ? 5.539 4.164 -15.359 1 93 86 HIS B C 1
ATOM 2803 O O . HIS B 1 86 ? 5.453 4.32 -16.578 1 93 86 HIS B O 1
ATOM 2809 N N . SER B 1 87 ? 5.844 3.039 -14.805 1 88.81 87 SER B N 1
ATOM 2810 C CA . SER B 1 87 ? 5.973 1.784 -15.539 1 88.81 87 SER B CA 1
ATOM 2811 C C . SER B 1 87 ? 4.816 0.841 -15.227 1 88.81 87 SER B C 1
ATOM 2813 O O . SER B 1 87 ? 4.027 1.099 -14.312 1 88.81 87 SER B O 1
ATOM 2815 N N . PRO B 1 88 ? 4.629 -0.289 -15.945 1 80.56 88 PRO B N 1
ATOM 2816 C CA . PRO B 1 88 ? 3.49 -1.189 -15.75 1 80.56 88 PRO B CA 1
ATOM 2817 C C . PRO B 1 88 ? 3.512 -1.876 -14.383 1 80.56 88 PRO B C 1
ATOM 2819 O O . PRO B 1 88 ? 2.463 -2.283 -13.875 1 80.56 88 PRO B O 1
ATOM 2822 N N . ASN B 1 89 ? 4.605 -1.944 -13.727 1 80.75 89 ASN B N 1
ATOM 2823 C CA . ASN B 1 89 ? 4.715 -2.631 -12.438 1 80.75 89 ASN B CA 1
ATOM 2824 C C . ASN B 1 89 ? 4.656 -1.651 -11.273 1 80.75 89 ASN B C 1
ATOM 2826 O O . ASN B 1 89 ? 5.059 -1.985 -10.156 1 80.75 89 ASN B O 1
ATOM 2830 N N . CYS B 1 90 ? 4.062 -0.563 -11.547 1 84.44 90 CYS B N 1
ATOM 2831 C CA . CYS B 1 90 ? 4.129 0.568 -10.625 1 84.44 90 CYS B CA 1
ATOM 2832 C C . CYS B 1 90 ? 3.453 0.237 -9.305 1 84.44 90 CYS B C 1
ATOM 2834 O O . CYS B 1 90 ? 3.781 0.823 -8.266 1 84.44 90 CYS B O 1
ATOM 2836 N N . TRP B 1 91 ? 2.617 -0.748 -9.242 1 83.25 91 TRP B N 1
ATOM 2837 C CA . TRP B 1 91 ? 1.795 -1.007 -8.062 1 83.25 91 TRP B CA 1
ATOM 2838 C C . TRP B 1 91 ? 2.545 -1.868 -7.055 1 83.25 91 TRP B C 1
ATOM 2840 O O . TRP B 1 91 ? 2.074 -2.076 -5.934 1 83.25 91 TRP B O 1
ATOM 2850 N N . TYR B 1 92 ? 3.756 -2.219 -7.328 1 85.88 92 TYR B N 1
ATOM 2851 C CA . TYR B 1 92 ? 4.383 -3.264 -6.527 1 85.88 92 TYR B CA 1
ATOM 2852 C C . TYR B 1 92 ? 5.539 -2.707 -5.711 1 85.88 92 TYR B C 1
ATOM 2854 O O . TYR B 1 92 ? 6.332 -3.465 -5.145 1 85.88 92 TYR B O 1
ATOM 2862 N N . LEU B 1 93 ? 5.594 -1.383 -5.621 1 91 93 LEU B N 1
ATOM 2863 C CA . LEU B 1 93 ? 6.633 -0.82 -4.766 1 91 93 LEU B CA 1
ATOM 2864 C C . LEU B 1 93 ? 6.457 -1.28 -3.324 1 91 93 LEU B C 1
ATOM 2866 O O . LEU B 1 93 ? 5.367 -1.162 -2.758 1 91 93 LEU B O 1
ATOM 2870 N N . ARG B 1 94 ? 7.465 -1.745 -2.771 1 87.81 94 ARG B N 1
ATOM 2871 C CA . ARG B 1 94 ? 7.398 -2.365 -1.451 1 87.81 94 ARG B CA 1
ATOM 2872 C C . ARG B 1 94 ? 7.449 -1.312 -0.349 1 87.81 94 ARG B C 1
ATOM 2874 O O . ARG B 1 94 ? 8.117 -0.286 -0.494 1 87.81 94 ARG B O 1
ATOM 2881 N N . ASP B 1 95 ? 6.801 -1.644 0.789 1 88.31 95 ASP B N 1
ATOM 2882 C CA . ASP B 1 95 ? 6.75 -0.723 1.92 1 88.31 95 ASP B CA 1
ATOM 2883 C C . ASP B 1 95 ? 8.148 -0.448 2.469 1 88.31 95 ASP B C 1
ATOM 2885 O O . ASP B 1 95 ? 8.469 0.691 2.814 1 88.31 95 ASP B O 1
ATOM 2889 N N . TRP B 1 96 ? 8.891 -1.537 2.535 1 91.12 96 TRP B N 1
ATOM 2890 C CA . TRP B 1 96 ? 10.219 -1.338 3.111 1 91.12 96 TRP B CA 1
ATOM 2891 C C . TRP B 1 96 ? 11.086 -0.482 2.197 1 91.12 96 TRP B C 1
ATOM 2893 O O . TRP B 1 96 ? 12.031 0.168 2.656 1 91.12 96 TRP B O 1
ATOM 2903 N N . THR B 1 97 ? 10.828 -0.523 0.88 1 94.44 97 THR B N 1
ATOM 2904 C CA . THR B 1 97 ? 11.547 0.36 -0.031 1 94.44 97 THR B CA 1
ATOM 2905 C C . THR B 1 97 ? 11.227 1.821 0.265 1 94.44 97 THR B C 1
ATOM 2907 O O . THR B 1 97 ? 12.117 2.674 0.256 1 94.44 97 THR B O 1
ATOM 2910 N N . ILE B 1 98 ? 9.953 2.135 0.508 1 96.69 98 ILE B N 1
ATOM 2911 C CA . ILE B 1 98 ? 9.508 3.48 0.857 1 96.69 98 ILE B CA 1
ATOM 2912 C C . ILE B 1 98 ? 10.211 3.939 2.133 1 96.69 98 ILE B C 1
ATOM 2914 O O . ILE B 1 98 ? 10.742 5.051 2.191 1 96.69 98 ILE B O 1
ATOM 2918 N N . HIS B 1 99 ? 10.234 3.051 3.1 1 95.56 99 HIS B N 1
ATOM 2919 C CA . HIS B 1 99 ? 10.922 3.348 4.352 1 95.56 99 HIS B CA 1
ATOM 2920 C C . HIS B 1 99 ? 12.406 3.596 4.117 1 95.56 99 HIS B C 1
ATOM 2922 O O . HIS B 1 99 ? 12.969 4.578 4.613 1 95.56 99 HIS B O 1
ATOM 2928 N N . GLY B 1 100 ? 13.039 2.701 3.359 1 95.56 100 GLY B N 1
ATOM 2929 C CA . GLY B 1 100 ? 14.445 2.857 3.041 1 95.56 100 GLY B CA 1
ATOM 2930 C C . GLY B 1 100 ? 14.758 4.156 2.322 1 95.56 100 GLY B C 1
ATOM 2931 O O . GLY B 1 100 ? 15.766 4.801 2.605 1 95.56 100 GLY B O 1
ATOM 2932 N N . TRP B 1 101 ? 13.875 4.512 1.426 1 98.12 101 TRP B N 1
ATOM 2933 C CA . TRP B 1 101 ? 14.031 5.754 0.68 1 98.12 101 TRP B CA 1
ATOM 2934 C C . TRP B 1 101 ? 14.078 6.953 1.622 1 98.12 101 TRP B C 1
ATOM 2936 O O . TRP B 1 101 ? 14.992 7.777 1.542 1 98.12 101 TRP B O 1
ATOM 2946 N N . ILE B 1 102 ? 13.18 7.031 2.574 1 98.19 102 ILE B N 1
ATOM 2947 C CA . ILE B 1 102 ? 13.109 8.148 3.514 1 98.19 102 ILE B CA 1
ATOM 2948 C C . ILE B 1 102 ? 14.344 8.125 4.422 1 98.19 102 ILE B C 1
ATOM 2950 O O . ILE B 1 102 ? 14.953 9.172 4.668 1 98.19 102 ILE B O 1
ATOM 2954 N N . ARG B 1 103 ? 14.758 6.984 4.863 1 96.06 103 ARG B N 1
ATOM 2955 C CA . ARG B 1 103 ? 15.93 6.875 5.723 1 96.06 103 ARG B CA 1
ATOM 2956 C C . ARG B 1 103 ? 17.188 7.336 4.996 1 96.06 103 ARG B C 1
ATOM 2958 O O . ARG B 1 103 ? 18.031 8.031 5.57 1 96.06 103 ARG B O 1
ATOM 2965 N N . GLN B 1 104 ? 17.297 6.855 3.744 1 97.19 104 GLN B N 1
ATOM 2966 C CA . GLN B 1 104 ? 18.469 7.258 2.967 1 97.19 104 GLN B CA 1
ATOM 2967 C C . GLN B 1 104 ? 18.484 8.773 2.76 1 97.19 104 GLN B C 1
ATOM 2969 O O . GLN B 1 104 ? 19.547 9.391 2.836 1 97.19 104 GLN B O 1
ATOM 2974 N N . CYS B 1 105 ? 17.359 9.375 2.482 1 98.38 105 CYS B N 1
ATOM 2975 C CA . CYS B 1 105 ? 17.281 10.82 2.35 1 98.38 105 CYS B CA 1
ATOM 2976 C C . CYS B 1 105 ? 17.75 11.516 3.623 1 98.38 105 CYS B C 1
ATOM 2978 O O . CYS B 1 105 ? 18.516 12.484 3.564 1 98.38 105 CYS B O 1
ATOM 2980 N N . LEU B 1 106 ? 17.281 11.023 4.773 1 96.44 106 LEU B N 1
ATOM 2981 C CA . LEU B 1 106 ? 17.672 11.609 6.051 1 96.44 106 LEU B CA 1
ATOM 2982 C C . LEU B 1 106 ? 19.156 11.414 6.312 1 96.44 106 LEU B C 1
ATOM 2984 O O . LEU B 1 106 ? 19.844 12.336 6.766 1 96.44 106 LEU B O 1
ATOM 2988 N N . LYS B 1 107 ? 19.656 10.266 5.996 1 94.81 107 LYS B N 1
ATOM 2989 C CA . LYS B 1 107 ? 21.047 9.906 6.254 1 94.81 107 LYS B CA 1
ATOM 2990 C C . LYS B 1 107 ? 22.016 10.766 5.43 1 94.81 107 LYS B C 1
ATOM 2992 O O . LYS B 1 107 ? 23.062 11.172 5.918 1 94.81 107 LYS B O 1
ATOM 2997 N N . TYR B 1 108 ? 21.625 11.102 4.23 1 97.31 108 TYR B N 1
ATOM 2998 C CA . TYR B 1 108 ? 22.562 11.773 3.326 1 97.31 108 TYR B CA 1
ATOM 2999 C C . TYR B 1 108 ? 22.109 13.211 3.066 1 97.31 108 TYR B C 1
ATOM 3001 O O . TYR B 1 108 ? 22.344 13.75 1.981 1 97.31 108 TYR B O 1
ATOM 3009 N N . GLY B 1 109 ? 21.328 13.742 3.943 1 96.62 109 GLY B N 1
ATOM 3010 C CA . GLY B 1 109 ? 21.031 15.164 3.967 1 96.62 109 GLY B CA 1
ATOM 3011 C C . GLY B 1 109 ? 20.094 15.594 2.855 1 96.62 109 GLY B C 1
ATOM 3012 O O . GLY B 1 109 ? 20.234 16.688 2.314 1 96.62 109 GLY B O 1
ATOM 3013 N N . ALA B 1 110 ? 19.266 14.727 2.473 1 98.19 110 ALA B N 1
ATOM 3014 C CA . ALA B 1 110 ? 18.344 15.031 1.385 1 98.19 110 ALA B CA 1
ATOM 3015 C C . ALA B 1 110 ? 16.906 15.039 1.881 1 98.19 110 ALA B C 1
ATOM 3017 O O . ALA B 1 110 ? 16.016 14.43 1.265 1 98.19 110 ALA B O 1
ATOM 3018 N N . LYS B 1 111 ? 16.672 15.711 2.953 1 97.5 111 LYS B N 1
ATOM 3019 C CA . LYS B 1 111 ? 15.32 15.797 3.508 1 97.5 111 LYS B CA 1
ATOM 3020 C C . LYS B 1 111 ? 14.367 16.484 2.533 1 97.5 111 LYS B C 1
ATOM 3022 O O . LYS B 1 111 ? 13.18 16.156 2.488 1 97.5 111 LYS B O 1
ATOM 3027 N N . ASP B 1 112 ? 14.914 17.375 1.82 1 97.56 112 ASP B N 1
ATOM 3028 C CA . ASP B 1 112 ? 14.109 18.062 0.814 1 97.56 112 ASP B CA 1
ATOM 3029 C C . ASP B 1 112 ? 13.586 17.094 -0.234 1 97.56 112 ASP B C 1
ATOM 3031 O O . ASP B 1 112 ? 12.453 17.219 -0.696 1 97.56 112 ASP B O 1
ATOM 3035 N N . LYS B 1 113 ? 14.383 16.094 -0.61 1 98.5 113 LYS B N 1
ATOM 3036 C CA . LYS B 1 113 ? 13.945 15.07 -1.558 1 98.5 113 LYS B CA 1
ATOM 3037 C C . LYS B 1 113 ? 12.875 14.164 -0.944 1 98.5 113 LYS B C 1
ATOM 3039 O O . LYS B 1 113 ? 11.93 13.766 -1.625 1 98.5 113 LYS B O 1
ATOM 3044 N N . ALA B 1 114 ? 13.07 13.875 0.314 1 98.75 114 ALA B N 1
ATOM 3045 C CA . ALA B 1 114 ? 12.055 13.109 1.026 1 98.75 114 ALA B CA 1
ATOM 3046 C C . ALA B 1 114 ? 10.703 13.828 1.003 1 98.75 114 ALA B C 1
ATOM 3048 O O . ALA B 1 114 ? 9.68 13.234 0.663 1 98.75 114 ALA B O 1
ATOM 3049 N N . LEU B 1 115 ? 10.758 15.086 1.312 1 98.75 115 LEU B N 1
ATOM 3050 C CA . LEU B 1 115 ? 9.531 15.875 1.343 1 98.75 115 LEU B CA 1
ATOM 3051 C C . LEU B 1 115 ? 8.953 16.031 -0.057 1 98.75 115 LEU B C 1
ATOM 3053 O O . LEU B 1 115 ? 7.734 15.922 -0.242 1 98.75 115 LEU B O 1
ATOM 3057 N N . HIS B 1 116 ? 9.797 16.25 -1.023 1 98.75 116 HIS B N 1
ATOM 3058 C CA . HIS B 1 116 ? 9.352 16.406 -2.402 1 98.75 116 HIS B CA 1
ATOM 3059 C C . HIS B 1 116 ? 8.617 15.164 -2.893 1 98.75 116 HIS B C 1
ATOM 3061 O O . HIS B 1 116 ? 7.535 15.266 -3.465 1 98.75 116 HIS B O 1
ATOM 3067 N N . THR B 1 117 ? 9.188 13.984 -2.672 1 98.69 117 THR B N 1
ATOM 3068 C CA . THR B 1 117 ? 8.578 12.75 -3.152 1 98.69 117 THR B CA 1
ATOM 3069 C C . THR B 1 117 ? 7.316 12.422 -2.355 1 98.69 117 THR B C 1
ATOM 3071 O O . THR B 1 117 ? 6.387 11.812 -2.881 1 98.69 117 THR B O 1
ATOM 3074 N N . LEU B 1 118 ? 7.281 12.859 -1.13 1 98.38 118 LEU B N 1
ATOM 3075 C CA . LEU B 1 118 ? 6.09 12.68 -0.308 1 98.38 118 LEU B CA 1
ATOM 3076 C C . LEU B 1 118 ? 4.953 13.57 -0.801 1 98.38 118 LEU B C 1
ATOM 3078 O O . LEU B 1 118 ? 3.822 13.102 -0.968 1 98.38 118 LEU B O 1
ATOM 3082 N N . LYS B 1 119 ? 5.238 14.82 -1.081 1 97.44 119 LYS B N 1
ATOM 3083 C CA . LYS B 1 119 ? 4.23 15.766 -1.56 1 97.44 119 LYS B CA 1
ATOM 3084 C C . LYS B 1 119 ? 3.715 15.359 -2.939 1 97.44 119 LYS B C 1
ATOM 3086 O O . LYS B 1 119 ? 2.578 15.672 -3.299 1 97.44 119 LYS B O 1
ATOM 3091 N N . ASN B 1 120 ? 4.535 14.68 -3.662 1 97.12 120 ASN B N 1
ATOM 3092 C CA . ASN B 1 120 ? 4.18 14.156 -4.977 1 97.12 120 ASN B CA 1
ATOM 3093 C C . ASN B 1 120 ? 4.043 12.641 -4.961 1 97.12 120 ASN B C 1
ATOM 3095 O O . ASN B 1 120 ? 4.449 11.961 -5.906 1 97.12 120 ASN B O 1
ATOM 3099 N N . LYS B 1 121 ? 3.455 12.195 -3.928 1 95.44 121 LYS B N 1
ATOM 3100 C CA . LYS B 1 121 ? 3.459 10.758 -3.65 1 95.44 121 LYS B CA 1
ATOM 3101 C C . LYS B 1 121 ? 2.789 9.984 -4.777 1 95.44 121 LYS B C 1
ATOM 3103 O O . LYS B 1 121 ? 3.168 8.844 -5.066 1 95.44 121 LYS B O 1
ATOM 3108 N N . VAL B 1 122 ? 1.811 10.547 -5.492 1 91.25 122 VAL B N 1
ATOM 3109 C CA . VAL B 1 122 ? 1.149 9.859 -6.598 1 91.25 122 VAL B CA 1
ATOM 3110 C C . VAL B 1 122 ? 2.135 9.656 -7.742 1 91.25 122 VAL B C 1
ATOM 3112 O O . VAL B 1 122 ? 2.127 8.617 -8.398 1 91.25 122 VAL B O 1
ATOM 3115 N N . GLN B 1 123 ? 3.021 10.523 -7.922 1 94.88 123 GLN B N 1
ATOM 3116 C CA . GLN B 1 123 ? 3.984 10.477 -9.016 1 94.88 123 GLN B CA 1
ATOM 3117 C C . GLN B 1 123 ? 5.164 9.57 -8.672 1 94.88 123 GLN B C 1
ATOM 3119 O O . GLN B 1 123 ? 5.855 9.07 -9.562 1 94.88 123 GLN B O 1
ATOM 3124 N N . TYR B 1 124 ? 5.406 9.344 -7.41 1 96.94 124 TYR B N 1
ATOM 3125 C CA . TYR B 1 124 ? 6.598 8.594 -7.023 1 96.94 124 TYR B CA 1
ATOM 3126 C C . TYR B 1 124 ? 6.223 7.277 -6.355 1 96.94 124 TYR B C 1
ATOM 3128 O O . TYR B 1 124 ? 7.062 6.391 -6.203 1 96.94 124 TYR B O 1
ATOM 3136 N N . GLY B 1 125 ? 5.027 7.172 -5.969 1 95 125 GLY B N 1
ATOM 3137 C CA . GLY B 1 125 ? 4.594 5.977 -5.262 1 95 125 GLY B CA 1
ATOM 3138 C C . GLY B 1 125 ? 5.035 5.949 -3.811 1 95 125 GLY B C 1
ATOM 3139 O O . GLY B 1 125 ? 5.16 4.875 -3.215 1 95 125 GLY B O 1
ATOM 3140 N N . ILE B 1 126 ? 5.281 7.113 -3.287 1 97.19 126 ILE B N 1
ATOM 3141 C CA . ILE B 1 126 ? 5.797 7.188 -1.924 1 97.19 126 ILE B CA 1
ATOM 3142 C C . ILE B 1 126 ? 4.645 7.43 -0.95 1 97.19 126 ILE B C 1
ATOM 3144 O O . ILE B 1 126 ? 4.316 8.578 -0.642 1 97.19 126 ILE B O 1
ATOM 3148 N N . PHE B 1 127 ? 4.07 6.367 -0.397 1 94.44 127 PHE B N 1
ATOM 3149 C CA . PHE B 1 127 ? 3.023 6.387 0.617 1 94.44 127 PHE B CA 1
ATOM 3150 C C . PHE B 1 127 ? 3.523 5.773 1.921 1 94.44 127 PHE B C 1
ATOM 3152 O O . PHE B 1 127 ? 3.363 4.574 2.152 1 94.44 127 PHE B O 1
ATOM 3159 N N . PRO B 1 128 ? 4.082 6.551 2.762 1 95.25 128 PRO B N 1
ATOM 3160 C CA . PRO B 1 128 ? 4.695 6.027 3.984 1 95.25 128 PRO B CA 1
ATOM 3161 C C . PRO B 1 128 ? 3.666 5.5 4.984 1 95.25 128 PRO B C 1
ATOM 3163 O O . PRO B 1 128 ? 2.518 5.953 4.984 1 95.25 128 PRO B O 1
ATOM 3166 N N . ASN B 1 129 ? 4.117 4.555 5.738 1 90.38 129 ASN B N 1
ATOM 3167 C CA . ASN B 1 129 ? 3.336 4.199 6.918 1 90.38 129 ASN B CA 1
ATOM 3168 C C . ASN B 1 129 ? 3.588 5.168 8.07 1 90.38 129 ASN B C 1
ATOM 3170 O O . ASN B 1 129 ? 4.387 6.098 7.941 1 90.38 129 ASN B O 1
ATOM 3174 N N . ASP B 1 130 ? 2.926 4.934 9.18 1 90.88 130 ASP B N 1
ATOM 3175 C CA . ASP B 1 130 ? 2.967 5.859 10.312 1 90.88 130 ASP B CA 1
ATOM 3176 C C . ASP B 1 130 ? 4.391 6.016 10.836 1 90.88 130 ASP B C 1
ATOM 3178 O O . ASP B 1 130 ? 4.824 7.129 11.148 1 90.88 130 ASP B O 1
ATOM 3182 N N . PHE B 1 131 ? 5.047 4.895 10.961 1 92.06 131 PHE B N 1
ATOM 3183 C CA . PHE B 1 131 ? 6.406 4.934 11.484 1 92.06 131 PHE B CA 1
ATOM 3184 C C . PHE B 1 131 ? 7.305 5.797 10.609 1 92.06 131 PHE B C 1
ATOM 3186 O O . PHE B 1 131 ? 8.062 6.629 11.117 1 92.06 131 PHE B O 1
ATOM 3193 N N . THR B 1 132 ? 7.242 5.559 9.328 1 95.38 132 THR B N 1
ATOM 3194 C CA . THR B 1 132 ? 8.062 6.312 8.383 1 95.38 132 THR B CA 1
ATOM 3195 C C . THR B 1 132 ? 7.676 7.789 8.398 1 95.38 132 THR B C 1
ATOM 3197 O O . THR B 1 132 ? 8.539 8.664 8.344 1 95.38 132 THR B O 1
ATOM 3200 N N . PHE B 1 133 ? 6.387 8.094 8.508 1 97.5 133 PHE B N 1
ATOM 3201 C CA . PHE B 1 133 ? 5.926 9.469 8.68 1 97.5 133 PHE B CA 1
ATOM 3202 C C . PHE B 1 133 ? 6.574 10.109 9.906 1 97.5 133 PHE B C 1
ATOM 3204 O O . PHE B 1 133 ? 7.074 11.234 9.828 1 97.5 133 PHE B O 1
ATOM 3211 N N . ASN B 1 134 ? 6.523 9.383 10.953 1 96.44 134 ASN B N 1
ATOM 3212 C CA . ASN B 1 134 ? 7.039 9.906 12.211 1 96.44 134 ASN B CA 1
ATOM 3213 C C . ASN B 1 134 ? 8.531 10.219 12.125 1 96.44 134 ASN B C 1
ATOM 3215 O O . ASN B 1 134 ? 9 11.211 12.68 1 96.44 134 ASN B O 1
ATOM 3219 N N . LEU B 1 135 ? 9.273 9.375 11.453 1 95.5 135 LEU B N 1
ATOM 3220 C CA . LEU B 1 135 ? 10.703 9.609 11.273 1 95.5 135 LEU B CA 1
ATOM 3221 C C . LEU B 1 135 ? 10.945 10.938 10.555 1 95.5 135 LEU B C 1
ATOM 3223 O O . LEU B 1 135 ? 11.789 11.727 10.977 1 95.5 135 LEU B O 1
ATOM 3227 N N . LEU B 1 136 ? 10.242 11.109 9.5 1 97.62 136 LEU B N 1
ATOM 3228 C CA . LEU B 1 136 ? 10.398 12.32 8.711 1 97.62 136 LEU B CA 1
ATOM 3229 C C . LEU B 1 136 ? 9.922 13.539 9.477 1 97.62 136 LEU B C 1
ATOM 3231 O O . LEU B 1 136 ? 10.609 14.562 9.516 1 97.62 136 LEU B O 1
ATOM 3235 N N . LEU B 1 137 ? 8.797 13.414 10.102 1 97.44 137 LEU B N 1
ATOM 3236 C CA . LEU B 1 137 ? 8.227 14.492 10.898 1 97.44 137 LEU B CA 1
ATOM 3237 C C . LEU B 1 137 ? 9.172 14.898 12.023 1 97.44 137 LEU B C 1
ATOM 3239 O O . LEU B 1 137 ? 9.461 16.094 12.203 1 97.44 137 LEU B O 1
ATOM 3243 N N . ASP B 1 138 ? 9.648 13.945 12.703 1 96.31 138 ASP B N 1
ATOM 3244 C CA . ASP B 1 138 ? 10.57 14.188 13.812 1 96.31 138 ASP B CA 1
ATOM 3245 C C . ASP B 1 138 ? 11.828 14.906 13.336 1 96.31 138 ASP B C 1
ATOM 3247 O O . ASP B 1 138 ? 12.359 15.773 14.031 1 96.31 138 ASP B O 1
ATOM 3251 N N . SER B 1 139 ? 12.305 14.516 12.234 1 96 139 SER B N 1
ATOM 3252 C CA . SER B 1 139 ? 13.516 15.133 11.695 1 96 139 SER B CA 1
ATOM 3253 C C . SER B 1 139 ? 13.305 16.625 11.438 1 96 139 SER B C 1
ATOM 3255 O O . SER B 1 139 ? 14.195 17.438 11.727 1 96 139 SER B O 1
ATOM 3257 N N . PHE B 1 140 ? 12.219 17.047 10.945 1 97.88 140 PHE B N 1
ATOM 3258 C CA . PHE B 1 140 ? 11.938 18.453 10.703 1 97.88 140 PHE B CA 1
ATOM 3259 C C . PHE B 1 140 ? 11.711 19.203 12.016 1 97.88 140 PHE B C 1
ATOM 3261 O O . PHE B 1 140 ? 12.133 20.344 12.164 1 97.88 140 PHE B O 1
ATOM 3268 N N . ILE B 1 141 ? 11.031 18.547 12.914 1 96.69 141 ILE B N 1
ATOM 3269 C CA . ILE B 1 141 ? 10.75 19.156 14.211 1 96.69 141 ILE B CA 1
ATOM 3270 C C . ILE B 1 141 ? 12.055 19.438 14.945 1 96.69 141 ILE B C 1
ATOM 3272 O O . ILE B 1 141 ? 12.234 20.516 15.523 1 96.69 141 ILE B O 1
ATOM 3276 N N . LYS B 1 142 ? 12.906 18.453 14.922 1 94.5 142 LYS B N 1
ATOM 3277 C CA . LYS B 1 142 ? 14.203 18.625 15.57 1 94.5 142 LYS B CA 1
ATOM 3278 C C . LYS B 1 142 ? 14.969 19.812 14.984 1 94.5 142 LYS B C 1
ATOM 3280 O O . LYS B 1 142 ? 15.695 20.5 15.703 1 94.5 142 LYS B O 1
ATOM 3285 N N . ASP B 1 143 ? 14.766 20.109 13.742 1 95.94 143 ASP B N 1
ATOM 3286 C CA . ASP B 1 143 ? 15.406 21.234 13.062 1 95.94 143 ASP B CA 1
ATOM 3287 C C . ASP B 1 143 ? 14.609 22.516 13.266 1 95.94 143 ASP B C 1
ATOM 3289 O O . ASP B 1 143 ? 14.961 23.562 12.727 1 95.94 143 ASP B O 1
ATOM 3293 N N . LYS B 1 144 ? 13.523 22.453 13.953 1 96.56 144 LYS B N 1
ATOM 3294 C CA . LYS B 1 144 ? 12.609 23.578 14.18 1 96.56 144 LYS B CA 1
ATOM 3295 C C . LYS B 1 144 ? 12.078 24.109 12.852 1 96.56 144 LYS B C 1
ATOM 3297 O O . LYS B 1 144 ? 11.852 25.312 12.711 1 96.56 144 LYS B O 1
ATOM 3302 N N . ASP B 1 145 ? 12.148 23.266 11.867 1 97.69 145 ASP B N 1
ATOM 3303 C CA . ASP B 1 145 ? 11.492 23.562 10.602 1 97.69 145 ASP B CA 1
ATOM 3304 C C . ASP B 1 145 ? 10.031 23.125 10.609 1 97.69 145 ASP B C 1
ATOM 3306 O O . ASP B 1 145 ? 9.672 22.141 9.977 1 97.69 145 ASP B O 1
ATOM 3310 N N . PHE B 1 146 ? 9.211 23.953 11.211 1 97.56 146 PHE B N 1
ATOM 3311 C CA . PHE B 1 146 ? 7.828 23.578 11.461 1 97.56 146 PHE B CA 1
ATOM 3312 C C . PHE B 1 146 ? 6.992 23.719 10.195 1 97.56 146 PHE B C 1
ATOM 3314 O O . PHE B 1 146 ? 5.973 23.047 10.039 1 97.56 146 PHE B O 1
ATOM 3321 N N . LYS B 1 147 ? 7.402 24.594 9.32 1 97.69 147 LYS B N 1
ATOM 3322 C CA . LYS B 1 147 ? 6.691 24.672 8.047 1 97.69 147 LYS B CA 1
ATOM 3323 C C . LYS B 1 147 ? 6.766 23.359 7.277 1 97.69 147 LYS B C 1
ATOM 3325 O O . LYS B 1 147 ? 5.742 22.844 6.836 1 97.69 147 LYS B O 1
ATOM 3330 N N . SER B 1 148 ? 7.984 22.812 7.125 1 98.38 148 SER B N 1
ATOM 3331 C CA . SER B 1 148 ? 8.156 21.531 6.445 1 98.38 148 SER B CA 1
ATOM 3332 C C . SER B 1 148 ? 7.492 20.406 7.223 1 98.38 148 SER B C 1
ATOM 3334 O O . SER B 1 148 ? 6.93 19.484 6.625 1 98.38 148 SER B O 1
ATOM 3336 N N . ALA B 1 149 ? 7.555 20.469 8.523 1 98.31 149 ALA B N 1
ATOM 3337 C CA . ALA B 1 149 ? 6.867 19.484 9.344 1 98.31 149 ALA B CA 1
ATOM 3338 C C . ALA B 1 149 ? 5.367 19.484 9.062 1 98.31 149 ALA B C 1
ATOM 3340 O O . ALA B 1 149 ? 4.75 18.422 8.945 1 98.31 149 ALA B O 1
ATOM 3341 N N . CYS B 1 150 ? 4.828 20.641 8.922 1 98.31 150 CYS B N 1
ATOM 3342 C CA . CYS B 1 150 ? 3.402 20.75 8.633 1 98.31 150 CYS B CA 1
ATOM 3343 C C . CYS B 1 150 ? 3.074 20.172 7.266 1 98.31 150 CYS B C 1
ATOM 3345 O O . CYS B 1 150 ? 2 19.609 7.066 1 98.31 150 CYS B O 1
ATOM 3347 N N . SER B 1 151 ? 4 20.359 6.375 1 98.38 151 SER B N 1
ATOM 3348 C CA . SER B 1 151 ? 3.809 19.734 5.07 1 98.38 151 SER B CA 1
ATOM 3349 C C . SER B 1 151 ? 3.727 18.219 5.184 1 98.38 151 SER B C 1
ATOM 3351 O O . SER B 1 151 ? 2.941 17.578 4.484 1 98.38 151 SER B O 1
ATOM 3353 N N . VAL B 1 152 ? 4.484 17.641 6.023 1 98.69 152 VAL B N 1
ATOM 3354 C CA . VAL B 1 152 ? 4.422 16.203 6.266 1 98.69 152 VAL B CA 1
ATOM 3355 C C . VAL B 1 152 ? 3.074 15.844 6.887 1 98.69 152 VAL B C 1
ATOM 3357 O O . VAL B 1 152 ? 2.436 14.867 6.484 1 98.69 152 VAL B O 1
ATOM 3360 N N . VAL B 1 153 ? 2.623 16.672 7.824 1 98.44 153 VAL B N 1
ATOM 3361 C CA . VAL B 1 153 ? 1.355 16.406 8.5 1 98.44 153 VAL B CA 1
ATOM 3362 C C . VAL B 1 153 ? 0.214 16.453 7.484 1 98.44 153 VAL B C 1
ATOM 3364 O O . VAL B 1 153 ? -0.741 15.672 7.582 1 98.44 153 VAL B O 1
ATOM 3367 N N . GLU B 1 154 ? 0.305 17.391 6.594 1 97.31 154 GLU B N 1
ATOM 3368 C CA . GLU B 1 154 ? -0.696 17.453 5.531 1 97.31 154 GLU B CA 1
ATOM 3369 C C . GLU B 1 154 ? -0.793 16.125 4.793 1 97.31 154 GLU B C 1
ATOM 3371 O O . GLU B 1 154 ? -1.892 15.656 4.48 1 97.31 154 GLU B O 1
ATOM 3376 N N . GLU B 1 155 ? 0.325 15.531 4.527 1 96.75 155 GLU B N 1
ATOM 3377 C CA . GLU B 1 155 ? 0.323 14.25 3.836 1 96.75 155 GLU B CA 1
ATOM 3378 C C . GLU B 1 155 ? -0.205 13.133 4.734 1 96.75 155 GLU B C 1
ATOM 3380 O O . GLU B 1 155 ? -0.854 12.203 4.262 1 96.75 155 GLU B O 1
ATOM 3385 N N . VAL B 1 156 ? 0.063 13.211 6.02 1 96 156 VAL B N 1
ATOM 3386 C CA . VAL B 1 156 ? -0.536 12.297 6.984 1 96 156 VAL B CA 1
ATOM 3387 C C . VAL B 1 156 ? -2.059 12.406 6.926 1 96 156 VAL B C 1
ATOM 3389 O O . VAL B 1 156 ? -2.758 11.398 6.859 1 96 156 VAL B O 1
ATOM 3392 N N . MET B 1 157 ? -2.521 13.648 6.906 1 93.88 157 MET B N 1
ATOM 3393 C CA . MET B 1 157 ? -3.953 13.93 6.855 1 93.88 157 MET B CA 1
ATOM 3394 C C . MET B 1 157 ? -4.57 13.383 5.574 1 93.88 157 MET B C 1
ATOM 3396 O O . MET B 1 157 ? -5.602 12.711 5.617 1 93.88 157 MET B O 1
ATOM 3400 N N . LEU B 1 158 ? -3.918 13.57 4.461 1 91.62 158 LEU B N 1
ATOM 3401 C CA . LEU B 1 158 ? -4.434 13.117 3.172 1 91.62 158 LEU B CA 1
ATOM 3402 C C . LEU B 1 158 ? -4.547 11.594 3.133 1 91.62 158 LEU B C 1
ATOM 3404 O O . LEU B 1 158 ? -5.453 11.055 2.496 1 91.62 158 LEU B O 1
ATOM 3408 N N . GLN B 1 159 ? -3.648 10.945 3.865 1 89.81 159 GLN B N 1
ATOM 3409 C CA . GLN B 1 159 ? -3.676 9.492 3.912 1 89.81 159 GLN B CA 1
ATOM 3410 C C . GLN B 1 159 ? -4.547 8.992 5.062 1 89.81 159 GLN B C 1
ATOM 3412 O O . GLN B 1 159 ? -4.641 7.789 5.305 1 89.81 159 GLN B O 1
ATOM 3417 N N . GLU B 1 160 ? -5.137 9.898 5.855 1 87.62 160 GLU B N 1
ATOM 3418 C CA . GLU B 1 160 ? -5.941 9.578 7.027 1 87.62 160 GLU B CA 1
ATOM 3419 C C . GLU B 1 160 ? -5.168 8.688 8 1 87.62 160 GLU B C 1
ATOM 3421 O O . GLU B 1 160 ? -5.711 7.719 8.531 1 87.62 160 GLU B O 1
ATOM 3426 N N . ALA B 1 161 ? -3.936 9.039 8.164 1 90.69 161 ALA B N 1
ATOM 3427 C CA . ALA B 1 161 ? -3.01 8.18 8.891 1 90.69 161 ALA B CA 1
ATOM 3428 C C . ALA B 1 161 ? -2.752 8.711 10.297 1 90.69 161 ALA B C 1
ATOM 3430 O O . ALA B 1 161 ? -1.601 8.797 10.734 1 90.69 161 ALA B O 1
ATOM 3431 N N . PHE B 1 162 ? -3.805 9.016 11.07 1 91.81 162 PHE B N 1
ATOM 3432 C CA . PHE B 1 162 ? -3.66 9.523 12.43 1 91.81 162 PHE B CA 1
ATOM 3433 C C . PHE B 1 162 ? -4.004 8.445 13.453 1 91.81 162 PHE B C 1
ATOM 3435 O O . PHE B 1 162 ? -4.477 8.75 14.547 1 91.81 162 PHE B O 1
ATOM 3442 N N . GLU B 1 163 ? -3.707 7.262 13.164 1 84.44 163 GLU B N 1
ATOM 3443 C CA . GLU B 1 163 ? -4.121 6.168 14.039 1 84.44 163 GLU B CA 1
ATOM 3444 C C . GLU B 1 163 ? -3.18 6.031 15.234 1 84.44 163 GLU B C 1
ATOM 3446 O O . GLU B 1 163 ? -3.619 5.742 16.344 1 84.44 163 GLU B O 1
ATOM 3451 N N . LEU B 1 164 ? -1.92 6.25 15.023 1 90 164 LEU B N 1
ATOM 3452 C CA . LEU B 1 164 ? -0.945 6.086 16.094 1 90 164 LEU B CA 1
ATOM 3453 C C . LEU B 1 164 ? -0.881 7.332 16.969 1 90 164 LEU B C 1
ATOM 3455 O O . LEU B 1 164 ? -0.911 8.453 16.469 1 90 164 LEU B O 1
ATOM 3459 N N . ARG B 1 165 ? -0.766 7.078 18.219 1 90.19 165 ARG B N 1
ATOM 3460 C CA . ARG B 1 165 ? -0.667 8.18 19.172 1 90.19 165 ARG B CA 1
ATOM 3461 C C . ARG B 1 165 ? 0.576 9.023 18.906 1 90.19 165 ARG B C 1
ATOM 3463 O O . ARG B 1 165 ? 0.528 10.25 18.984 1 90.19 165 ARG B O 1
ATOM 3470 N N . SER B 1 166 ? 1.689 8.383 18.578 1 92.75 166 SER B N 1
ATOM 3471 C CA . SER B 1 166 ? 2.926 9.102 18.297 1 92.75 166 SER B CA 1
ATOM 3472 C C . SER B 1 166 ? 2.754 10.047 17.125 1 92.75 166 SER B C 1
ATOM 3474 O O . SER B 1 166 ? 3.219 11.188 17.156 1 92.75 166 SER B O 1
ATOM 3476 N N . THR B 1 167 ? 2.039 9.562 16.109 1 95.69 167 THR B N 1
ATOM 3477 C CA . THR B 1 167 ? 1.782 10.398 14.938 1 95.69 167 THR B CA 1
ATOM 3478 C C . THR B 1 167 ? 0.915 11.602 15.305 1 95.69 167 THR B C 1
ATOM 3480 O O . THR B 1 167 ? 1.179 12.719 14.867 1 95.69 167 THR B O 1
ATOM 3483 N N . GLN B 1 168 ? -0.079 11.375 16.141 1 94.25 168 GLN B N 1
ATOM 3484 C CA . GLN B 1 168 ? -0.966 12.445 16.578 1 94.25 168 GLN B CA 1
ATOM 3485 C C . GLN B 1 168 ? -0.196 13.516 17.344 1 94.25 168 GLN B C 1
ATOM 3487 O O . GLN B 1 168 ? -0.339 14.711 17.062 1 94.25 168 GLN B O 1
ATOM 3492 N N . ILE B 1 169 ? 0.599 13.062 18.266 1 94.19 169 ILE B N 1
ATOM 3493 C CA . ILE B 1 169 ? 1.348 13.977 19.125 1 94.19 169 ILE B CA 1
ATOM 3494 C C . ILE B 1 169 ? 2.316 14.797 18.281 1 94.19 169 ILE B C 1
ATOM 3496 O O . ILE B 1 169 ? 2.363 16.031 18.406 1 94.19 169 ILE B O 1
ATOM 3500 N N . LEU B 1 170 ? 3.074 14.148 17.422 1 96.56 170 LEU B N 1
ATOM 3501 C CA . LEU B 1 170 ? 4.027 14.852 16.578 1 96.56 170 LEU B CA 1
ATOM 3502 C C . LEU B 1 170 ? 3.312 15.844 15.664 1 96.56 170 LEU B C 1
ATOM 3504 O O . LEU B 1 170 ? 3.785 16.969 15.461 1 96.56 170 LEU B O 1
ATOM 3508 N N . SER B 1 171 ? 2.188 15.414 15.133 1 97.75 171 SER B N 1
ATOM 3509 C CA . SER B 1 171 ? 1.437 16.25 14.203 1 97.75 171 SER B CA 1
ATOM 3510 C C . SER B 1 171 ? 0.91 17.5 14.891 1 97.75 171 SER B C 1
ATOM 3512 O O . SER B 1 171 ? 1.093 18.609 14.391 1 97.75 171 SER B O 1
ATOM 3514 N N . LEU B 1 172 ? 0.314 17.328 16.047 1 96.75 172 LEU B N 1
ATOM 3515 C CA . LEU B 1 172 ? -0.234 18.469 16.766 1 96.75 172 LEU B CA 1
ATOM 3516 C C . LEU B 1 172 ? 0.877 19.406 17.219 1 96.75 172 LEU B C 1
ATOM 3518 O O . LEU B 1 172 ? 0.707 20.625 17.219 1 96.75 172 LEU B O 1
ATOM 3522 N N . TYR B 1 173 ? 1.98 18.812 17.609 1 96.25 173 TYR B N 1
ATOM 3523 C CA . TYR B 1 173 ? 3.129 19.625 18 1 96.25 173 TYR B CA 1
ATOM 3524 C C . TYR B 1 173 ? 3.609 20.484 16.828 1 96.25 173 TYR B C 1
ATOM 3526 O O . TYR B 1 173 ? 3.855 21.688 17 1 96.25 173 TYR B O 1
ATOM 3534 N N . ALA B 1 174 ? 3.752 19.906 15.672 1 97.69 174 ALA B N 1
ATOM 3535 C CA . ALA B 1 174 ? 4.191 20.625 14.477 1 97.69 174 ALA B CA 1
ATOM 3536 C C . ALA B 1 174 ? 3.201 21.719 14.102 1 97.69 174 ALA B C 1
ATOM 3538 O O . ALA B 1 174 ? 3.596 22.859 13.844 1 97.69 174 ALA B O 1
ATOM 3539 N N . LEU B 1 175 ? 1.961 21.406 14.102 1 98.06 175 LEU B N 1
ATOM 3540 C CA . LEU B 1 175 ? 0.913 22.344 13.719 1 98.06 175 LEU B CA 1
ATOM 3541 C C . LEU B 1 175 ? 0.853 23.516 14.688 1 98.06 175 LEU B C 1
ATOM 3543 O O . LEU B 1 175 ? 0.776 24.672 14.258 1 98.06 175 LEU B O 1
ATOM 3547 N N . SER B 1 176 ? 0.913 23.25 15.938 1 95.94 176 SER B N 1
ATOM 3548 C CA . SER B 1 176 ? 0.821 24.281 16.953 1 95.94 176 SER B CA 1
ATOM 3549 C C . SER B 1 176 ? 2.01 25.234 16.891 1 95.94 176 SER B C 1
ATOM 3551 O O . SER B 1 176 ? 1.842 26.453 16.969 1 95.94 176 SER B O 1
ATOM 3553 N N . ASN B 1 177 ? 3.148 24.688 16.75 1 96.75 177 ASN B N 1
ATOM 3554 C CA . ASN B 1 177 ? 4.344 25.516 16.688 1 96.75 177 ASN B CA 1
ATOM 3555 C C . ASN B 1 177 ? 4.371 26.359 15.414 1 96.75 177 ASN B C 1
ATOM 3557 O O . ASN B 1 177 ? 4.805 27.5 15.43 1 96.75 177 ASN B O 1
ATOM 3561 N N . TYR B 1 178 ? 3.961 25.828 14.32 1 97.88 178 TYR B N 1
ATOM 3562 C CA . TYR B 1 178 ? 3.896 26.594 13.078 1 97.88 178 TYR B CA 1
ATOM 3563 C C . TYR B 1 178 ? 2.906 27.734 13.203 1 97.88 178 TYR B C 1
ATOM 3565 O O . TYR B 1 178 ? 3.213 28.875 12.82 1 97.88 178 TYR B O 1
ATOM 3573 N N . LEU B 1 179 ? 1.737 27.469 13.805 1 96.44 179 LEU B N 1
ATOM 3574 C CA . LEU B 1 179 ? 0.692 28.469 13.945 1 96.44 179 LEU B CA 1
ATOM 3575 C C . LEU B 1 179 ? 1.11 29.562 14.93 1 96.44 179 LEU B C 1
ATOM 3577 O O . LEU B 1 179 ? 0.697 30.719 14.797 1 96.44 179 LEU B O 1
ATOM 3581 N N . SER B 1 180 ? 1.899 29.141 15.891 1 95.44 180 SER B N 1
ATOM 3582 C CA . SER B 1 180 ? 2.365 30.109 16.875 1 95.44 180 SER B CA 1
ATOM 3583 C C . SER B 1 180 ? 3.232 31.188 16.234 1 95.44 1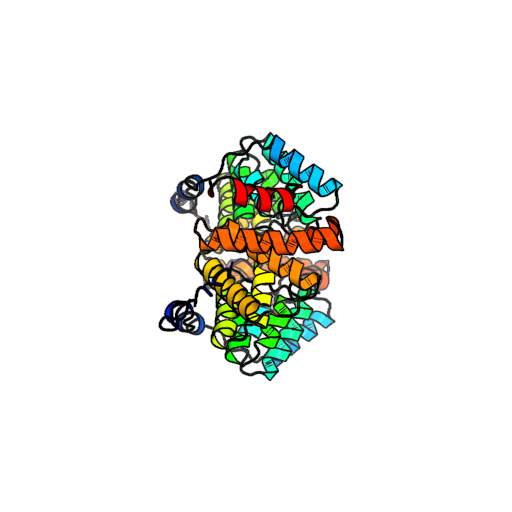80 SER B C 1
ATOM 3585 O O . SER B 1 180 ? 3.42 32.25 16.812 1 95.44 180 SER B O 1
ATOM 3587 N N . THR B 1 181 ? 3.762 30.875 15.078 1 95.81 181 THR B N 1
ATOM 3588 C CA . THR B 1 181 ? 4.559 31.859 14.367 1 95.81 181 THR B CA 1
ATOM 3589 C C . THR B 1 181 ? 3.662 32.844 13.633 1 95.81 181 THR B C 1
ATOM 3591 O O . THR B 1 181 ? 4.148 33.812 13.023 1 95.81 181 THR B O 1
ATOM 3594 N N . LYS B 1 182 ? 2.365 32.719 13.688 1 95.12 182 LYS B N 1
ATOM 3595 C CA . LYS B 1 182 ? 1.375 33.562 13.031 1 95.12 182 LYS B CA 1
ATOM 3596 C C . LYS B 1 182 ? 1.701 33.75 11.547 1 95.12 182 LYS B C 1
ATOM 3598 O O . LYS B 1 182 ? 1.822 34.875 11.07 1 95.12 182 LYS B O 1
ATOM 3603 N N . PRO B 1 183 ? 1.782 32.656 10.898 1 96.19 183 PRO B N 1
ATOM 3604 C CA . PRO B 1 183 ? 2.139 32.719 9.484 1 96.19 183 PRO B CA 1
ATOM 3605 C C . PRO B 1 183 ? 1.025 33.344 8.625 1 96.19 183 PRO B C 1
ATOM 3607 O O . PRO B 1 183 ? -0.15 33.25 8.992 1 96.19 183 PRO B O 1
ATOM 3610 N N . GLN B 1 184 ? 1.449 34 7.547 1 96.12 184 GLN B N 1
ATOM 3611 C CA . GLN B 1 184 ? 0.485 34.375 6.516 1 96.12 184 GLN B CA 1
ATOM 3612 C C . GLN B 1 184 ? 0.123 33.156 5.645 1 96.12 184 GLN B C 1
ATOM 3614 O O . GLN B 1 184 ? 0.969 32.656 4.914 1 96.12 184 GLN B O 1
ATOM 3619 N N . LEU B 1 185 ? -1.114 32.812 5.73 1 95.88 185 LEU B N 1
ATOM 3620 C CA . LEU B 1 185 ? -1.528 31.578 5.074 1 95.88 185 LEU B CA 1
ATOM 3621 C C . LEU B 1 185 ? -2.354 31.859 3.828 1 95.88 185 LEU B C 1
ATOM 3623 O O . LEU B 1 185 ? -3.182 32.781 3.826 1 95.88 185 LEU B O 1
ATOM 3627 N N . SER B 1 186 ? -2.027 31.172 2.762 1 96.38 186 SER B N 1
ATOM 3628 C CA . SER B 1 186 ? -2.93 31.141 1.613 1 96.38 186 SER B CA 1
ATOM 3629 C C . SER B 1 186 ? -4.195 30.359 1.93 1 96.38 186 SER B C 1
ATOM 3631 O O . SER B 1 186 ? -4.266 29.656 2.945 1 96.38 186 SER B O 1
ATOM 3633 N N . ILE B 1 187 ? -5.156 30.469 1.09 1 95.31 187 ILE B N 1
ATOM 3634 C CA . ILE B 1 187 ? -6.418 29.766 1.264 1 95.31 187 ILE B CA 1
ATOM 3635 C C . ILE B 1 187 ? -6.168 28.25 1.291 1 95.31 187 ILE B C 1
ATOM 3637 O O . ILE B 1 187 ? -6.742 27.531 2.113 1 95.31 187 ILE B O 1
ATOM 3641 N N . SER B 1 188 ? -5.305 27.844 0.383 1 94.62 188 SER B N 1
ATOM 3642 C CA . SER B 1 188 ? -4.973 26.422 0.313 1 94.62 188 SER B CA 1
ATOM 3643 C C . SER B 1 188 ? -4.293 25.938 1.593 1 94.62 188 SER B C 1
ATOM 3645 O O . SER B 1 188 ? -4.543 24.828 2.061 1 94.62 188 SER B O 1
ATOM 3647 N N . GLU B 1 189 ? -3.477 26.781 2.094 1 95.81 189 GLU B N 1
ATOM 3648 C CA . GLU B 1 189 ? -2.791 26.438 3.334 1 95.81 189 GLU B CA 1
ATOM 3649 C C . GLU B 1 189 ? -3.762 26.406 4.512 1 95.81 189 GLU B C 1
ATOM 3651 O O . GLU B 1 189 ? -3.664 25.547 5.383 1 95.81 189 GLU B O 1
ATOM 3656 N N . GLU B 1 190 ? -4.668 27.344 4.551 1 95.69 190 GLU B N 1
ATOM 3657 C CA . GLU B 1 190 ? -5.695 27.359 5.586 1 95.69 190 GLU B CA 1
ATOM 3658 C C . GLU B 1 190 ? -6.543 26.094 5.535 1 95.69 190 GLU B C 1
ATOM 3660 O O . GLU B 1 190 ? -6.859 25.516 6.578 1 95.69 190 GLU B O 1
ATOM 3665 N N . ARG B 1 191 ? -6.816 25.703 4.363 1 95.25 191 ARG B N 1
ATOM 3666 C CA . ARG B 1 191 ? -7.602 24.484 4.16 1 95.25 191 ARG B CA 1
ATOM 3667 C C . ARG B 1 191 ? -6.863 23.266 4.688 1 95.25 191 ARG B C 1
ATOM 3669 O O . ARG B 1 191 ? -7.43 22.469 5.441 1 95.25 191 ARG B O 1
ATOM 3676 N N . SER B 1 192 ? -5.629 23.125 4.254 1 95.5 192 SER B N 1
ATOM 3677 C CA . SER B 1 192 ? -4.828 21.969 4.629 1 95.5 192 SER B CA 1
ATOM 3678 C C . SER B 1 192 ? -4.57 21.938 6.133 1 95.5 192 SER B C 1
ATOM 3680 O O . SER B 1 192 ? -4.656 20.875 6.762 1 95.5 192 SER B O 1
ATOM 3682 N N . LEU B 1 193 ? -4.27 23.094 6.664 1 96.81 193 LEU B N 1
ATOM 3683 C CA . LEU B 1 193 ? -4.027 23.188 8.102 1 96.81 193 LEU B CA 1
ATOM 3684 C C . LEU B 1 193 ? -5.301 22.906 8.883 1 96.81 193 LEU B C 1
ATOM 3686 O O . LEU B 1 193 ? -5.273 22.172 9.875 1 96.81 193 LEU B O 1
ATOM 3690 N N . GLY B 1 194 ? -6.344 23.469 8.406 1 95.12 194 GLY B N 1
ATOM 3691 C CA . GLY B 1 194 ? -7.625 23.234 9.062 1 95.12 194 GLY B CA 1
ATOM 3692 C C . GLY B 1 194 ? -8.039 21.781 9.07 1 95.12 194 GLY B C 1
ATOM 3693 O O . GLY B 1 194 ? -8.453 21.25 10.102 1 95.12 194 GLY B O 1
ATOM 3694 N N . ALA B 1 195 ? -7.918 21.156 7.926 1 93.88 195 ALA B N 1
ATOM 3695 C CA . ALA B 1 195 ? -8.273 19.75 7.812 1 93.88 195 ALA B CA 1
ATOM 3696 C C . ALA B 1 195 ? -7.371 18.891 8.688 1 93.88 195 ALA B C 1
ATOM 3698 O O . ALA B 1 195 ? -7.844 17.953 9.336 1 93.88 195 ALA B O 1
ATOM 3699 N N . SER B 1 196 ? -6.086 19.188 8.719 1 96.19 196 SER B N 1
ATOM 3700 C CA . SER B 1 196 ? -5.129 18.438 9.531 1 96.19 196 SER B CA 1
ATOM 3701 C C . SER B 1 196 ? -5.465 18.547 11.016 1 96.19 196 SER B C 1
ATOM 3703 O O . SER B 1 196 ? -5.488 17.531 11.727 1 96.19 196 SER B O 1
ATOM 3705 N N . LEU B 1 197 ? -5.777 19.734 11.477 1 95.69 197 LEU B N 1
ATOM 3706 C CA . LEU B 1 197 ? -6.137 19.969 12.875 1 95.69 197 LEU B CA 1
ATOM 3707 C C . LEU B 1 197 ? -7.422 19.234 13.234 1 95.69 197 LEU B C 1
ATOM 3709 O O . LEU B 1 197 ? -7.488 18.562 14.266 1 95.69 197 LEU B O 1
ATOM 3713 N N . LEU B 1 198 ? -8.32 19.359 12.375 1 92.38 198 LEU B N 1
ATOM 3714 C CA . LEU B 1 198 ? -9.625 18.766 12.641 1 92.38 198 LEU B CA 1
ATOM 3715 C C . LEU B 1 198 ? -9.516 17.25 12.727 1 92.38 198 LEU B C 1
ATOM 3717 O O . LEU B 1 198 ? -9.938 16.641 13.727 1 92.38 198 LEU B O 1
ATOM 3721 N N . LEU B 1 199 ? -8.938 16.641 11.719 1 90.94 199 LEU B N 1
ATOM 3722 C CA . LEU B 1 199 ? -8.883 15.188 11.648 1 90.94 199 LEU B CA 1
ATOM 3723 C C . LEU B 1 199 ? -7.992 14.625 12.75 1 90.94 199 LEU B C 1
ATOM 3725 O O . LEU B 1 199 ? -8.328 13.609 13.367 1 90.94 199 LEU B O 1
ATOM 3729 N N . CYS B 1 200 ? -6.895 15.266 12.914 1 92.94 200 CYS B N 1
ATOM 3730 C CA . CYS B 1 200 ? -6.02 14.828 14 1 92.94 200 CYS B CA 1
ATOM 3731 C C . CYS B 1 200 ? -6.699 14.992 15.352 1 92.94 200 CYS B C 1
ATOM 3733 O O . CYS B 1 200 ? -6.625 14.094 16.203 1 92.94 200 CYS B O 1
ATOM 3735 N N . GLY B 1 201 ? -7.367 16.078 15.586 1 92.19 201 GLY B N 1
ATOM 3736 C CA . GLY B 1 201 ? -8.062 16.359 16.828 1 92.19 201 GLY B CA 1
ATOM 3737 C C . GLY B 1 201 ? -9.172 15.375 17.125 1 92.19 201 GLY B C 1
ATOM 3738 O O . GLY B 1 201 ? -9.453 15.086 18.297 1 92.19 201 GLY B O 1
ATOM 3739 N N . LEU B 1 202 ? -9.781 14.914 16.156 1 87.44 202 LEU B N 1
ATOM 3740 C CA . LEU B 1 202 ? -10.891 13.977 16.297 1 87.44 202 LEU B CA 1
ATOM 3741 C C . LEU B 1 202 ? -10.406 12.648 16.875 1 87.44 202 LEU B C 1
ATOM 3743 O O . LEU B 1 202 ? -11.195 11.875 17.422 1 87.44 202 LEU B O 1
ATOM 3747 N N . LYS B 1 203 ? -9.156 12.422 16.75 1 86.31 203 LYS B N 1
ATOM 3748 C CA . LYS B 1 203 ? -8.609 11.148 17.219 1 86.31 203 LYS B CA 1
ATOM 3749 C C . LYS B 1 203 ? -8.266 11.211 18.703 1 86.31 203 LYS B C 1
ATOM 3751 O O . LYS B 1 203 ? -8.016 10.188 19.344 1 86.31 203 LYS B O 1
ATOM 3756 N N . GLN B 1 204 ? -8.32 12.375 19.203 1 83.88 204 GLN B N 1
ATOM 3757 C CA . GLN B 1 204 ? -7.93 12.57 20.594 1 83.88 204 GLN B CA 1
ATOM 3758 C C . GLN B 1 204 ? -9.109 13.047 21.438 1 83.88 204 GLN B C 1
ATOM 3760 O O . GLN B 1 204 ? -9.867 13.922 21.016 1 83.88 204 GLN B O 1
ATOM 3765 N N . HIS B 1 205 ? -9.273 12.391 22.562 1 81.94 205 HIS B N 1
ATOM 3766 C CA . HIS B 1 205 ? -10.297 12.859 23.484 1 81.94 205 HIS B CA 1
ATOM 3767 C C . HIS B 1 205 ? -9.688 13.672 24.625 1 81.94 205 HIS B C 1
ATOM 3769 O O . HIS B 1 205 ? -9.734 13.266 25.781 1 81.94 205 HIS B O 1
ATOM 3775 N N . SER B 1 206 ? -8.922 14.578 24.312 1 88 206 SER B N 1
ATOM 3776 C CA . SER B 1 206 ? -8.258 15.477 25.266 1 88 206 SER B CA 1
ATOM 3777 C C . SER B 1 206 ? -8.602 16.938 24.984 1 88 206 SER B C 1
ATOM 3779 O O . SER B 1 206 ? -9.242 17.234 23.969 1 88 206 SER B O 1
ATOM 3781 N N . THR B 1 207 ? -8.25 17.781 25.906 1 90.31 207 THR B N 1
ATOM 3782 C CA . THR B 1 207 ? -8.445 19.219 25.719 1 90.31 207 THR B CA 1
ATOM 3783 C C . THR B 1 207 ? -7.672 19.719 24.5 1 90.31 207 THR B C 1
ATOM 3785 O O . THR B 1 207 ? -8.141 20.594 23.781 1 90.31 207 THR B O 1
ATOM 3788 N N . VAL B 1 208 ? -6.523 19.109 24.312 1 89.44 208 VAL B N 1
ATOM 3789 C CA . VAL B 1 208 ? -5.711 19.484 23.156 1 89.44 208 VAL B CA 1
ATOM 3790 C C . VAL B 1 208 ? -6.43 19.094 21.859 1 89.44 208 VAL B C 1
ATOM 3792 O O . VAL B 1 208 ? -6.438 19.859 20.891 1 89.44 208 VAL B O 1
ATOM 3795 N N . GLY B 1 209 ? -7.004 17.969 21.875 1 90.5 209 GLY B N 1
ATOM 3796 C CA . GLY B 1 209 ? -7.781 17.531 20.719 1 90.5 209 GLY B CA 1
ATOM 3797 C C . GLY B 1 209 ? -8.969 18.422 20.422 1 90.5 209 GLY B C 1
ATOM 3798 O O . GLY B 1 209 ? -9.234 18.75 19.266 1 90.5 209 GLY B O 1
ATOM 3799 N N . LEU B 1 210 ? -9.602 18.781 21.5 1 90.94 210 LEU B N 1
ATOM 3800 C CA . LEU B 1 210 ? -10.766 19.641 21.344 1 90.94 210 LEU B CA 1
ATOM 3801 C C . LEU B 1 210 ? -10.359 21 20.797 1 90.94 210 LEU B C 1
ATOM 3803 O O . LEU B 1 210 ? -11.023 21.547 19.906 1 90.94 210 LEU B O 1
ATOM 3807 N N . SER B 1 211 ? -9.297 21.531 21.375 1 93.19 211 SER B N 1
ATOM 3808 C CA . SER B 1 211 ? -8.789 22.812 20.891 1 93.19 211 SER B CA 1
ATOM 3809 C C . SER B 1 211 ? -8.398 22.719 19.422 1 93.19 211 SER B C 1
ATOM 3811 O O . SER B 1 211 ? -8.656 23.656 18.641 1 93.19 211 SER B O 1
ATOM 3813 N N . ALA B 1 212 ? -7.812 21.625 19.031 1 94.5 212 ALA B N 1
ATOM 3814 C CA . ALA B 1 212 ? -7.418 21.422 17.641 1 94.5 212 ALA B CA 1
ATOM 3815 C C . ALA B 1 212 ? -8.641 21.359 16.734 1 94.5 212 ALA B C 1
ATOM 3817 O O . ALA B 1 212 ? -8.633 21.938 15.633 1 94.5 212 ALA B O 1
ATOM 3818 N N . GLN B 1 213 ? -9.664 20.734 17.172 1 92 213 GLN B N 1
ATOM 3819 C CA . GLN B 1 213 ? -10.906 20.656 16.406 1 92 213 GLN B CA 1
ATOM 3820 C C . GLN B 1 213 ? -11.516 22.031 16.203 1 92 213 GLN B C 1
ATOM 3822 O O . GLN B 1 213 ? -11.945 22.375 15.094 1 92 213 GLN B O 1
ATOM 3827 N N . LEU B 1 214 ? -11.5 22.797 17.25 1 91.88 214 LEU B N 1
ATOM 3828 C CA . LEU B 1 214 ? -12.07 24.125 17.172 1 91.88 214 LEU B CA 1
ATOM 3829 C C . LEU B 1 214 ? -11.297 25 16.188 1 91.88 214 LEU B C 1
ATOM 3831 O O . LEU B 1 214 ? -11.898 25.656 15.336 1 91.88 214 LEU B O 1
ATOM 3835 N N . LEU B 1 215 ? -9.992 24.984 16.328 1 94.5 215 LEU B N 1
ATOM 3836 C CA . LEU B 1 215 ? -9.156 25.766 15.422 1 94.5 215 LEU B CA 1
ATOM 3837 C C . LEU B 1 215 ? -9.312 25.266 13.984 1 94.5 215 LEU B C 1
ATOM 3839 O O . LEU B 1 215 ? -9.375 26.062 13.055 1 94.5 215 LEU B O 1
ATOM 3843 N N . GLY B 1 216 ? -9.312 23.969 13.812 1 94.38 216 GLY B N 1
ATOM 3844 C CA . GLY B 1 216 ? -9.516 23.391 12.492 1 94.38 216 GLY B CA 1
ATOM 3845 C C . GLY B 1 216 ? -10.828 23.797 11.859 1 94.38 216 GLY B C 1
ATOM 3846 O O . GLY B 1 216 ? -10.859 24.203 10.688 1 94.38 216 GLY B O 1
ATOM 3847 N N . ASN B 1 217 ? -11.844 23.75 12.633 1 90.56 217 ASN B N 1
ATOM 3848 C CA . ASN B 1 217 ? -13.156 24.172 12.148 1 90.56 217 ASN B CA 1
ATOM 3849 C C . ASN B 1 217 ? -13.164 25.641 11.773 1 90.56 217 ASN B C 1
ATOM 3851 O O . ASN B 1 217 ? -13.797 26.031 10.789 1 90.56 217 ASN B O 1
ATOM 3855 N N . ALA B 1 218 ? -12.531 26.453 12.57 1 92.88 218 ALA B N 1
ATOM 3856 C CA . ALA B 1 218 ? -12.453 27.875 12.273 1 92.88 218 ALA B CA 1
ATOM 3857 C C . ALA B 1 218 ? -11.75 28.125 10.945 1 92.88 218 ALA B C 1
ATOM 3859 O O . ALA B 1 218 ? -12.227 28.922 10.125 1 92.88 218 ALA B O 1
ATOM 3860 N N . LEU B 1 219 ? -10.672 27.484 10.711 1 94.25 219 LEU B N 1
ATOM 3861 C CA . LEU B 1 219 ? -9.914 27.656 9.477 1 94.25 219 LEU B CA 1
ATOM 3862 C C . LEU B 1 219 ? -10.711 27.156 8.273 1 94.25 219 LEU B C 1
ATOM 3864 O O . LEU B 1 219 ? -10.773 27.844 7.242 1 94.25 219 LEU B O 1
ATOM 3868 N N . LEU B 1 220 ? -11.312 26.031 8.375 1 92.5 220 LEU B N 1
ATOM 3869 C CA . LEU B 1 220 ? -12.109 25.484 7.285 1 92.5 220 LEU B CA 1
ATOM 3870 C C . LEU B 1 220 ? -13.352 26.328 7.023 1 92.5 220 LEU B C 1
ATOM 3872 O O . LEU B 1 220 ? -13.781 26.469 5.879 1 92.5 220 LEU B O 1
ATOM 3876 N N . GLY B 1 221 ? -13.922 26.797 8.117 1 91 221 GLY B N 1
ATOM 3877 C CA . GLY B 1 221 ? -15.039 27.719 7.965 1 91 221 GLY B CA 1
ATOM 3878 C C . GLY B 1 221 ? -14.695 28.953 7.164 1 91 221 GLY B C 1
ATOM 3879 O O . GLY B 1 221 ? -15.492 29.406 6.344 1 91 221 GLY B O 1
ATOM 3880 N N . LYS B 1 222 ? -13.547 29.453 7.504 1 92.75 222 LYS B N 1
ATOM 3881 C CA . LYS B 1 222 ? -13.078 30.609 6.742 1 92.75 222 LYS B CA 1
ATOM 3882 C C . LYS B 1 222 ? -12.953 30.281 5.258 1 92.75 222 LYS B C 1
ATOM 3884 O O . LYS B 1 222 ? -13.352 31.062 4.402 1 92.75 222 LYS B O 1
ATOM 3889 N N . VAL B 1 223 ? -12.414 29.156 4.91 1 93.31 223 VAL B N 1
ATOM 3890 C CA . VAL B 1 223 ? -12.266 28.719 3.527 1 93.31 223 VAL B CA 1
ATOM 3891 C C . VAL B 1 223 ? -13.641 28.562 2.879 1 93.31 223 VAL B C 1
ATOM 3893 O O . VAL B 1 223 ? -13.844 28.984 1.737 1 93.31 223 VAL B O 1
ATOM 3896 N N . GLU B 1 224 ? -14.508 27.953 3.598 1 90.69 224 GLU B N 1
ATOM 3897 C CA . GLU B 1 224 ? -15.859 27.766 3.094 1 90.69 224 GLU B CA 1
ATOM 3898 C C . GLU B 1 224 ? -16.516 29.109 2.785 1 90.69 224 GLU B C 1
ATOM 3900 O O . GLU B 1 224 ? -17.188 29.266 1.753 1 90.69 224 GLU B O 1
ATOM 3905 N N . PHE B 1 225 ? -16.359 30.047 3.652 1 91.62 225 PHE B N 1
ATOM 3906 C CA . PHE B 1 225 ? -16.938 31.375 3.496 1 91.62 225 PHE B CA 1
ATOM 3907 C C . PHE B 1 225 ? -16.375 32.094 2.273 1 91.62 225 PHE B C 1
ATOM 3909 O O . PHE B 1 225 ? -17.109 32.719 1.522 1 91.62 225 PHE B O 1
ATOM 3916 N N . LEU B 1 226 ? -15.148 31.938 2.084 1 94.12 226 LEU B N 1
ATOM 3917 C CA . LEU B 1 226 ? -14.453 32.688 1.043 1 94.12 226 LEU B CA 1
ATOM 3918 C C . LEU B 1 226 ? -14.594 32 -0.31 1 94.12 226 LEU B C 1
ATOM 3920 O O . LEU B 1 226 ? -14.68 32.656 -1.346 1 94.12 226 LEU B O 1
ATOM 3924 N N . LYS B 1 227 ? -14.594 30.672 -0.372 1 93.12 227 LYS B N 1
ATOM 3925 C CA . LYS B 1 227 ? -14.477 29.969 -1.648 1 93.12 227 LYS B CA 1
ATOM 3926 C C . LYS B 1 227 ? -15.602 28.953 -1.827 1 93.12 227 LYS B C 1
ATOM 3928 O O . LYS B 1 227 ? -15.734 28.344 -2.895 1 93.12 227 LYS B O 1
ATOM 3933 N N . GLY B 1 228 ? -16.344 28.688 -0.827 1 87.56 228 GLY B N 1
ATOM 3934 C CA . GLY B 1 228 ? -17.453 27.75 -0.927 1 87.56 228 GLY B CA 1
ATOM 3935 C C . GLY B 1 228 ? -17.109 26.359 -0.409 1 87.56 228 GLY B C 1
ATOM 3936 O O . GLY B 1 228 ? -15.938 26.062 -0.167 1 87.56 228 GLY B O 1
ATOM 3937 N N . ILE B 1 229 ? -18.094 25.531 -0.341 1 81.94 229 ILE B N 1
ATOM 3938 C CA . ILE B 1 229 ? -18 24.219 0.293 1 81.94 229 ILE B CA 1
ATOM 3939 C C . ILE B 1 229 ? -17.188 23.281 -0.587 1 81.94 229 ILE B C 1
ATOM 3941 O O . ILE B 1 229 ? -16.469 22.406 -0.081 1 81.94 229 ILE B O 1
ATOM 3945 N N . HIS B 1 230 ? -17.297 23.422 -1.847 1 82.94 230 HIS B N 1
ATOM 3946 C CA . HIS B 1 230 ? -16.578 22.547 -2.764 1 82.94 230 HIS B CA 1
ATOM 3947 C C . HIS B 1 230 ? -15.062 22.734 -2.613 1 82.94 230 HIS B C 1
ATOM 3949 O O . HIS B 1 230 ? -14.305 21.766 -2.742 1 82.94 230 HIS B O 1
ATOM 3955 N N . ALA B 1 231 ? -14.719 23.922 -2.264 1 87.69 231 ALA B N 1
ATOM 3956 C CA . ALA B 1 231 ? -13.297 24.203 -2.082 1 87.69 231 ALA B CA 1
ATOM 3957 C C . ALA B 1 231 ? -12.758 23.516 -0.83 1 87.69 231 ALA B C 1
ATOM 3959 O O . ALA B 1 231 ? -11.57 23.188 -0.763 1 87.69 231 ALA B O 1
ATOM 3960 N N . VAL B 1 232 ? -13.617 23.266 0.114 1 86.81 232 VAL B N 1
ATOM 3961 C CA . VAL B 1 232 ? -13.211 22.641 1.367 1 86.81 232 VAL B CA 1
ATOM 3962 C C . VAL B 1 232 ? -13.039 21.141 1.164 1 86.81 232 VAL B C 1
ATOM 3964 O O . VAL B 1 232 ? -12.031 20.562 1.572 1 86.81 232 VAL B O 1
ATOM 3967 N N . PHE B 1 233 ? -13.922 20.547 0.365 1 80.5 233 PHE B N 1
ATOM 3968 C CA . PHE B 1 233 ? -14.023 19.094 0.389 1 80.5 233 PHE B CA 1
ATOM 3969 C C . PHE B 1 233 ? -13.32 18.484 -0.82 1 80.5 233 PHE B C 1
ATOM 3971 O O . PHE B 1 233 ? -13.008 17.297 -0.823 1 80.5 233 PHE B O 1
ATOM 3978 N N . LYS B 1 234 ? -13.102 19.234 -1.716 1 78.56 234 LYS B N 1
ATOM 3979 C CA . LYS B 1 234 ? -12.5 18.672 -2.924 1 78.56 234 LYS B CA 1
ATOM 3980 C C . LYS B 1 234 ? -11.148 18.047 -2.627 1 78.56 234 LYS B C 1
ATOM 3982 O O . LYS B 1 234 ? -10.219 18.734 -2.201 1 78.56 234 LYS B O 1
ATOM 3987 N N . GLY B 1 235 ? -11.102 16.688 -2.867 1 77.25 235 GLY B N 1
ATOM 3988 C CA . GLY B 1 235 ? -9.844 15.977 -2.725 1 77.25 235 GLY B CA 1
ATOM 3989 C C . GLY B 1 235 ? -9.438 15.758 -1.277 1 77.25 235 GLY B C 1
ATOM 3990 O O . GLY B 1 235 ? -8.281 15.453 -0.99 1 77.25 235 GLY B O 1
ATOM 3991 N N . MET B 1 236 ? -10.305 15.961 -0.353 1 80.06 236 MET B N 1
ATOM 3992 C CA . MET B 1 236 ? -10.008 15.812 1.068 1 80.06 236 MET B CA 1
ATOM 3993 C C . MET B 1 236 ? -10.742 14.617 1.657 1 80.06 236 MET B C 1
ATOM 3995 O O . MET B 1 236 ? -11.891 14.344 1.298 1 80.06 236 MET B O 1
ATOM 3999 N N . PRO B 1 237 ? -9.938 13.859 2.482 1 72.88 237 PRO B N 1
ATOM 4000 C CA . PRO B 1 237 ? -10.609 12.734 3.143 1 72.88 237 PRO B CA 1
ATOM 4001 C C . PRO B 1 237 ? -11.5 13.18 4.301 1 72.88 237 PRO B C 1
ATOM 4003 O O . PRO B 1 237 ? -11.242 12.828 5.453 1 72.88 237 PRO B O 1
ATOM 4006 N N . LEU B 1 238 ? -12.406 13.977 4.141 1 63.81 238 LEU B N 1
ATOM 4007 C CA . LEU B 1 238 ? -13.258 14.508 5.199 1 63.81 238 LEU B CA 1
ATOM 4008 C C . LEU B 1 238 ? -14.641 13.859 5.168 1 63.81 238 LEU B C 1
ATOM 4010 O O . LEU B 1 238 ? -15.125 13.469 4.105 1 63.81 238 LEU B O 1
ATOM 4014 N N . PHE B 1 239 ? -14.961 13.102 6.348 1 58.25 239 PHE B N 1
ATOM 4015 C CA . PHE B 1 239 ? -16.328 12.609 6.457 1 58.25 239 PHE B CA 1
ATOM 4016 C C . PHE B 1 239 ? -17.328 13.766 6.391 1 58.25 239 PHE B C 1
ATOM 4018 O O . PHE B 1 239 ? -17.062 14.844 6.93 1 58.25 239 PHE B O 1
ATOM 4025 N N . TRP B 1 240 ? -18.125 13.703 5.234 1 48.47 240 TRP B N 1
ATOM 4026 C CA . TRP B 1 240 ? -19.203 14.68 5.18 1 48.47 240 TRP B CA 1
ATOM 4027 C C . TRP B 1 240 ? -20.188 14.453 6.32 1 48.47 240 TRP B C 1
ATOM 4029 O O . TRP B 1 240 ? -21.031 13.539 6.262 1 48.47 240 TRP B O 1
ATOM 4039 N N . ALA B 1 241 ? -19.891 13.984 7.352 1 39.84 241 ALA B N 1
ATOM 4040 C CA . ALA B 1 241 ? -21.062 14.016 8.211 1 39.84 241 ALA B CA 1
ATOM 4041 C C . ALA B 1 241 ? -21.797 15.359 8.086 1 39.84 241 ALA B C 1
ATOM 4043 O O . ALA B 1 241 ? -21.156 16.391 7.891 1 39.84 241 ALA B O 1
ATOM 4044 N N . ARG B 1 242 ? -22.891 15.398 7.773 1 35.31 242 ARG B N 1
ATOM 4045 C CA . ARG B 1 242 ? -23.812 16.5 8.039 1 35.31 242 ARG B CA 1
ATOM 4046 C C . ARG B 1 242 ? -23.594 17.078 9.43 1 35.31 242 ARG B C 1
ATOM 4048 O O . ARG B 1 242 ? -23.438 16.344 10.398 1 35.31 242 ARG B O 1
ATOM 4055 N N . GLY B 1 243 ? -23.031 18.328 9.797 1 34.22 243 GLY B N 1
ATOM 4056 C CA . GLY B 1 243 ? -22.938 19.297 10.867 1 34.22 243 GLY B CA 1
ATOM 4057 C C . GLY B 1 243 ? -21.516 19.688 11.203 1 34.22 243 GLY B C 1
ATOM 4058 O O . GLY B 1 243 ? -21.172 19.906 12.375 1 34.22 243 GLY B O 1
ATOM 4059 N N . TYR B 1 244 ? -20.609 19.391 10.484 1 36.44 244 TYR B N 1
ATOM 4060 C CA . TYR B 1 244 ? -19.312 19.969 10.836 1 36.44 244 TYR B CA 1
ATOM 4061 C C . TYR B 1 244 ? -19.453 21.469 11.07 1 36.44 244 TYR B C 1
ATOM 4063 O O . TYR B 1 244 ? -18.828 22.016 11.992 1 36.44 244 TYR B O 1
ATOM 4071 N N . LEU B 1 245 ? -19.922 22.156 10.203 1 33.84 245 LEU B N 1
ATOM 4072 C CA . LEU B 1 245 ? -20.266 23.531 10.516 1 33.84 245 LEU B CA 1
ATOM 4073 C C . LEU B 1 245 ? -21.219 23.594 11.711 1 33.84 245 LEU B C 1
ATOM 4075 O O . LEU B 1 245 ? -21.062 24.422 12.602 1 33.84 245 LEU B O 1
ATOM 4079 N N . GLY B 1 246 ? -22.297 22.875 11.68 1 36.69 246 GLY B N 1
ATOM 4080 C CA . GLY B 1 246 ? -23.188 22.875 12.836 1 36.69 246 GLY B CA 1
ATOM 4081 C C . GLY B 1 246 ? -22.531 22.328 14.086 1 36.69 246 GLY B C 1
ATOM 4082 O O . GLY B 1 246 ? -22.797 22.797 15.195 1 36.69 246 GLY B O 1
ATOM 4083 N N . ARG B 1 247 ? -21.719 21.375 14.031 1 38.44 247 ARG B N 1
ATOM 4084 C CA . ARG B 1 247 ? -20.953 20.922 15.188 1 38.44 247 ARG B CA 1
ATOM 4085 C C . ARG B 1 247 ? -19.938 21.969 15.633 1 38.44 247 ARG B C 1
ATOM 4087 O O . ARG B 1 247 ? -19.672 22.109 16.828 1 38.44 247 ARG B O 1
ATOM 4094 N N . ALA B 1 248 ? -19.172 22.516 14.789 1 35.91 248 ALA B N 1
ATOM 4095 C CA . ALA B 1 248 ? -18.422 23.688 15.211 1 35.91 248 ALA B CA 1
ATOM 4096 C C . ALA B 1 248 ? -19.328 24.703 15.898 1 35.91 248 ALA B C 1
ATOM 4098 O O . ALA B 1 248 ? -18.938 25.328 16.891 1 35.91 248 ALA B O 1
ATOM 4099 N N . LEU B 1 249 ? -20.422 24.875 15.367 1 33.06 249 LEU B N 1
ATOM 4100 C CA . LEU B 1 249 ? -21.391 25.766 16.016 1 33.06 249 LEU B CA 1
ATOM 4101 C C . LEU B 1 249 ? -22 25.094 17.234 1 33.06 249 LEU B C 1
ATOM 4103 O O . LEU B 1 249 ? -22.297 25.766 18.234 1 33.06 249 LEU B O 1
ATOM 4107 N N . ASP B 1 250 ? -22.312 23.797 17.188 1 37.09 250 ASP B N 1
ATOM 4108 C CA . ASP B 1 250 ? -22.891 23.219 18.391 1 37.09 250 ASP B CA 1
ATOM 4109 C C . ASP B 1 250 ? -21.844 23.062 19.5 1 37.09 250 ASP B C 1
ATOM 4111 O O . ASP B 1 250 ? -22.188 23 20.672 1 37.09 250 ASP B O 1
ATOM 4115 N N . CYS B 1 251 ? -20.641 22.656 19.203 1 34.59 251 CYS B N 1
ATOM 4116 C CA . CYS B 1 251 ? -19.672 22.672 20.297 1 34.59 251 CYS B CA 1
ATOM 4117 C C . CYS B 1 251 ? -19.578 24.047 20.938 1 34.59 251 CYS B C 1
ATOM 4119 O O . CYS B 1 251 ? -19.047 24.188 22.031 1 34.59 251 CYS B O 1
ATOM 4121 N N . HIS B 1 252 ? -19.734 25.078 20.266 1 31.72 252 HIS B N 1
ATOM 4122 C CA . HIS B 1 252 ? -19.875 26.312 21.047 1 31.72 252 HIS B CA 1
ATOM 4123 C C . HIS B 1 252 ? -21.109 26.25 21.938 1 31.72 252 HIS B C 1
ATOM 4125 O O . HIS B 1 252 ? -21.156 26.891 22.984 1 31.72 252 HIS B O 1
ATOM 4131 N N . GLY B 1 253 ? -22.203 25.609 21.531 1 30.09 253 GLY B N 1
ATOM 4132 C CA . GLY B 1 253 ? -23.391 25.688 22.375 1 30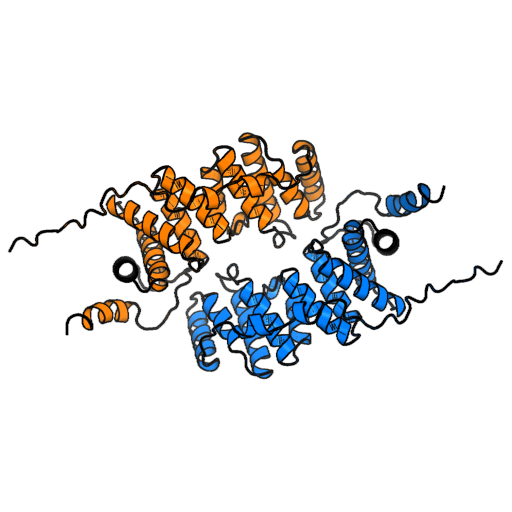.09 253 GLY B CA 1
ATOM 4133 C C . GLY B 1 253 ? -23.359 24.75 23.562 1 30.09 253 GLY B C 1
ATOM 4134 O O . GLY B 1 253 ? -24.047 24.969 24.547 1 30.09 253 GLY B O 1
ATOM 4135 N N . ASP B 1 254 ? -22.953 23.5 23.5 1 31.27 254 ASP B N 1
ATOM 4136 C CA . ASP B 1 254 ? -23.203 22.766 24.734 1 31.27 254 ASP B CA 1
ATOM 4137 C C . ASP B 1 254 ? -22.156 23.125 25.797 1 31.27 254 ASP B C 1
ATOM 4139 O O . ASP B 1 254 ? -22.203 22.594 26.906 1 31.27 254 ASP B O 1
ATOM 4143 N N . ASP B 1 255 ? -20.953 23.609 25.719 1 27.38 255 ASP B N 1
ATOM 4144 C CA . ASP B 1 255 ? -20.453 24.047 27.016 1 27.38 255 ASP B CA 1
ATOM 4145 C C . ASP B 1 255 ? -21.297 25.203 27.562 1 27.38 255 ASP B C 1
ATOM 4147 O O . ASP B 1 255 ? -21.078 25.656 28.688 1 27.38 255 ASP B O 1
ATOM 4151 N N . CYS B 1 256 ? -21.781 26.25 26.906 1 24.64 256 CYS B N 1
ATOM 4152 C CA . CYS B 1 256 ? -22.094 27.344 27.828 1 24.64 256 CYS B CA 1
ATOM 4153 C C . CYS B 1 256 ? -23.328 27.016 28.656 1 24.64 256 CYS B C 1
ATOM 4155 O O . CYS B 1 256 ? -23.719 27.797 29.531 1 24.64 256 CYS B O 1
ATOM 4157 N N . CYS B 1 257 ? -24.312 26.031 28.344 1 21.31 257 CYS B N 1
ATOM 4158 C CA . CYS B 1 257 ? -25.094 25.844 29.562 1 21.31 257 CYS B CA 1
ATOM 4159 C C . CYS B 1 257 ? -24.516 24.719 30.422 1 21.31 257 CYS B C 1
ATOM 4161 O O . CYS B 1 257 ? -23.953 23.766 29.906 1 21.31 257 CYS B O 1
#

InterPro domains:
  IPR011990 Tetratricopeptide-like helical domain superfamily [G3DSA:1.25.40.10] (29-179)
  IPR019266 Small ribosomal subunit protein mS27 [PTHR21393] (8-248)
  IPR034913 mS27/PTCD2 [PF10037] (11-249)

Nearest PDB structures (foldseek):
  7pnv-assembly1_V  TM=9.611E-01  e=3.236E-22  Mus musculus
  8cst-assembly1_V  TM=9.734E-01  e=1.981E-21  Homo sapiens
  8oir-assembly1_AV  TM=9.726E-01  e=3.785E-21  Homo sapiens
  8k2a-assembly1_Sc  TM=9.738E-01  e=1.021E-20  Homo sapiens
  6gaz-assembly1_Ae  TM=9.251E-01  e=5.799E-18  Sus scrofa

pLDDT: mean 83.87, std 20.36, range [21.02, 98.75]

Organism: Oryzias melastigma (NCBI:txid30732)

Secondary structure (DSSP, 8-state):
-----------------SS-HHHH-THHHHTS------HHHHHHHHHHHHHTTPPPPHHHHHHHHHT--SHHHHHHHHHHHHHHHTSTTGGG--HHHHHHHHHHHHHTT-HHHHHHHHHTHHHHT----HHHHHHHHHHHHHTT-HHHHHHHHHHHHHTT---SHHHHHHHHHHHHHHHHT-----HHHHHHHHHHHHHHHHT--SHHHHHHHHHHHHHHHHHHHHH-HHHHHTT------S-HHHHHHHHHHHTT-/-----------------SS-HHHH-THHHHTS------HHHHHHHHHHHHHTTPPPPHHHHHHHHHT--SHHHHHHHHHHHHHHHTSTTGGG--HHHHHHHHHHHHHTT-HHHHHHHHHTHHHHT----HHHHHHHHHHHHHTT-HHHHHHHHHHHHHTT---SHHHHHHHHHHHHHHHHT-----HHHHHHHHHHHHHHHHT--SHHHHHHHHHHHHHHHHHHHHH-HHHHHTT------TTHHHHHHHHHHTTT-